Protein AF-A0A485B6A0-F1 (afdb_monomer)

Secondary structure (DSSP, 8-state):
-------SSS----EESTTTTGGGSTTB-TTSSBEEEEEEEEEEEEEEEEEEEE-TT----TT-EEEEEE-SSTTPPPTT---EEEEEEEEETTEEEEEEEEEEEEEEEEEEEEEE-SS-PPP--S-EEESTTTTTT-SEEES-EEESTTTTTT-SEEEEEEEESTTTTTT-SEEEEEEEESTTTTTT-SEEEEEEEESTTTTSBBTTSSB--S--EEEEEESTT--B-SSSEEEES-TT-----SSPPP----GGG--S--PPPHHHHHHHHHH---EEEE---GGGSEEEEEEEEEE-TTSPEEEEEEEEEPP--STT--SSEEEE--HHHHHHHHHHTT---TTEEEGGGGT--S-EEE-GGGGHHHHHHHHHHHHHHHHHHHHHHHHHHT-

Solvent-accessible surface area (backbone atoms only — not comparable to full-atom values): 20778 Å² total; per-residue (Å²): 137,89,79,81,87,81,70,81,68,100,56,91,56,66,68,43,49,62,53,30,41,48,36,45,63,55,51,49,22,89,85,57,19,52,31,44,84,42,86,41,69,35,34,35,42,33,55,49,43,38,34,37,39,38,29,79,72,64,82,73,54,66,55,16,38,32,28,34,31,30,75,39,53,84,68,41,45,64,99,78,46,58,57,75,38,49,28,69,41,64,78,52,70,35,30,36,29,27,72,39,99,62,72,43,78,34,54,37,42,26,35,37,48,29,40,22,50,59,63,90,49,78,58,73,38,71,45,36,29,35,23,41,29,9,28,23,42,17,57,38,37,31,48,28,40,33,40,18,41,29,11,27,26,52,12,34,34,40,32,49,25,39,28,30,22,42,28,10,29,26,54,10,42,32,38,31,56,24,40,31,40,18,39,38,10,29,26,48,16,38,34,42,36,40,31,38,21,32,24,44,36,0,36,26,29,27,57,82,42,46,72,30,47,62,71,55,37,48,31,34,15,43,28,51,56,6,43,47,46,47,57,72,39,75,35,79,29,41,94,85,58,77,91,81,68,96,60,84,88,85,76,94,76,56,70,90,82,57,76,93,83,73,83,81,54,48,68,60,18,39,52,52,60,72,68,60,68,80,40,80,46,56,57,61,60,73,75,74,35,52,46,82,44,78,41,76,78,49,62,47,99,83,75,43,77,35,71,44,81,42,55,44,81,49,84,89,77,62,86,74,47,48,89,61,79,41,78,49,71,56,56,70,57,52,50,52,52,28,59,74,70,74,52,87,63,82,32,60,46,60,36,48,83,73,75,22,36,100,48,69,46,70,41,68,75,64,47,45,66,39,50,53,39,23,47,51,49,50,50,56,55,46,54,55,48,52,55,51,48,56,58,58,76,74,106

Nearest PDB structures (foldseek):
  7dc3-assembly3_C  TM=7.240E-01  e=2.789E-04  Mus musculus
  7sol-assembly2_C  TM=6.516E-01  e=7.211E-03  Homo sapiens
  7sol-assembly1_A  TM=6.220E-01  e=1.353E-02  Homo sapiens
  7pvn-assembly1_A  TM=5.724E-01  e=2.059E-02  Homo sapiens
  1sky-assembly1_E  TM=4.769E-01  e=1.769E-01  Bacillus sp. PS3

InterPro domains:
  IPR030392 Intramolecular chaperone auto-processing domain [PS51688] (253-389)
  IPR036388 Winged helix-like DNA-binding domain superfamily [G3DSA:1.10.10.10] (241-350)

Sequence (395 aa):
MKPFAVIRGQLIIPVWGVRALYSLDVDTGYTGGANVDKDIAGTYSHSGNVLTLNFTAHGAVVGDKVQIRLLDGGSQTFLGDQPIATVTAVLSANSFTVYHPISHTASGNAHLYGLETAAQQPRNEFNTALGASSGTNMKTGAFNTLLGCQAAQTATTITRATLIGYQAGGVATSVTNSALVGTFCATNMTTITNVTAIGDSSLRFKVDGTNLTEAWSNIAGIGSNTRISGQNQMQLGDTNINVYAQSAIQIRSDERDKADKREIDGDLAVAFVRGLKSYLYKYDFRDDYFEEHTVQVGIDENAQPVFETKLRPIPKDGSKKRERDHAGYLAQQIKALMDELGIDFGMYQDHLVNGGCDVKTLAYEQAIPFITKALDMAFSRLDEIEERLAKLESQ

pLDDT: mean 88.68, std 12.57, range [26.45, 98.38]

Mean predicted aligned error: 10.02 Å

Foldseek 3Di:
DPPDDPDQEDADAAAAAALALVQQCVQQDNHRFGKDFDWWKWKWWAAFQKIKTFTAQPVDDAQKWWFKAFPDKPPGDPPPHGDIFGFHADPDSGMTMTTHPGTDGIMGMMTTGMIGDNDDDQHQHCEYAHEYLFCNQAHHEYNEYTAYHQFCNQAPYEYNEYTHEHQFCNQANYAEVEYTHEHCALNQANHHEQEYAHYHNGQQEALLQHGPHDHAHCEYEHEHNGHHFGHNDYTDYDPPDDPDDPDDDDDDDDPVVDDPDDADDLVLLLLLVVLFDKDWDWDQRQSVQWDWDWDFPDADPVRHTDIDIGIDGHDSPCPRTDDDIDMDGDLVSSVVSCVVSVHDDDQWDQSVVRPTHRDIHGDVVVSVSSVVSNVVVVVVVVVVVVVVVVVVVVD

Structure (mmCIF, N/CA/C/O backbone):
data_AF-A0A485B6A0-F1
#
_entry.id   AF-A0A485B6A0-F1
#
loop_
_atom_site.group_PDB
_atom_site.id
_atom_site.type_symbol
_atom_site.label_atom_id
_atom_site.label_alt_id
_atom_site.label_comp_id
_atom_site.label_asym_id
_atom_site.label_entity_id
_atom_site.label_seq_id
_atom_site.pdbx_PDB_ins_code
_atom_site.Cartn_x
_atom_site.Cartn_y
_atom_site.Cartn_z
_atom_site.occupancy
_atom_site.B_iso_or_equiv
_atom_site.auth_seq_id
_atom_site.auth_comp_id
_atom_site.auth_asym_id
_atom_site.auth_atom_id
_atom_site.pdbx_PDB_model_num
ATOM 1 N N . MET A 1 1 ? 32.969 9.874 -17.119 1.00 27.53 1 MET A N 1
ATOM 2 C CA . MET A 1 1 ? 31.742 10.673 -17.331 1.00 27.53 1 MET A CA 1
ATOM 3 C C . MET A 1 1 ? 31.263 10.435 -18.754 1.00 27.53 1 MET A C 1
ATOM 5 O O . MET A 1 1 ? 31.944 10.868 -19.669 1.00 27.53 1 MET A O 1
ATOM 9 N N . LYS A 1 2 ? 30.149 9.723 -18.957 1.00 26.45 2 LYS A N 1
ATOM 10 C CA . LYS A 1 2 ? 29.374 9.806 -20.204 1.00 26.45 2 LYS A CA 1
ATOM 11 C C . LYS A 1 2 ? 28.168 10.693 -19.890 1.00 26.45 2 LYS A C 1
ATOM 13 O O . LYS A 1 2 ? 27.222 10.181 -19.295 1.00 26.45 2 LYS A O 1
ATOM 18 N N . PRO A 1 3 ? 28.229 12.011 -20.119 1.00 36.12 3 PRO A N 1
ATOM 19 C CA . PRO A 1 3 ? 27.074 12.857 -19.914 1.00 36.12 3 PRO A CA 1
ATOM 20 C C . PRO A 1 3 ? 26.266 12.882 -21.221 1.00 36.12 3 PRO A C 1
ATOM 22 O O . PRO A 1 3 ? 26.845 12.913 -22.304 1.00 36.12 3 PRO A O 1
ATOM 25 N N . PHE A 1 4 ? 24.941 12.880 -21.096 1.00 35.88 4 PHE A N 1
ATOM 26 C CA . PHE A 1 4 ? 23.966 13.090 -22.173 1.00 35.88 4 PHE A CA 1
ATOM 27 C C . PHE A 1 4 ? 23.742 11.902 -23.126 1.00 35.88 4 PHE A C 1
ATOM 29 O O . PHE A 1 4 ? 24.415 11.742 -24.141 1.00 35.88 4 PHE A O 1
ATOM 36 N N . ALA A 1 5 ? 22.710 11.107 -22.833 1.00 37.09 5 ALA A N 1
ATOM 37 C CA . ALA A 1 5 ? 21.989 10.383 -23.873 1.00 37.09 5 ALA A CA 1
ATOM 38 C C . ALA A 1 5 ? 20.988 11.366 -24.505 1.00 37.09 5 ALA A C 1
ATOM 40 O O . ALA A 1 5 ? 20.035 11.794 -23.860 1.00 37.09 5 ALA A O 1
ATOM 41 N N . VAL A 1 6 ? 21.250 11.791 -25.743 1.00 33.88 6 VAL A N 1
ATOM 42 C CA . VAL A 1 6 ? 20.254 12.479 -26.575 1.00 33.88 6 VAL A CA 1
ATOM 43 C C . VAL A 1 6 ? 19.402 11.395 -27.228 1.00 33.88 6 VAL A C 1
ATOM 45 O O . VAL A 1 6 ? 19.913 10.578 -27.993 1.00 33.88 6 VAL A O 1
ATOM 48 N N . ILE A 1 7 ? 18.120 11.379 -26.877 1.00 44.09 7 ILE A N 1
ATOM 49 C CA . ILE A 1 7 ? 17.150 10.344 -27.243 1.00 44.09 7 ILE A CA 1
ATOM 50 C C . ILE A 1 7 ? 16.654 10.582 -28.675 1.00 44.09 7 ILE A C 1
ATOM 52 O O . ILE A 1 7 ? 16.332 11.708 -29.063 1.00 44.09 7 ILE A O 1
ATOM 56 N N . ARG A 1 8 ? 16.605 9.515 -29.479 1.00 36.44 8 ARG A N 1
ATOM 57 C CA . ARG A 1 8 ? 16.029 9.521 -30.830 1.00 36.44 8 ARG A CA 1
ATOM 58 C C . ARG A 1 8 ? 14.530 9.220 -30.736 1.00 36.44 8 ARG A C 1
ATOM 60 O O . ARG A 1 8 ? 14.157 8.177 -30.226 1.00 36.44 8 ARG A O 1
ATOM 67 N N . GLY A 1 9 ? 13.700 10.121 -31.270 1.00 36.00 9 GLY A N 1
ATOM 68 C CA . GLY A 1 9 ? 12.248 9.937 -31.409 1.00 36.00 9 GLY A CA 1
ATOM 69 C C . GLY A 1 9 ? 11.417 10.626 -30.319 1.00 36.00 9 GLY A C 1
ATOM 70 O O . GLY A 1 9 ? 11.203 10.075 -29.253 1.00 36.00 9 GLY A O 1
ATOM 71 N N . GLN A 1 10 ? 10.947 11.846 -30.607 1.00 35.12 10 GLN A N 1
ATOM 72 C CA . GLN A 1 10 ? 9.854 12.600 -29.948 1.00 35.12 10 GLN A CA 1
ATOM 73 C C . GLN A 1 10 ? 9.766 12.726 -28.407 1.00 35.12 10 GLN A C 1
ATOM 75 O O . GLN A 1 10 ? 8.810 13.336 -27.930 1.00 35.12 10 GLN A O 1
ATOM 80 N N . LEU A 1 11 ? 10.744 12.286 -27.615 1.00 42.28 11 LEU A N 1
ATOM 81 C CA . LEU A 1 11 ? 10.636 12.311 -26.155 1.00 42.28 11 LEU A CA 1
ATOM 82 C C . LEU A 1 11 ? 11.846 12.988 -25.492 1.00 42.28 11 LEU A C 1
ATOM 84 O O . LEU A 1 11 ? 12.953 12.456 -25.481 1.00 42.28 11 LEU A O 1
ATOM 88 N N . ILE A 1 12 ? 11.640 14.180 -24.920 1.00 42.78 12 ILE A N 1
ATOM 89 C CA . ILE A 1 12 ? 12.626 14.829 -24.044 1.00 42.78 12 ILE A CA 1
ATOM 90 C C . ILE A 1 12 ? 12.449 14.222 -22.648 1.00 42.78 12 ILE A C 1
ATOM 92 O O . ILE A 1 12 ? 11.634 14.702 -21.866 1.00 42.78 12 ILE A O 1
ATOM 96 N N . ILE A 1 13 ? 13.183 13.151 -22.341 1.00 54.03 13 ILE A N 1
ATOM 97 C CA . ILE A 1 13 ? 13.300 12.636 -20.971 1.00 54.03 13 ILE A CA 1
ATOM 98 C C . ILE A 1 13 ? 14.484 13.366 -20.314 1.00 54.03 13 ILE A C 1
ATOM 100 O O . ILE A 1 13 ? 15.630 13.139 -20.711 1.00 54.03 13 ILE A O 1
ATOM 104 N N . PRO A 1 14 ? 14.284 14.255 -19.326 1.00 59.22 14 PRO A N 1
ATOM 105 C CA . PRO A 1 14 ? 15.392 14.749 -18.520 1.00 59.22 14 PRO A CA 1
ATOM 106 C C . PRO A 1 14 ? 15.904 13.596 -17.639 1.00 59.22 14 PRO A C 1
ATOM 108 O O . PRO A 1 14 ? 15.370 13.340 -16.561 1.00 59.22 14 PRO A O 1
ATOM 111 N N . VAL A 1 15 ? 16.929 12.882 -18.124 1.00 59.38 15 VAL A N 1
ATOM 112 C CA . VAL A 1 15 ? 17.628 11.804 -17.401 1.00 59.38 15 VAL A CA 1
ATOM 113 C C . VAL A 1 15 ? 18.980 12.292 -16.908 1.00 59.38 15 VAL A C 1
ATOM 115 O O . VAL A 1 15 ? 19.850 12.658 -17.698 1.00 59.38 15 VAL A O 1
ATOM 118 N N . TRP A 1 16 ? 19.163 12.316 -15.592 1.00 66.00 16 TRP A N 1
ATOM 119 C CA . TRP A 1 16 ? 20.369 12.846 -14.960 1.00 66.00 16 TRP A CA 1
ATOM 120 C C . TRP A 1 16 ? 20.835 11.890 -13.861 1.00 66.00 16 TRP A C 1
ATOM 122 O O . TRP A 1 16 ? 20.152 11.682 -12.867 1.00 66.00 16 TRP A O 1
ATOM 132 N N . GLY A 1 17 ? 22.020 11.302 -14.012 1.00 58.50 17 GLY A N 1
ATOM 133 C CA . GLY A 1 17 ? 22.570 10.351 -13.043 1.00 58.50 17 GLY A CA 1
ATOM 134 C C . GLY A 1 17 ? 23.165 9.121 -13.716 1.00 58.50 17 GLY A C 1
ATOM 135 O O . GLY A 1 17 ? 22.750 8.711 -14.797 1.00 58.50 17 GLY A O 1
ATOM 136 N N . VAL A 1 18 ? 24.180 8.529 -13.087 1.00 67.19 18 VAL A N 1
ATOM 137 C CA . VAL A 1 18 ? 24.825 7.316 -13.609 1.00 67.19 18 VAL A CA 1
ATOM 138 C C . VAL A 1 18 ? 23.807 6.174 -13.612 1.00 67.19 18 VAL A C 1
ATOM 140 O O . VAL A 1 18 ? 23.247 5.883 -12.564 1.00 67.19 18 VAL A O 1
ATOM 143 N N . ARG A 1 19 ? 23.585 5.528 -14.767 1.00 67.19 19 ARG A N 1
ATOM 144 C CA . ARG A 1 19 ? 22.653 4.390 -14.956 1.00 67.19 19 ARG A CA 1
ATOM 145 C C . ARG A 1 19 ? 21.167 4.689 -14.685 1.00 67.19 19 ARG A C 1
ATOM 147 O O . ARG A 1 19 ? 20.383 3.753 -14.551 1.00 67.19 19 ARG A O 1
ATOM 154 N N . ALA A 1 20 ? 20.767 5.959 -14.619 1.00 73.56 20 ALA A N 1
ATOM 155 C CA . ALA A 1 20 ? 19.350 6.309 -14.551 1.00 73.56 20 ALA A CA 1
ATOM 156 C C . ALA A 1 20 ? 18.622 5.832 -15.822 1.00 73.56 20 ALA A C 1
ATOM 158 O O . ALA A 1 20 ? 19.130 6.049 -16.921 1.00 73.56 20 ALA A O 1
ATOM 159 N N . LEU A 1 21 ? 17.482 5.151 -15.651 1.00 78.88 21 LEU A N 1
ATOM 160 C CA . LEU A 1 21 ? 16.673 4.531 -16.716 1.00 78.88 21 LEU A CA 1
ATOM 161 C C . LEU A 1 21 ? 17.459 3.650 -17.700 1.00 78.88 21 LEU A C 1
ATOM 163 O O . LEU A 1 21 ? 17.047 3.484 -18.841 1.00 78.88 21 LEU A O 1
ATOM 167 N N . TYR A 1 22 ? 18.586 3.075 -17.268 1.00 77.56 22 TYR A N 1
ATOM 168 C CA . TYR A 1 22 ? 19.514 2.391 -18.170 1.00 77.56 22 TYR A CA 1
ATOM 169 C C . TYR A 1 22 ? 18.841 1.321 -19.036 1.00 77.56 22 TYR A C 1
ATOM 171 O O . TYR A 1 22 ? 19.077 1.292 -20.236 1.00 77.56 22 TYR A O 1
ATOM 179 N N . SER A 1 23 ? 17.998 0.472 -18.442 1.00 79.88 23 SER A N 1
ATOM 180 C CA . SER A 1 23 ? 17.343 -0.630 -19.160 1.00 79.88 23 SER A CA 1
ATOM 181 C C . SER A 1 23 ? 16.115 -0.206 -19.964 1.00 79.88 23 SER A C 1
ATOM 183 O O . SER A 1 23 ? 15.574 -1.037 -20.684 1.00 79.88 23 SER A O 1
ATOM 185 N N . LEU A 1 24 ? 15.666 1.049 -19.844 1.00 75.00 24 LEU A N 1
ATOM 186 C CA . LEU A 1 24 ? 14.455 1.521 -20.520 1.00 75.00 24 LEU A CA 1
ATOM 187 C C . LEU A 1 24 ? 14.686 1.714 -22.018 1.00 75.00 24 LEU A C 1
ATOM 189 O O . LEU A 1 24 ? 13.772 1.501 -22.805 1.00 75.00 24 LEU A O 1
ATOM 193 N N . ASP A 1 25 ? 15.911 2.106 -22.375 1.00 66.00 25 ASP A N 1
ATOM 194 C CA . ASP A 1 25 ? 16.331 2.380 -23.751 1.00 66.00 25 ASP A CA 1
ATOM 195 C C . ASP A 1 25 ? 17.149 1.225 -24.362 1.00 66.00 25 ASP A C 1
ATOM 197 O O . ASP A 1 25 ? 17.510 1.268 -25.540 1.00 66.00 25 ASP A O 1
ATOM 201 N N . VAL A 1 26 ? 17.459 0.184 -23.580 1.00 66.00 26 VAL A N 1
ATOM 202 C CA . VAL A 1 26 ? 18.058 -1.051 -24.110 1.00 66.00 26 VAL A CA 1
ATOM 203 C C . VAL A 1 26 ? 16.989 -1.770 -24.928 1.00 66.00 26 VAL A C 1
ATOM 205 O O . VAL A 1 26 ? 15.834 -1.832 -24.515 1.00 66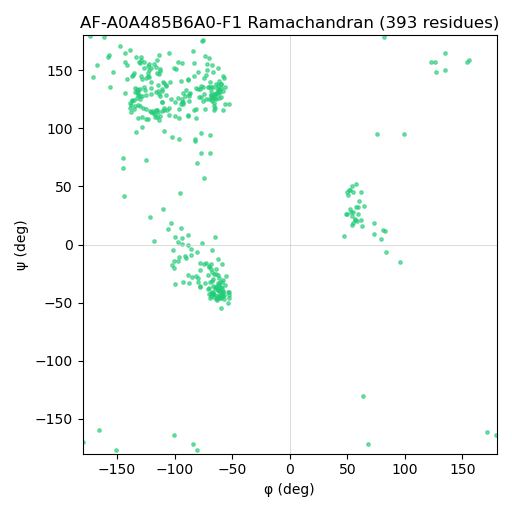.00 26 VAL A O 1
ATOM 208 N N . ASP A 1 27 ? 17.361 -2.262 -26.108 1.00 67.50 27 ASP A N 1
ATOM 209 C CA . ASP A 1 27 ? 16.449 -2.940 -27.035 1.00 67.50 27 ASP A CA 1
ATOM 210 C C . ASP A 1 27 ? 15.262 -2.064 -27.491 1.00 67.50 27 ASP A C 1
ATOM 212 O O . ASP A 1 27 ? 14.209 -2.576 -27.867 1.00 67.50 27 ASP A O 1
ATOM 216 N N . THR A 1 28 ? 15.416 -0.732 -27.491 1.00 67.38 28 THR A N 1
ATOM 217 C CA . THR A 1 28 ? 14.417 0.193 -28.054 1.00 67.38 28 THR A CA 1
ATOM 218 C C . THR A 1 28 ? 14.741 0.511 -29.515 1.00 67.38 28 THR A C 1
ATOM 220 O O . THR A 1 28 ? 15.818 1.003 -29.851 1.00 67.38 28 THR A O 1
ATOM 223 N N . GLY A 1 29 ? 13.798 0.205 -30.401 1.00 64.50 29 GLY A N 1
ATOM 224 C CA . GLY A 1 29 ? 13.892 0.379 -31.844 1.00 64.50 29 GLY A CA 1
ATOM 225 C C . GLY A 1 29 ? 13.728 1.817 -32.309 1.00 64.50 29 GLY A C 1
ATOM 226 O O . GLY A 1 29 ? 13.436 2.737 -31.546 1.00 64.50 29 GLY A O 1
ATOM 227 N N . TYR A 1 30 ? 13.917 2.018 -33.609 1.00 64.56 30 TYR A N 1
ATOM 228 C CA . TYR A 1 30 ? 13.950 3.329 -34.248 1.00 64.56 30 TYR A CA 1
ATOM 229 C C . TYR A 1 30 ? 12.629 4.100 -34.124 1.00 64.56 30 TYR A C 1
ATOM 231 O O . TYR A 1 30 ? 12.617 5.331 -34.164 1.00 64.56 30 TYR A O 1
ATOM 239 N N . THR A 1 31 ? 11.511 3.390 -33.982 1.00 62.56 31 THR A N 1
ATOM 240 C CA . THR A 1 31 ? 10.186 3.967 -33.729 1.00 62.56 31 THR A CA 1
ATOM 241 C C . THR A 1 31 ? 9.695 3.791 -32.294 1.00 62.56 31 THR A C 1
ATOM 243 O O . THR A 1 31 ? 8.522 4.048 -32.023 1.00 62.56 31 THR A O 1
ATOM 246 N N . GLY A 1 32 ? 10.578 3.407 -31.369 1.00 59.16 32 GLY A N 1
ATOM 247 C CA . GLY A 1 32 ? 10.232 3.138 -29.973 1.00 59.16 32 GLY A CA 1
ATOM 248 C C . GLY A 1 32 ? 9.631 1.748 -29.734 1.00 59.16 32 GLY A C 1
ATOM 249 O O . GLY A 1 32 ? 9.055 1.523 -28.674 1.00 59.16 32 GLY A O 1
ATOM 250 N N . GLY A 1 33 ? 9.712 0.837 -30.715 1.00 63.03 33 GLY A N 1
ATOM 251 C CA . GLY A 1 33 ? 9.333 -0.573 -30.567 1.00 63.03 33 GLY A CA 1
ATOM 252 C C . GLY A 1 33 ? 10.426 -1.413 -29.899 1.00 63.03 33 GLY A C 1
ATOM 253 O O . GLY A 1 33 ? 11.466 -0.893 -29.519 1.00 63.03 33 GLY A O 1
ATOM 254 N N . ALA A 1 34 ? 10.217 -2.724 -29.774 1.00 71.31 34 ALA A N 1
ATOM 255 C CA . ALA A 1 34 ? 11.248 -3.640 -29.287 1.00 71.31 34 ALA A CA 1
ATOM 256 C C . ALA A 1 34 ? 12.195 -3.984 -30.444 1.00 71.31 34 ALA A C 1
ATOM 258 O O . ALA A 1 34 ? 11.760 -4.559 -31.446 1.00 71.31 34 ALA A O 1
ATOM 259 N N . ASN A 1 35 ? 13.464 -3.609 -30.311 1.00 78.12 35 ASN A N 1
ATOM 260 C CA . ASN A 1 35 ? 14.536 -3.967 -31.225 1.00 78.12 35 ASN A CA 1
ATOM 261 C C . ASN A 1 35 ? 15.187 -5.272 -30.783 1.00 78.12 35 ASN A C 1
ATOM 263 O O . ASN A 1 35 ? 15.543 -5.445 -29.624 1.00 78.12 35 ASN A O 1
ATOM 267 N N . VAL A 1 36 ? 15.383 -6.174 -31.729 1.00 84.81 36 VAL A N 1
ATOM 268 C CA . VAL A 1 36 ? 16.180 -7.380 -31.557 1.00 84.81 36 VAL A CA 1
ATOM 269 C C . VAL A 1 36 ? 17.426 -7.210 -32.402 1.00 84.81 36 VAL A C 1
ATOM 271 O O . VAL A 1 36 ? 17.334 -7.172 -33.632 1.00 84.81 36 VAL A O 1
ATOM 274 N N . ASP A 1 37 ? 18.581 -7.141 -31.749 1.00 85.06 37 ASP A N 1
ATOM 275 C CA . ASP A 1 37 ? 19.862 -7.153 -32.445 1.00 85.06 37 ASP A CA 1
ATOM 276 C C . ASP A 1 37 ? 20.015 -8.468 -33.223 1.00 85.06 37 ASP A C 1
ATOM 278 O O . ASP A 1 37 ? 19.723 -9.568 -32.738 1.00 85.06 37 ASP A O 1
ATOM 282 N N . LYS A 1 38 ? 20.444 -8.347 -34.477 1.00 88.62 38 LYS A N 1
ATOM 283 C CA . LYS A 1 38 ? 20.714 -9.463 -35.383 1.00 88.62 38 LYS A CA 1
ATOM 284 C C . LYS A 1 38 ? 22.157 -9.363 -35.874 1.00 88.62 38 LYS A C 1
ATOM 286 O O . LYS A 1 38 ? 22.732 -8.287 -35.942 1.00 88.62 38 LYS A O 1
ATOM 291 N N . ASP A 1 39 ? 22.725 -10.501 -36.239 1.00 90.75 39 ASP A N 1
ATOM 292 C CA . ASP A 1 39 ? 24.029 -10.590 -36.906 1.00 90.75 39 ASP A CA 1
ATOM 293 C C . ASP A 1 39 ? 23.946 -11.763 -37.887 1.00 90.75 39 ASP A C 1
ATOM 295 O O . ASP A 1 39 ? 24.478 -12.851 -37.663 1.00 90.75 39 ASP A O 1
ATOM 299 N N . ILE A 1 40 ? 23.089 -11.599 -38.903 1.00 93.44 40 ILE A N 1
ATOM 300 C CA . ILE A 1 40 ? 22.773 -12.659 -39.866 1.00 93.44 40 ILE A CA 1
ATOM 301 C C . ILE A 1 40 ? 23.256 -12.246 -41.253 1.00 93.44 40 ILE A C 1
ATOM 303 O O . ILE A 1 40 ? 22.672 -11.373 -41.903 1.00 93.44 40 ILE A O 1
ATOM 307 N N . ALA A 1 41 ? 24.300 -12.920 -41.732 1.00 94.38 41 ALA A N 1
ATOM 308 C CA . ALA A 1 41 ? 24.743 -12.819 -43.115 1.00 94.38 41 ALA A CA 1
ATOM 309 C C . ALA A 1 41 ? 23.770 -13.548 -44.055 1.00 94.38 41 ALA A C 1
ATOM 311 O O . ALA A 1 41 ? 23.188 -14.581 -43.718 1.00 94.38 41 ALA A O 1
ATOM 312 N N . GLY A 1 42 ? 23.605 -13.010 -45.257 1.00 94.69 42 GLY A N 1
ATOM 313 C CA . GLY A 1 42 ? 22.684 -13.537 -46.249 1.00 94.69 42 GLY A CA 1
ATOM 314 C C . GLY A 1 42 ? 22.932 -12.959 -47.632 1.00 94.69 42 GLY A C 1
ATOM 315 O O . GLY A 1 42 ? 24.005 -12.438 -47.931 1.00 94.69 42 GLY A O 1
ATOM 316 N N . THR A 1 43 ? 21.923 -13.045 -48.490 1.00 96.00 43 THR A N 1
ATOM 317 C CA . THR A 1 43 ? 21.984 -12.514 -49.859 1.00 96.00 43 THR A CA 1
ATOM 318 C C . THR A 1 43 ? 20.786 -11.631 -50.154 1.00 96.00 43 THR A C 1
ATOM 320 O O . THR A 1 43 ? 19.760 -11.709 -49.479 1.00 96.00 43 THR A O 1
ATOM 323 N N . TYR A 1 44 ? 20.898 -10.799 -51.183 1.00 95.38 44 TYR A N 1
ATOM 324 C CA . TYR A 1 44 ? 19.781 -10.044 -51.724 1.00 95.38 44 TYR A CA 1
ATOM 325 C C . TYR A 1 44 ? 19.636 -10.264 -53.229 1.00 95.38 44 TYR A C 1
ATOM 327 O O . TYR A 1 44 ? 20.607 -10.494 -53.952 1.00 95.38 44 TYR A O 1
ATOM 335 N N . SER A 1 45 ? 18.403 -10.126 -53.703 1.00 94.62 45 SER A N 1
ATOM 336 C CA . SER A 1 45 ? 18.075 -9.963 -55.115 1.00 94.62 45 SER A CA 1
ATOM 337 C C . SER A 1 45 ? 17.143 -8.768 -55.273 1.00 94.62 45 SER A C 1
ATOM 339 O O . SER A 1 45 ? 16.139 -8.638 -54.576 1.00 94.62 45 SER A O 1
ATOM 341 N N . HIS A 1 46 ? 17.512 -7.856 -56.159 1.00 93.69 46 HIS A N 1
ATOM 342 C CA . HIS A 1 46 ? 16.806 -6.620 -56.438 1.00 93.69 46 HIS A CA 1
ATOM 343 C C . HIS A 1 46 ? 16.209 -6.716 -57.838 1.00 93.69 46 HIS A C 1
ATOM 345 O O . HIS A 1 46 ? 16.937 -6.940 -58.806 1.00 93.69 46 HIS A O 1
ATOM 351 N N . SER A 1 47 ? 14.892 -6.565 -57.937 1.00 93.56 47 SER A N 1
ATOM 352 C CA . SER A 1 47 ? 14.163 -6.562 -59.202 1.00 93.56 47 SER A CA 1
ATOM 353 C C . SER A 1 47 ? 13.105 -5.465 -59.183 1.00 93.56 47 SER A C 1
ATOM 355 O O . SER A 1 47 ? 12.144 -5.527 -58.412 1.00 93.56 47 SER A O 1
ATOM 357 N N . GLY A 1 48 ? 13.268 -4.456 -60.038 1.00 93.12 48 GLY A N 1
ATOM 358 C CA . GLY A 1 48 ? 12.403 -3.278 -60.018 1.00 93.12 48 GLY A CA 1
ATOM 359 C C . GLY A 1 48 ? 12.577 -2.535 -58.697 1.00 93.12 48 GLY A C 1
ATOM 360 O O . GLY A 1 48 ? 13.705 -2.321 -58.279 1.00 93.12 48 GLY A O 1
ATOM 361 N N . ASN A 1 49 ? 11.478 -2.201 -58.017 1.00 93.31 49 ASN A N 1
ATOM 362 C CA . ASN A 1 49 ? 11.496 -1.547 -56.699 1.00 93.31 49 ASN A CA 1
ATOM 363 C C . ASN A 1 49 ? 11.406 -2.547 -55.530 1.00 93.31 49 ASN A C 1
ATOM 365 O O . ASN A 1 49 ? 11.091 -2.163 -54.403 1.00 93.31 49 ASN A O 1
ATOM 369 N N . VAL A 1 50 ? 11.606 -3.841 -55.790 1.00 94.00 50 VAL A N 1
ATOM 370 C CA . VAL A 1 50 ? 11.486 -4.895 -54.778 1.00 94.00 50 VAL A CA 1
ATOM 371 C C . VAL A 1 50 ? 12.860 -5.466 -54.478 1.00 94.00 50 VAL A C 1
ATOM 373 O O . VAL A 1 50 ? 13.543 -5.986 -55.363 1.00 94.00 50 VAL A O 1
ATOM 376 N N . LEU A 1 51 ? 13.239 -5.403 -53.205 1.00 95.00 51 LEU A N 1
ATOM 377 C CA . LEU A 1 51 ? 14.443 -6.025 -52.685 1.00 95.00 51 LEU A CA 1
ATOM 378 C C . LEU A 1 51 ? 14.046 -7.271 -51.890 1.00 95.00 51 LEU A C 1
ATOM 380 O O . LEU A 1 51 ? 13.431 -7.172 -50.830 1.00 95.00 51 LEU A O 1
ATOM 384 N N . THR A 1 52 ? 14.386 -8.443 -52.414 1.00 95.88 52 THR A N 1
ATOM 385 C CA . THR A 1 52 ? 14.192 -9.733 -51.745 1.00 95.88 52 THR A CA 1
ATOM 386 C C . THR A 1 52 ? 15.458 -10.093 -50.987 1.00 95.88 52 THR A C 1
ATOM 388 O O . THR A 1 52 ? 16.533 -10.175 -51.580 1.00 95.88 52 THR A O 1
ATOM 391 N N . LEU A 1 53 ? 15.327 -10.309 -49.686 1.00 95.69 53 LEU A N 1
ATOM 392 C CA . LEU A 1 53 ? 16.413 -10.560 -48.750 1.00 95.69 53 LEU A CA 1
ATOM 393 C C . LEU A 1 53 ? 16.316 -11.990 -48.231 1.00 95.69 53 LEU A C 1
ATOM 395 O O . LEU A 1 53 ? 15.261 -12.393 -47.744 1.00 95.69 53 LEU A O 1
ATOM 399 N N . ASN A 1 54 ? 17.411 -12.741 -48.323 1.00 95.88 54 ASN A N 1
ATOM 400 C CA . ASN A 1 54 ? 17.492 -14.139 -47.916 1.00 95.88 54 ASN A CA 1
ATOM 401 C C . ASN A 1 54 ? 18.430 -14.273 -46.714 1.00 95.88 54 ASN A C 1
ATOM 403 O O . ASN A 1 54 ? 19.648 -14.174 -46.862 1.00 95.88 54 ASN A O 1
ATOM 407 N N . PHE A 1 55 ? 17.856 -14.523 -45.541 1.00 95.50 55 PHE A N 1
ATOM 408 C CA . PHE A 1 55 ? 18.546 -14.671 -44.263 1.00 95.50 55 PHE A CA 1
ATOM 409 C C . PHE A 1 55 ? 17.975 -15.883 -43.530 1.00 95.50 55 PHE A C 1
ATOM 411 O O . PHE A 1 55 ? 16.769 -15.940 -43.294 1.00 95.50 55 PHE A O 1
ATOM 418 N N . THR A 1 56 ? 18.817 -16.843 -43.146 1.00 93.38 56 THR A N 1
ATOM 419 C CA . THR A 1 56 ? 18.366 -18.059 -42.453 1.00 93.38 56 THR A CA 1
ATOM 420 C C . THR A 1 56 ? 17.706 -17.716 -41.116 1.00 93.38 56 THR A C 1
ATOM 422 O O . THR A 1 56 ? 18.318 -17.046 -40.288 1.00 93.38 56 THR A O 1
ATOM 425 N N . ALA A 1 57 ? 16.477 -18.193 -40.897 1.00 90.19 57 ALA A N 1
ATOM 426 C CA . ALA A 1 57 ? 15.714 -18.008 -39.660 1.00 90.19 57 ALA A CA 1
ATOM 427 C C . ALA A 1 57 ? 15.621 -16.539 -39.183 1.00 90.19 57 ALA A C 1
ATOM 429 O O . ALA A 1 57 ? 15.815 -16.233 -38.005 1.00 90.19 57 ALA A O 1
ATOM 430 N N . HIS A 1 58 ? 15.308 -15.611 -40.095 1.00 89.50 58 HIS A N 1
ATOM 431 C CA . HIS A 1 58 ? 15.287 -14.172 -39.792 1.00 89.50 58 HIS A CA 1
ATOM 432 C C . HIS A 1 58 ? 14.253 -13.772 -38.723 1.00 89.50 58 HIS A C 1
ATOM 434 O O . HIS A 1 58 ? 14.502 -12.848 -37.946 1.00 89.50 58 HIS A O 1
ATOM 440 N N . GLY A 1 59 ? 13.108 -14.462 -38.663 1.00 89.12 59 GLY A N 1
ATOM 441 C CA . GLY A 1 59 ? 12.050 -14.224 -37.670 1.00 89.12 59 GLY A CA 1
ATOM 442 C C . GLY A 1 59 ? 11.226 -12.943 -37.873 1.00 89.12 59 GLY A C 1
ATOM 443 O O . GLY A 1 59 ? 10.451 -12.587 -36.997 1.00 89.12 59 GLY A O 1
ATOM 444 N N . ALA A 1 60 ? 11.394 -12.261 -39.007 1.00 90.38 60 ALA A N 1
ATOM 445 C CA . ALA A 1 60 ? 10.644 -11.053 -39.372 1.00 90.38 60 ALA A CA 1
ATOM 446 C C . ALA A 1 60 ? 9.210 -11.351 -39.807 1.00 90.38 60 ALA A C 1
ATOM 448 O O . ALA A 1 60 ? 8.965 -12.331 -40.515 1.00 90.38 60 ALA A O 1
ATOM 449 N N . VAL A 1 61 ? 8.292 -10.461 -39.436 1.00 90.25 61 VAL A N 1
ATOM 450 C CA . VAL A 1 61 ? 6.894 -10.446 -39.871 1.00 90.25 61 VAL A CA 1
ATOM 451 C C . VAL A 1 61 ? 6.600 -9.221 -40.741 1.00 90.25 61 VAL A C 1
ATOM 453 O O . VAL A 1 61 ? 7.366 -8.259 -40.791 1.00 90.25 61 VAL A O 1
ATOM 456 N N . VAL A 1 62 ? 5.488 -9.259 -41.481 1.00 91.75 62 VAL A N 1
ATOM 457 C CA . VAL A 1 62 ? 5.068 -8.127 -42.323 1.00 91.75 62 VAL A CA 1
ATOM 458 C C . VAL A 1 62 ? 4.822 -6.892 -41.455 1.00 91.75 62 VAL A C 1
ATOM 460 O O . VAL A 1 62 ? 4.112 -6.965 -40.455 1.00 91.75 62 VAL A O 1
ATOM 463 N N . GLY A 1 63 ? 5.390 -5.759 -41.867 1.00 87.81 63 GLY A N 1
ATOM 464 C CA . GLY A 1 63 ? 5.336 -4.488 -41.148 1.00 87.81 63 GLY A CA 1
ATOM 465 C C . GLY A 1 63 ? 6.547 -4.211 -40.257 1.00 87.81 63 GLY A C 1
ATOM 466 O O . GLY A 1 63 ? 6.731 -3.055 -39.871 1.00 87.81 63 GLY A O 1
ATOM 467 N N . ASP A 1 64 ? 7.377 -5.215 -39.947 1.00 89.81 64 ASP A N 1
ATOM 468 C CA . ASP A 1 64 ? 8.579 -5.013 -39.130 1.00 89.81 64 ASP A CA 1
ATOM 469 C C . ASP A 1 64 ? 9.548 -4.053 -39.822 1.00 89.81 64 ASP A C 1
ATOM 471 O O . ASP A 1 64 ? 9.608 -3.966 -41.054 1.00 89.81 64 ASP A O 1
ATOM 475 N N . LYS A 1 65 ? 10.341 -3.337 -39.029 1.00 89.00 65 LYS A N 1
ATOM 476 C CA . LYS A 1 65 ? 11.455 -2.536 -39.529 1.00 89.00 65 LYS A CA 1
ATOM 477 C C . LYS A 1 65 ? 12.738 -3.336 -39.385 1.00 89.00 65 LYS A C 1
ATOM 479 O O . LYS A 1 65 ? 13.066 -3.799 -38.302 1.00 89.00 65 LYS A O 1
ATOM 484 N N . VAL A 1 66 ? 13.479 -3.492 -40.471 1.00 91.44 66 VAL A N 1
ATOM 485 C CA . VAL A 1 66 ? 14.751 -4.216 -40.491 1.00 91.44 66 VAL A CA 1
ATOM 486 C C . VAL A 1 66 ? 15.896 -3.268 -40.796 1.00 91.44 66 VAL A C 1
ATOM 488 O O . VAL A 1 66 ? 15.793 -2.422 -41.684 1.00 91.44 66 VAL A O 1
ATOM 491 N N . GLN A 1 67 ? 16.997 -3.426 -40.073 1.00 91.50 67 GLN A N 1
ATOM 492 C CA . GLN A 1 67 ? 18.241 -2.710 -40.317 1.00 91.50 67 GLN A CA 1
ATOM 493 C C . GLN A 1 67 ? 19.148 -3.600 -41.158 1.00 91.50 67 GLN A C 1
ATOM 495 O O . GLN A 1 67 ? 19.641 -4.627 -40.687 1.00 91.50 67 GLN A O 1
ATOM 500 N N . ILE A 1 68 ? 19.340 -3.229 -42.419 1.00 92.38 68 ILE A N 1
ATOM 501 C CA . ILE A 1 68 ? 20.029 -4.065 -43.403 1.00 92.38 68 ILE A CA 1
ATOM 502 C C . ILE A 1 68 ? 21.233 -3.344 -43.985 1.00 92.38 68 ILE A C 1
ATOM 504 O O . ILE A 1 68 ? 21.267 -2.122 -44.044 1.00 92.38 68 ILE A O 1
ATOM 508 N N . ARG A 1 69 ? 22.203 -4.107 -44.478 1.00 93.38 69 ARG A N 1
ATOM 509 C CA . ARG A 1 69 ? 23.324 -3.603 -45.270 1.00 93.38 69 ARG A CA 1
ATOM 510 C C . ARG A 1 69 ? 23.506 -4.469 -46.499 1.00 93.38 69 ARG A C 1
ATOM 512 O O . ARG A 1 69 ? 23.523 -5.692 -46.389 1.00 93.38 69 ARG A O 1
ATOM 519 N N . LEU A 1 70 ? 23.674 -3.842 -47.655 1.00 92.88 70 LEU A N 1
ATOM 520 C CA . LEU A 1 70 ? 23.963 -4.525 -48.914 1.00 92.88 70 LEU A CA 1
ATOM 521 C C . LEU A 1 70 ? 25.467 -4.401 -49.158 1.00 92.88 70 LEU A C 1
ATOM 523 O O . LEU A 1 70 ? 25.984 -3.297 -49.329 1.00 92.88 70 LEU A O 1
ATOM 527 N N . LEU A 1 71 ? 26.180 -5.519 -49.051 1.00 91.62 71 LEU A N 1
ATOM 528 C CA . LEU A 1 71 ? 27.638 -5.540 -48.911 1.00 91.62 71 LEU A CA 1
ATOM 529 C C . LEU A 1 71 ? 28.360 -5.345 -50.246 1.00 91.62 71 LEU A C 1
ATOM 531 O O . LEU A 1 71 ? 29.438 -4.758 -50.272 1.00 91.62 71 LEU A O 1
ATOM 535 N N . ASP A 1 72 ? 27.763 -5.827 -51.332 1.00 90.62 72 ASP A N 1
ATOM 536 C CA . ASP A 1 72 ? 28.312 -5.765 -52.683 1.00 90.62 72 ASP A CA 1
ATOM 537 C C . ASP A 1 72 ? 27.193 -5.724 -53.739 1.00 90.62 72 ASP A C 1
ATOM 539 O O . ASP A 1 72 ? 26.004 -5.639 -53.416 1.00 90.62 72 ASP A O 1
ATOM 543 N N . GLY A 1 73 ? 27.575 -5.739 -55.016 1.00 88.12 73 GLY A N 1
ATOM 544 C CA . GLY A 1 73 ? 26.658 -5.720 -56.152 1.00 88.12 73 GLY A CA 1
ATOM 545 C C . GLY A 1 73 ? 26.142 -4.324 -56.512 1.00 88.12 73 GLY A C 1
ATOM 546 O O . GLY A 1 73 ? 26.462 -3.314 -55.887 1.00 88.12 73 GLY A O 1
ATOM 547 N N . GLY A 1 74 ? 25.321 -4.258 -57.562 1.00 84.31 74 GLY A N 1
ATOM 548 C CA . GLY A 1 74 ? 24.836 -2.992 -58.128 1.00 84.31 74 GLY A CA 1
ATOM 549 C C . GLY A 1 74 ? 23.884 -2.193 -57.225 1.00 84.31 74 GLY A C 1
ATOM 550 O O . GLY A 1 74 ? 23.494 -1.089 -57.585 1.00 84.31 74 GLY A O 1
ATOM 551 N N . SER A 1 75 ? 23.494 -2.732 -56.068 1.00 85.81 75 SER A N 1
ATOM 552 C CA . SER A 1 75 ? 22.677 -2.036 -55.064 1.00 85.81 75 SER A CA 1
ATOM 553 C C . SER A 1 75 ? 23.373 -1.947 -53.707 1.00 85.81 75 SER A C 1
ATOM 555 O O . SER A 1 75 ? 22.706 -1.814 -52.690 1.00 85.81 75 SER A O 1
ATOM 557 N N . GLN A 1 76 ? 24.707 -2.026 -53.676 1.00 88.38 76 GLN A N 1
ATOM 558 C CA . GLN A 1 76 ? 25.467 -1.931 -52.434 1.00 88.38 76 GLN A CA 1
ATOM 559 C C . GLN A 1 76 ? 25.190 -0.629 -51.666 1.00 88.38 76 GLN A C 1
ATOM 561 O O . GLN A 1 76 ? 25.055 0.457 -52.233 1.00 88.38 76 GLN A O 1
ATOM 566 N N . THR A 1 77 ? 25.171 -0.748 -50.345 1.00 86.00 77 THR A N 1
ATOM 567 C CA . THR A 1 77 ? 25.164 0.386 -49.415 1.00 86.00 77 THR A CA 1
ATOM 568 C C . THR A 1 77 ? 26.587 0.908 -49.232 1.00 86.00 77 THR A C 1
ATOM 570 O O . THR A 1 77 ? 27.525 0.128 -49.044 1.00 86.00 77 THR A O 1
ATOM 573 N N . PHE A 1 78 ? 26.770 2.226 -49.278 1.00 83.19 78 PHE A N 1
ATOM 574 C CA . PHE A 1 78 ? 28.091 2.857 -49.221 1.00 83.19 78 PHE A CA 1
ATOM 575 C C . PHE A 1 78 ? 28.449 3.315 -47.804 1.00 83.19 78 PHE A C 1
ATOM 577 O O . PHE A 1 78 ? 27.578 3.541 -46.974 1.00 83.19 78 PHE A O 1
ATOM 584 N N . LEU A 1 79 ? 29.751 3.463 -47.529 1.00 80.19 79 LEU A N 1
ATOM 585 C CA . LEU A 1 79 ? 30.282 4.070 -46.294 1.00 80.19 79 LEU A CA 1
ATOM 586 C C . LEU A 1 79 ? 29.822 3.415 -44.976 1.00 80.19 79 LEU A C 1
ATOM 588 O O . LEU A 1 79 ? 29.894 4.036 -43.921 1.00 80.19 79 LEU A O 1
ATOM 592 N N . GLY A 1 80 ? 29.387 2.153 -45.017 1.00 79.69 80 GLY A N 1
ATOM 593 C CA . GLY A 1 80 ? 28.888 1.462 -43.826 1.00 79.69 80 GLY A CA 1
ATOM 594 C C . GLY A 1 80 ? 27.429 1.747 -43.484 1.00 79.69 80 GLY A C 1
ATOM 595 O O . GLY A 1 80 ? 27.007 1.374 -42.395 1.00 79.69 80 GLY A O 1
ATOM 596 N N . ASP A 1 81 ? 26.677 2.373 -44.392 1.00 85.25 81 ASP A N 1
ATOM 597 C CA . ASP A 1 81 ? 25.268 2.688 -44.183 1.00 85.25 81 ASP A CA 1
ATOM 598 C C . ASP A 1 81 ? 24.425 1.426 -43.939 1.00 85.25 81 ASP A C 1
ATOM 600 O O . ASP A 1 81 ? 24.607 0.393 -44.589 1.00 85.25 81 ASP A O 1
ATOM 604 N N . GLN A 1 82 ? 23.513 1.522 -42.975 1.00 88.31 82 GLN A N 1
ATOM 605 C CA . GLN A 1 82 ? 22.625 0.449 -42.535 1.00 88.31 82 GLN A CA 1
ATOM 606 C C . GLN A 1 82 ? 21.175 0.949 -42.627 1.00 88.31 82 GLN A C 1
ATOM 608 O O . GLN A 1 82 ? 20.571 1.276 -41.599 1.00 88.31 82 GLN A O 1
ATOM 613 N N . PRO A 1 83 ? 20.623 1.087 -43.848 1.00 87.44 83 PRO A N 1
ATOM 614 C CA . PRO A 1 83 ? 19.278 1.601 -44.046 1.00 87.44 83 PRO A CA 1
ATOM 615 C C . PRO A 1 83 ? 18.229 0.766 -43.312 1.00 87.44 83 PRO A C 1
ATOM 617 O O . PRO A 1 83 ? 18.303 -0.463 -43.229 1.00 87.44 83 PRO A O 1
ATOM 620 N N . ILE A 1 84 ? 17.210 1.469 -42.820 1.00 88.19 84 ILE A N 1
ATOM 621 C CA . ILE A 1 84 ? 16.037 0.863 -42.201 1.00 88.19 84 ILE A CA 1
ATOM 622 C C . ILE A 1 84 ? 14.963 0.707 -43.269 1.00 88.19 84 ILE A C 1
ATOM 624 O O . ILE A 1 84 ? 14.538 1.689 -43.880 1.00 88.19 84 ILE A O 1
ATOM 628 N N . ALA A 1 85 ? 14.507 -0.523 -43.471 1.00 89.44 85 ALA A N 1
ATOM 629 C CA . ALA A 1 85 ? 13.482 -0.857 -44.447 1.00 89.44 85 ALA A CA 1
ATOM 630 C C . ALA A 1 85 ? 12.296 -1.552 -43.774 1.00 89.44 85 ALA A C 1
ATOM 632 O O . ALA A 1 85 ? 12.460 -2.265 -42.788 1.00 89.44 85 ALA A O 1
ATOM 633 N N . THR A 1 86 ? 11.091 -1.345 -44.298 1.00 91.69 86 THR A N 1
ATOM 634 C CA . THR A 1 86 ? 9.884 -2.006 -43.785 1.00 91.69 86 THR A CA 1
ATOM 635 C C . THR A 1 86 ? 9.622 -3.288 -44.562 1.00 91.69 86 THR A C 1
ATOM 637 O O . THR A 1 86 ? 9.607 -3.274 -45.796 1.00 91.69 86 THR A O 1
ATOM 640 N N . VAL A 1 87 ? 9.405 -4.388 -43.843 1.00 93.56 87 VAL A N 1
ATOM 641 C CA . VAL A 1 87 ? 9.070 -5.695 -44.414 1.00 93.56 87 VAL A CA 1
ATOM 642 C C . VAL A 1 87 ? 7.698 -5.617 -45.074 1.00 93.56 87 VAL A C 1
ATOM 644 O O . VAL A 1 87 ? 6.688 -5.392 -44.410 1.00 93.56 87 VAL A O 1
ATOM 647 N N . THR A 1 88 ? 7.658 -5.804 -46.391 1.00 94.69 88 THR A N 1
ATOM 648 C CA . THR A 1 88 ? 6.430 -5.726 -47.195 1.00 94.69 88 THR A CA 1
ATOM 649 C C . THR A 1 88 ? 5.757 -7.083 -47.371 1.00 94.69 88 THR A C 1
ATOM 651 O O . THR A 1 88 ? 4.533 -7.150 -47.432 1.00 94.69 88 THR A O 1
ATOM 654 N N . ALA A 1 89 ? 6.534 -8.166 -47.421 1.00 94.25 89 ALA A N 1
ATOM 655 C CA . ALA A 1 89 ? 6.032 -9.535 -47.470 1.00 94.25 89 ALA A CA 1
ATOM 656 C C . ALA A 1 89 ? 7.061 -10.505 -46.879 1.00 94.25 89 ALA A C 1
ATOM 658 O O . ALA A 1 89 ? 8.265 -10.296 -47.011 1.00 94.25 89 ALA A O 1
ATOM 659 N N . VAL A 1 90 ? 6.592 -11.593 -46.270 1.00 94.69 90 VAL A N 1
ATOM 660 C CA . VAL A 1 90 ? 7.437 -12.713 -45.832 1.00 94.69 90 VAL A CA 1
ATOM 661 C C . VAL A 1 90 ? 7.188 -13.874 -46.787 1.00 94.69 90 VAL A C 1
ATOM 663 O O . VA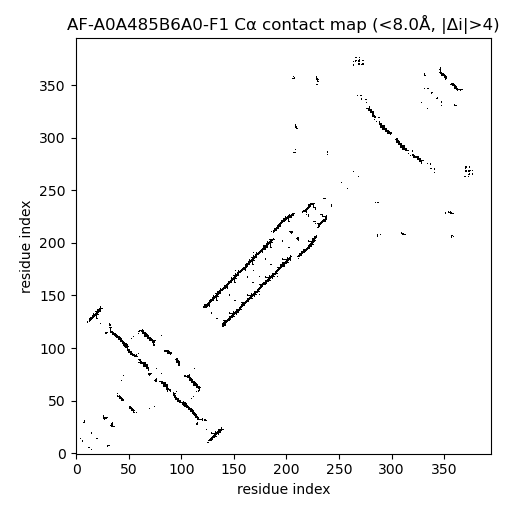L A 1 90 ? 6.067 -14.366 -46.880 1.00 94.69 90 VAL A O 1
ATOM 666 N N . LEU A 1 91 ? 8.216 -14.275 -47.534 1.00 93.88 91 LEU A N 1
ATOM 667 C CA . LEU A 1 91 ? 8.114 -15.317 -48.562 1.00 93.88 91 LEU A CA 1
ATOM 668 C C . LEU A 1 91 ? 8.344 -16.716 -47.972 1.00 93.88 91 LEU A C 1
ATOM 670 O O . LEU A 1 91 ? 7.770 -17.693 -48.441 1.00 93.88 91 LEU A O 1
ATOM 674 N N . SER A 1 92 ? 9.201 -16.818 -46.954 1.00 93.94 92 SER A N 1
ATOM 675 C CA . SER A 1 92 ? 9.484 -18.048 -46.208 1.00 93.94 92 SER A CA 1
ATOM 676 C C . SER A 1 92 ? 10.140 -17.708 -44.864 1.00 93.94 92 SER A C 1
ATOM 678 O O . SER A 1 92 ? 10.445 -16.548 -44.613 1.00 93.94 92 SER A O 1
ATOM 680 N N . ALA A 1 93 ? 10.443 -18.709 -44.029 1.00 91.94 93 ALA A N 1
ATOM 681 C CA . ALA A 1 93 ? 11.226 -18.513 -42.799 1.00 91.94 93 ALA A CA 1
ATOM 682 C C . ALA A 1 93 ? 12.663 -17.997 -43.039 1.00 91.94 93 ALA A C 1
ATOM 684 O O . ALA A 1 93 ? 13.344 -17.604 -42.091 1.00 91.94 93 ALA A O 1
ATOM 685 N N . ASN A 1 94 ? 13.127 -18.032 -44.294 1.00 95.00 94 ASN A N 1
ATOM 686 C CA . ASN A 1 94 ? 14.476 -17.648 -44.696 1.00 95.00 94 ASN A CA 1
ATOM 687 C C . ASN A 1 94 ? 14.502 -16.462 -45.668 1.00 95.00 94 ASN A C 1
ATOM 689 O O . ASN A 1 94 ? 15.572 -16.115 -46.164 1.00 95.00 94 ASN A O 1
ATOM 693 N N . SER A 1 95 ? 13.354 -15.869 -46.000 1.00 94.69 95 SER A N 1
ATOM 694 C CA . SER A 1 95 ? 13.303 -14.837 -47.034 1.00 94.69 95 SER A CA 1
ATOM 695 C C . SER A 1 95 ? 12.108 -13.905 -46.890 1.00 94.69 95 SER A C 1
ATOM 697 O O . SER A 1 95 ? 10.968 -14.358 -46.767 1.00 94.69 95 SER A O 1
ATOM 699 N N . PHE A 1 96 ? 12.347 -12.607 -47.032 1.00 96.12 96 PHE A N 1
ATOM 700 C CA . PHE A 1 96 ? 11.317 -11.571 -47.011 1.00 96.12 96 PHE A CA 1
ATOM 701 C C . PHE A 1 96 ? 11.639 -10.462 -48.018 1.00 96.12 96 PHE A C 1
ATOM 703 O O . PHE A 1 96 ? 12.758 -10.371 -48.521 1.00 96.12 96 PHE A O 1
ATOM 710 N N . THR A 1 97 ? 10.660 -9.619 -48.333 1.00 96.06 97 THR A N 1
ATOM 711 C CA . THR A 1 97 ? 10.829 -8.488 -49.250 1.00 96.06 97 THR A CA 1
ATOM 712 C C . THR A 1 97 ? 10.705 -7.158 -48.531 1.00 96.06 97 THR A C 1
ATOM 714 O O . THR A 1 97 ? 9.944 -7.022 -47.572 1.00 96.06 97 THR A O 1
ATOM 717 N N . VAL A 1 98 ? 11.415 -6.158 -49.043 1.00 95.12 98 VAL A N 1
ATOM 718 C CA . VAL A 1 98 ? 11.269 -4.750 -48.666 1.00 95.12 98 VAL A CA 1
ATOM 719 C C . VAL A 1 98 ? 11.148 -3.886 -49.920 1.00 95.12 98 VAL A C 1
ATOM 721 O O . VAL A 1 98 ? 11.575 -4.275 -51.011 1.00 95.12 98 VAL A O 1
ATOM 724 N N . TYR A 1 99 ? 10.551 -2.705 -49.773 1.00 92.69 99 TYR A N 1
ATOM 725 C CA . TYR A 1 99 ? 10.494 -1.717 -50.849 1.00 92.69 99 TYR A CA 1
ATOM 726 C C . TYR A 1 99 ? 11.830 -0.976 -50.977 1.00 92.69 99 TYR A C 1
ATOM 728 O O . TYR A 1 99 ? 12.375 -0.503 -49.979 1.00 92.69 99 TYR A O 1
ATOM 736 N N . HIS A 1 100 ? 12.323 -0.827 -52.205 1.00 88.69 100 HIS A N 1
ATOM 737 C CA . HIS A 1 100 ? 13.477 0.002 -52.533 1.00 88.69 100 HIS A CA 1
ATOM 738 C C . HIS A 1 100 ? 13.024 1.224 -53.358 1.00 88.69 100 HIS A C 1
ATOM 740 O O . HIS A 1 100 ? 12.283 1.064 -54.329 1.00 88.69 100 HIS A O 1
ATOM 746 N N . PRO A 1 101 ? 13.448 2.456 -53.014 1.00 84.44 101 PRO A N 1
ATOM 747 C CA . PRO A 1 101 ? 12.944 3.675 -53.656 1.00 84.44 101 PRO A CA 1
ATOM 748 C C . PRO A 1 101 ? 13.378 3.835 -55.118 1.00 84.44 101 PRO A C 1
ATOM 750 O O . PRO A 1 101 ? 12.742 4.575 -55.865 1.00 84.44 101 PRO A O 1
ATOM 753 N N . ILE A 1 102 ? 14.455 3.160 -55.521 1.00 87.19 102 ILE A N 1
ATOM 754 C CA . ILE A 1 102 ? 15.023 3.222 -56.871 1.00 87.19 102 ILE A CA 1
ATOM 755 C C . ILE A 1 102 ? 14.858 1.863 -57.543 1.00 87.19 102 ILE A C 1
ATOM 757 O O . ILE A 1 102 ? 15.278 0.859 -56.971 1.00 87.19 102 ILE A O 1
ATOM 761 N N . SER A 1 103 ? 14.320 1.854 -58.764 1.00 88.88 103 SER A N 1
ATOM 762 C CA . SER A 1 103 ? 14.237 0.648 -59.587 1.00 88.88 103 SER A CA 1
ATOM 763 C C . SER A 1 103 ? 15.625 0.194 -60.025 1.00 88.88 103 SER A C 1
ATOM 765 O O . SER A 1 103 ? 16.330 0.953 -60.693 1.00 88.88 103 SER A O 1
ATOM 767 N N . HIS A 1 104 ? 16.007 -1.046 -59.725 1.00 89.38 104 HIS A N 1
ATOM 768 C CA . HIS A 1 104 ? 17.276 -1.603 -60.188 1.00 89.38 104 HIS A CA 1
ATOM 769 C C . HIS A 1 104 ? 17.187 -3.114 -60.452 1.00 89.38 104 HIS A C 1
ATOM 771 O O . HIS A 1 104 ? 16.193 -3.776 -60.150 1.00 89.38 104 HIS A O 1
ATOM 777 N N . THR A 1 105 ? 18.236 -3.675 -61.052 1.00 92.62 105 THR A N 1
ATOM 778 C CA . THR A 1 105 ? 18.404 -5.125 -61.195 1.00 92.62 105 THR A CA 1
ATOM 779 C C . THR A 1 105 ? 19.806 -5.495 -60.755 1.00 92.62 105 THR A C 1
ATOM 781 O O . THR A 1 105 ? 20.787 -5.137 -61.402 1.00 92.62 105 THR A O 1
ATOM 784 N N . ALA A 1 106 ? 19.908 -6.151 -59.605 1.00 93.75 106 ALA A N 1
ATOM 785 C CA . ALA A 1 106 ? 21.180 -6.549 -59.016 1.00 93.75 106 ALA A CA 1
ATOM 786 C C . ALA A 1 106 ? 20.985 -7.713 -58.049 1.00 93.75 106 ALA A C 1
ATOM 788 O O . ALA A 1 106 ? 19.892 -7.952 -57.545 1.00 93.75 106 ALA A O 1
ATOM 789 N N . SER A 1 107 ? 22.071 -8.401 -57.742 1.00 93.38 107 SER A N 1
ATOM 790 C CA . SER A 1 107 ? 22.137 -9.382 -56.666 1.00 93.38 107 SER A CA 1
ATOM 791 C C . SER A 1 107 ? 23.482 -9.266 -55.974 1.00 93.38 107 SER A C 1
ATOM 793 O O . SER A 1 107 ? 24.457 -8.833 -56.594 1.00 93.38 107 SER A O 1
ATOM 795 N N . GLY A 1 108 ? 23.536 -9.675 -54.716 1.00 94.50 108 GLY A N 1
ATOM 796 C CA . GLY A 1 108 ? 24.761 -9.627 -53.934 1.00 94.50 108 GLY A CA 1
ATOM 797 C C . GLY A 1 108 ? 24.571 -10.158 -52.522 1.00 94.50 108 GLY A C 1
ATOM 798 O O . GLY A 1 108 ? 23.531 -10.728 -52.182 1.00 94.50 108 GLY A O 1
ATOM 799 N N . ASN A 1 109 ? 25.582 -9.958 -51.691 1.00 94.50 109 ASN A N 1
ATOM 800 C CA . ASN A 1 109 ? 25.572 -10.309 -50.282 1.00 94.50 109 ASN A CA 1
ATOM 801 C C . ASN A 1 109 ? 24.896 -9.212 -49.453 1.00 94.50 109 ASN A C 1
ATOM 803 O O . ASN A 1 109 ? 25.013 -8.017 -49.737 1.00 94.50 109 ASN A O 1
ATOM 807 N N . ALA A 1 110 ? 24.193 -9.619 -48.403 1.00 94.62 110 ALA A N 1
ATOM 808 C CA . ALA A 1 110 ? 23.509 -8.729 -47.478 1.00 94.62 110 ALA A CA 1
ATOM 809 C C . ALA A 1 110 ? 23.782 -9.132 -46.028 1.00 94.62 110 ALA A C 1
ATOM 811 O O . ALA A 1 110 ? 24.167 -10.264 -45.739 1.00 94.62 110 ALA A O 1
ATOM 812 N N . HIS A 1 111 ? 23.547 -8.204 -45.111 1.00 94.38 111 HIS A N 1
ATOM 813 C CA . HIS A 1 111 ? 23.619 -8.436 -43.676 1.00 94.38 111 HIS A CA 1
ATOM 814 C C . HIS A 1 111 ? 22.395 -7.812 -42.996 1.00 94.38 111 HIS A C 1
ATOM 816 O O . HIS A 1 111 ? 22.067 -6.658 -43.271 1.00 94.38 111 HIS A O 1
ATOM 822 N N . LEU A 1 112 ? 21.721 -8.568 -42.130 1.00 93.00 112 LEU A N 1
ATOM 823 C CA . LEU A 1 112 ? 20.689 -8.093 -41.212 1.00 93.00 112 LEU A CA 1
ATOM 824 C C . LEU A 1 112 ? 21.296 -7.826 -39.825 1.00 93.00 112 LEU A C 1
ATOM 826 O O . LEU A 1 112 ? 21.752 -8.763 -39.172 1.00 93.00 112 LEU A O 1
ATOM 830 N N . TYR A 1 113 ? 21.258 -6.566 -39.388 1.00 89.88 113 TYR A N 1
ATOM 831 C CA . TYR A 1 113 ? 21.820 -6.098 -38.113 1.00 89.88 113 TYR A CA 1
ATOM 832 C C . TYR A 1 113 ? 20.783 -5.916 -37.002 1.00 89.88 113 TYR A C 1
ATOM 834 O O . TYR A 1 113 ? 21.123 -5.886 -35.824 1.00 89.88 113 TYR A O 1
ATOM 842 N N . GLY A 1 114 ? 19.509 -5.775 -37.355 1.00 89.19 114 GLY A N 1
ATOM 843 C CA . GLY A 1 114 ? 18.469 -5.521 -36.368 1.00 89.19 114 GLY A CA 1
ATOM 844 C C . GLY A 1 114 ? 17.077 -5.698 -36.938 1.00 89.19 114 GLY A C 1
ATOM 845 O O . GLY A 1 114 ? 16.861 -5.584 -38.150 1.00 89.19 114 GLY A O 1
ATOM 846 N N . LEU A 1 115 ? 16.141 -6.000 -36.050 1.00 88.81 115 LEU A N 1
ATOM 847 C CA . LEU A 1 115 ? 14.731 -6.174 -36.351 1.00 88.81 115 LEU A CA 1
ATOM 848 C C . LEU A 1 115 ? 13.916 -5.509 -35.248 1.00 88.81 115 LEU A C 1
ATOM 850 O O . LEU A 1 115 ? 13.955 -5.933 -34.099 1.00 88.81 115 LEU A O 1
ATOM 854 N N . GLU A 1 116 ? 13.149 -4.495 -35.614 1.00 86.50 116 GLU A N 1
ATOM 855 C CA . GLU A 1 116 ? 12.172 -3.840 -34.757 1.00 86.50 116 GLU A CA 1
ATOM 856 C C . GLU A 1 116 ? 10.769 -4.305 -35.146 1.00 86.50 116 GLU A C 1
ATOM 858 O O . GLU A 1 116 ? 10.355 -4.194 -36.305 1.00 86.50 116 GLU A O 1
ATOM 863 N N . THR A 1 117 ? 10.030 -4.826 -34.166 1.00 80.69 117 THR A N 1
ATOM 864 C CA . THR A 1 117 ? 8.685 -5.348 -34.415 1.00 80.69 117 THR A CA 1
ATOM 865 C C . THR A 1 117 ? 7.680 -4.244 -34.753 1.00 80.69 117 THR A C 1
ATOM 867 O O . THR A 1 117 ? 7.659 -3.185 -34.126 1.00 80.69 117 THR A O 1
ATOM 870 N N . ALA A 1 118 ? 6.793 -4.517 -35.711 1.00 71.75 118 ALA A N 1
ATOM 871 C CA . ALA A 1 118 ? 5.650 -3.664 -36.042 1.00 71.75 118 ALA A CA 1
ATOM 872 C C . ALA A 1 118 ? 4.557 -3.667 -34.960 1.00 71.75 118 ALA A C 1
ATOM 874 O O . ALA A 1 118 ? 3.672 -2.806 -34.966 1.00 71.75 118 ALA A O 1
ATOM 875 N N . ALA A 1 119 ? 4.562 -4.671 -34.075 1.00 66.38 119 ALA A N 1
ATOM 876 C CA . ALA A 1 119 ? 3.574 -4.792 -33.015 1.00 66.38 119 ALA A CA 1
ATOM 877 C C . ALA A 1 119 ? 3.680 -3.596 -32.063 1.00 66.38 119 ALA A C 1
ATOM 879 O O . ALA A 1 119 ? 4.779 -3.238 -31.639 1.00 66.38 119 ALA A O 1
ATOM 880 N N . GLN A 1 120 ? 2.540 -2.994 -31.697 1.00 61.69 120 GLN A N 1
ATOM 881 C CA . GLN A 1 120 ? 2.533 -1.919 -30.707 1.00 61.69 120 GLN A CA 1
ATOM 882 C C . GLN A 1 120 ? 3.133 -2.421 -29.395 1.00 61.69 120 GLN A C 1
ATOM 884 O O . GLN A 1 120 ? 2.577 -3.307 -28.750 1.00 61.69 120 GLN A O 1
ATOM 889 N N . GLN A 1 121 ? 4.266 -1.837 -29.016 1.00 63.28 121 GLN A N 1
ATOM 890 C CA . GLN A 1 121 ? 4.899 -2.083 -27.731 1.00 63.28 121 GLN A CA 1
ATOM 891 C C . GLN A 1 121 ? 4.452 -1.034 -26.707 1.00 63.28 121 GLN A C 1
ATOM 893 O O . GLN A 1 121 ? 4.041 0.068 -27.097 1.00 63.28 121 GLN A O 1
ATOM 898 N N . PRO A 1 122 ? 4.514 -1.354 -25.400 1.00 61.81 122 PRO A N 1
ATOM 899 C CA . PRO A 1 122 ? 4.308 -0.371 -24.345 1.00 61.81 122 PRO A CA 1
ATOM 900 C C . PRO A 1 122 ? 5.231 0.827 -24.582 1.00 61.81 122 PRO A C 1
ATOM 902 O O . PRO A 1 122 ? 6.447 0.669 -24.663 1.00 61.81 122 PRO A O 1
ATOM 905 N N . ARG A 1 123 ? 4.658 2.023 -24.737 1.00 64.75 123 ARG A N 1
ATOM 906 C CA . ARG A 1 123 ? 5.454 3.230 -24.968 1.00 64.75 123 ARG A CA 1
ATOM 907 C C . ARG A 1 123 ? 6.152 3.627 -23.677 1.00 64.75 123 ARG A C 1
ATOM 909 O O . ARG A 1 123 ? 5.500 3.845 -22.656 1.00 64.75 123 ARG A O 1
ATOM 916 N N . ASN A 1 124 ? 7.470 3.760 -23.748 1.00 75.38 124 ASN A N 1
ATOM 917 C CA . ASN A 1 124 ? 8.289 4.278 -22.662 1.00 75.38 124 ASN A CA 1
ATOM 918 C C . ASN A 1 124 ? 8.227 5.810 -22.643 1.00 75.38 124 ASN A C 1
ATOM 920 O O . ASN A 1 124 ? 9.181 6.481 -23.019 1.00 75.38 124 ASN A O 1
ATOM 924 N N . GLU A 1 125 ? 7.078 6.376 -22.267 1.00 77.06 125 GLU A N 1
ATOM 925 C CA . GLU A 1 125 ? 6.777 7.801 -22.452 1.00 77.06 125 GLU A CA 1
ATOM 926 C C . GLU A 1 125 ? 6.580 8.592 -21.152 1.00 77.06 125 GLU A C 1
ATOM 928 O O . GLU A 1 125 ? 6.157 8.080 -20.120 1.00 77.06 125 GLU A O 1
ATOM 933 N N . PHE A 1 126 ? 6.871 9.892 -21.216 1.00 82.88 126 PHE A N 1
ATOM 934 C CA . PHE A 1 126 ? 6.617 10.863 -20.144 1.00 82.88 126 PHE A CA 1
ATOM 935 C C . PHE A 1 126 ? 7.226 10.479 -18.789 1.00 82.88 126 PHE A C 1
ATOM 937 O O . PHE A 1 126 ? 6.585 10.589 -17.744 1.00 82.88 126 PHE A O 1
ATOM 944 N N . ASN A 1 127 ? 8.480 10.031 -18.812 1.00 85.69 127 ASN A N 1
ATOM 945 C CA . ASN A 1 127 ? 9.245 9.742 -17.608 1.00 85.69 127 ASN A CA 1
ATOM 946 C C . ASN A 1 127 ? 10.188 10.911 -17.274 1.00 85.69 127 ASN A C 1
ATOM 948 O O . ASN A 1 127 ? 10.645 11.639 -18.151 1.00 85.69 127 ASN A O 1
ATOM 952 N N . THR A 1 128 ? 10.501 11.099 -16.000 1.00 89.06 128 THR A N 1
ATOM 953 C CA . THR A 1 128 ? 11.579 11.975 -15.523 1.00 89.06 128 THR A CA 1
ATOM 954 C C . THR A 1 128 ? 12.395 11.194 -14.514 1.00 89.06 128 THR A C 1
ATOM 956 O O . THR A 1 128 ? 11.816 10.602 -13.606 1.00 89.06 128 THR A O 1
ATOM 959 N N . ALA A 1 129 ? 13.721 11.179 -14.661 1.00 89.06 129 ALA A N 1
ATOM 960 C CA . ALA A 1 129 ? 14.597 10.445 -13.756 1.00 89.06 129 ALA A CA 1
ATOM 961 C C . ALA A 1 129 ? 15.848 11.247 -13.384 1.00 89.06 129 ALA A C 1
ATOM 963 O O . ALA A 1 129 ? 16.667 11.585 -14.238 1.00 89.06 129 ALA A O 1
ATOM 964 N N . LEU A 1 130 ? 16.029 11.510 -12.092 1.00 89.38 130 LEU A N 1
ATOM 965 C CA . LEU A 1 130 ? 17.202 12.175 -11.530 1.00 89.38 130 LEU A CA 1
ATOM 966 C C . LEU A 1 130 ? 17.747 11.352 -10.355 1.00 89.38 130 LEU A C 1
ATOM 968 O O . LEU A 1 130 ? 17.028 11.066 -9.406 1.00 89.38 130 LEU A O 1
ATOM 972 N N . GLY A 1 131 ? 19.025 10.982 -10.396 1.00 85.25 131 GLY A N 1
ATOM 973 C CA . GLY A 1 131 ? 19.700 10.205 -9.354 1.00 85.25 131 GLY A CA 1
ATOM 974 C C . GLY A 1 131 ? 20.408 8.964 -9.895 1.00 85.25 131 GLY A C 1
ATOM 975 O O . GLY A 1 131 ? 20.000 8.369 -10.891 1.00 85.25 131 GLY A O 1
ATOM 976 N N . ALA A 1 132 ? 21.509 8.574 -9.250 1.00 86.19 132 ALA A N 1
ATOM 977 C CA . ALA A 1 132 ? 22.271 7.397 -9.660 1.00 86.19 132 ALA A CA 1
ATOM 978 C C . ALA A 1 132 ? 21.420 6.126 -9.528 1.00 86.19 132 ALA A C 1
ATOM 980 O O . ALA A 1 132 ? 20.796 5.895 -8.497 1.00 86.19 132 ALA A O 1
ATOM 981 N N . SER A 1 133 ? 21.397 5.304 -10.573 1.00 87.50 133 SER A N 1
ATOM 982 C CA . SER A 1 133 ? 20.657 4.044 -10.642 1.00 87.50 133 SER A CA 1
ATOM 983 C C . SER A 1 133 ? 19.134 4.160 -10.431 1.00 87.50 133 SER A C 1
ATOM 985 O O . SER A 1 133 ? 18.477 3.164 -10.117 1.00 87.50 133 SER A O 1
ATOM 987 N N . SER A 1 134 ? 18.561 5.353 -10.617 1.00 90.75 134 SER A N 1
ATOM 988 C CA . SER A 1 134 ? 17.113 5.583 -10.553 1.00 90.75 134 SER A CA 1
ATOM 989 C C . SER A 1 134 ? 16.399 4.852 -11.697 1.00 90.75 134 SER A C 1
ATOM 991 O O . SER A 1 134 ? 16.718 5.082 -12.865 1.00 90.75 134 SER A O 1
ATOM 993 N N . GLY A 1 135 ? 15.494 3.923 -11.375 1.00 89.19 135 GLY A N 1
ATOM 994 C CA . GLY A 1 135 ? 14.781 3.089 -12.352 1.00 89.19 135 GLY A CA 1
ATOM 995 C C . GLY A 1 135 ? 15.696 2.258 -13.262 1.00 89.19 135 GLY A C 1
ATOM 996 O O . GLY A 1 135 ? 15.373 2.060 -14.429 1.00 89.19 135 GLY A O 1
ATOM 997 N N . THR A 1 136 ? 16.861 1.813 -12.769 1.00 88.12 136 THR A N 1
ATOM 998 C CA . THR A 1 136 ? 17.896 1.147 -13.598 1.00 88.12 136 THR A CA 1
ATOM 999 C C . THR A 1 136 ? 17.351 -0.024 -14.408 1.00 88.12 136 THR A C 1
ATOM 1001 O O . THR A 1 136 ? 17.712 -0.159 -15.576 1.00 88.12 136 THR A O 1
ATOM 1004 N N . ASN A 1 137 ? 16.510 -0.864 -13.797 1.00 89.38 137 ASN A N 1
ATOM 1005 C CA . ASN A 1 137 ? 15.996 -2.093 -14.404 1.00 89.38 137 ASN A CA 1
ATOM 1006 C C . ASN A 1 137 ? 14.639 -1.913 -15.101 1.00 89.38 137 ASN A C 1
ATOM 1008 O O . ASN A 1 137 ? 14.067 -2.902 -15.561 1.00 89.38 137 ASN A O 1
ATOM 1012 N N . MET A 1 138 ? 14.127 -0.680 -15.194 1.00 87.50 138 MET A N 1
ATOM 1013 C CA . MET A 1 138 ? 12.833 -0.401 -15.813 1.00 87.50 138 MET A CA 1
ATOM 1014 C C . MET A 1 138 ? 12.896 -0.748 -17.299 1.00 87.50 138 MET A C 1
ATOM 1016 O O . MET A 1 138 ? 13.683 -0.154 -18.020 1.00 87.50 138 MET A O 1
ATOM 1020 N N . LYS A 1 139 ? 12.080 -1.709 -17.744 1.00 83.31 139 LYS A N 1
ATOM 1021 C CA . LYS A 1 139 ? 11.968 -2.145 -19.150 1.00 83.31 139 LYS A CA 1
ATOM 1022 C C . LYS A 1 139 ? 10.762 -1.522 -19.840 1.00 83.31 139 LYS A C 1
ATOM 1024 O O . LYS A 1 139 ? 10.787 -1.223 -21.027 1.00 83.31 139 LYS A O 1
ATOM 1029 N N . THR A 1 140 ? 9.697 -1.337 -19.069 1.00 83.06 140 THR A N 1
ATOM 1030 C CA . THR A 1 140 ? 8.452 -0.720 -19.518 1.00 83.06 140 THR A CA 1
ATOM 1031 C C . THR A 1 140 ? 8.043 0.337 -18.512 1.00 83.06 140 THR A C 1
ATOM 1033 O O . THR A 1 140 ? 7.924 0.029 -17.322 1.00 83.06 140 THR A O 1
ATOM 1036 N N . GLY A 1 141 ? 7.762 1.558 -18.948 1.00 84.69 141 GLY A N 1
ATOM 1037 C CA . GLY A 1 141 ? 7.145 2.503 -18.034 1.00 84.69 141 GLY A CA 1
ATOM 1038 C C . GLY A 1 141 ? 6.669 3.797 -18.649 1.00 84.69 141 GLY A C 1
ATOM 1039 O O . GLY A 1 141 ? 7.316 4.352 -19.530 1.00 84.69 141 GLY A O 1
ATOM 1040 N N . ALA A 1 142 ? 5.545 4.291 -18.137 1.00 86.06 142 ALA A N 1
ATOM 1041 C CA . ALA A 1 142 ? 4.944 5.527 -18.604 1.00 86.06 142 ALA A CA 1
ATOM 1042 C C . ALA A 1 142 ? 4.458 6.415 -17.453 1.00 86.06 142 ALA A C 1
ATOM 1044 O O . ALA A 1 142 ? 3.914 5.922 -16.459 1.00 86.06 142 ALA A O 1
ATOM 1045 N N . PHE A 1 143 ? 4.582 7.731 -17.637 1.00 89.75 143 PHE A N 1
ATOM 1046 C CA . PHE A 1 143 ? 4.070 8.758 -16.720 1.00 89.75 143 PHE A CA 1
ATOM 1047 C C . PHE A 1 143 ? 4.696 8.707 -15.316 1.00 89.75 143 PHE A C 1
ATOM 1049 O O . PHE A 1 143 ? 3.980 8.780 -14.315 1.00 89.75 143 PHE A O 1
ATOM 1056 N N . ASN A 1 144 ? 6.022 8.554 -15.229 1.00 93.31 144 ASN A N 1
ATOM 1057 C CA . ASN A 1 144 ? 6.720 8.397 -13.949 1.00 93.31 144 ASN A CA 1
ATOM 1058 C C . ASN A 1 144 ? 7.647 9.566 -13.610 1.00 93.31 144 ASN A C 1
ATOM 1060 O O . ASN A 1 144 ? 8.313 10.129 -14.475 1.00 93.31 144 ASN A O 1
ATOM 1064 N N . THR A 1 145 ? 7.764 9.874 -12.320 1.00 95.56 145 THR A N 1
ATOM 1065 C CA . THR A 1 145 ? 8.779 10.790 -11.779 1.00 95.56 145 THR A CA 1
ATOM 1066 C C . THR A 1 145 ? 9.641 10.042 -10.772 1.00 95.56 145 THR A C 1
ATOM 1068 O O . THR A 1 145 ? 9.147 9.649 -9.721 1.00 95.56 145 THR A O 1
ATOM 1071 N N . LEU A 1 146 ? 10.925 9.854 -11.077 1.00 95.12 146 LEU A N 1
ATOM 1072 C CA . LEU A 1 146 ? 11.892 9.146 -10.240 1.00 95.12 146 LEU A CA 1
ATOM 1073 C C . LEU A 1 146 ? 13.013 10.101 -9.809 1.00 95.12 146 LEU A C 1
ATOM 1075 O O . LEU A 1 146 ? 13.850 10.495 -10.616 1.00 95.12 146 LEU A O 1
ATOM 1079 N N . LEU A 1 147 ? 13.068 10.476 -8.536 1.00 95.31 147 LEU A N 1
ATOM 1080 C CA . LEU A 1 147 ? 14.055 11.409 -7.997 1.00 95.31 147 LEU A CA 1
ATOM 1081 C C . LEU A 1 147 ? 14.753 10.817 -6.770 1.00 95.31 147 LEU A C 1
ATOM 1083 O O . LEU A 1 147 ? 14.233 10.858 -5.664 1.00 95.31 147 LEU A O 1
ATOM 1087 N N . GLY A 1 148 ? 15.965 10.306 -6.932 1.00 92.38 148 GLY A N 1
ATOM 1088 C CA . GLY A 1 148 ? 16.741 9.743 -5.832 1.00 92.38 148 GLY A CA 1
ATOM 1089 C C . GLY A 1 148 ? 17.737 8.694 -6.298 1.00 92.38 148 GLY A C 1
ATOM 1090 O O . GLY A 1 148 ? 17.596 8.098 -7.365 1.00 92.38 148 GLY A O 1
ATOM 1091 N N . CYS A 1 149 ? 18.777 8.468 -5.498 1.00 91.81 149 CYS A N 1
ATOM 1092 C CA . CYS A 1 149 ? 19.698 7.367 -5.750 1.00 91.81 149 CYS A CA 1
ATOM 1093 C C . CYS A 1 149 ? 18.966 6.035 -5.498 1.00 91.81 149 CYS A C 1
ATOM 1095 O O . CYS A 1 149 ? 18.323 5.871 -4.462 1.00 91.81 149 CYS A O 1
ATOM 1097 N N . GLN A 1 150 ? 19.032 5.111 -6.459 1.00 92.75 150 GLN A N 1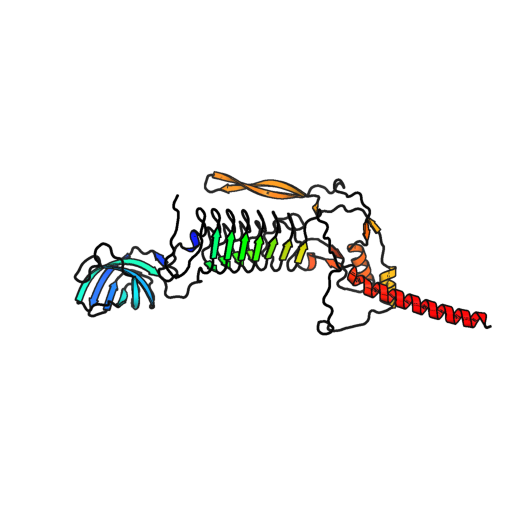
ATOM 1098 C CA . GLN A 1 150 ? 18.408 3.783 -6.406 1.00 92.75 150 GLN A CA 1
ATOM 1099 C C . GLN A 1 150 ? 16.882 3.782 -6.174 1.00 92.75 150 GLN A C 1
ATOM 1101 O O . GLN A 1 150 ? 16.323 2.766 -5.762 1.00 92.75 150 GLN A O 1
ATOM 1106 N N . ALA A 1 151 ? 16.184 4.886 -6.460 1.00 95.44 151 ALA A N 1
ATOM 1107 C CA . ALA A 1 151 ? 14.722 4.892 -6.466 1.00 95.44 151 ALA A CA 1
ATOM 1108 C C . ALA A 1 151 ? 14.216 3.877 -7.505 1.00 95.44 151 ALA A C 1
ATOM 1110 O O . ALA A 1 151 ? 14.648 3.914 -8.660 1.00 95.44 151 ALA A O 1
ATOM 1111 N N . ALA A 1 152 ? 13.338 2.958 -7.095 1.00 94.31 152 ALA A N 1
ATOM 1112 C CA . ALA A 1 152 ? 12.794 1.896 -7.946 1.00 94.31 152 ALA A CA 1
ATOM 1113 C C . ALA A 1 152 ? 13.858 1.047 -8.677 1.00 94.31 152 ALA A C 1
ATOM 1115 O O . ALA A 1 152 ? 13.632 0.610 -9.805 1.00 94.31 152 ALA A O 1
ATOM 1116 N N . GLN A 1 153 ? 15.049 0.859 -8.093 1.00 93.12 153 GLN A N 1
ATOM 1117 C CA . GLN A 1 153 ? 16.205 0.299 -8.807 1.00 93.12 153 GLN A CA 1
ATOM 1118 C C . GLN A 1 153 ? 15.905 -1.039 -9.501 1.00 93.12 153 GLN A C 1
ATOM 1120 O O . GLN A 1 153 ? 16.369 -1.261 -10.622 1.00 93.12 153 GLN A O 1
ATOM 1125 N N . THR A 1 154 ? 15.150 -1.914 -8.834 1.00 94.31 154 THR A N 1
ATOM 1126 C CA . THR A 1 154 ? 14.845 -3.276 -9.295 1.00 94.31 154 THR A CA 1
ATOM 1127 C C . THR A 1 154 ? 13.581 -3.378 -10.149 1.00 94.31 154 THR A C 1
ATOM 1129 O O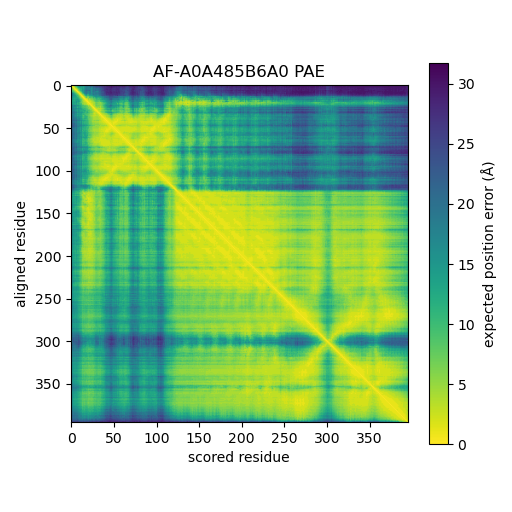 . THR A 1 154 ? 13.382 -4.409 -10.795 1.00 94.31 154 THR A O 1
ATOM 1132 N N . ALA A 1 155 ? 12.759 -2.327 -10.203 1.00 94.19 155 ALA A N 1
ATOM 1133 C CA . ALA A 1 155 ? 11.463 -2.366 -10.866 1.00 94.19 155 ALA A CA 1
ATOM 1134 C C . ALA A 1 155 ? 11.619 -2.534 -12.375 1.00 94.19 155 ALA A C 1
ATOM 1136 O O . ALA A 1 155 ? 12.293 -1.737 -13.022 1.00 94.19 155 ALA A O 1
ATOM 1137 N N . THR A 1 156 ? 10.958 -3.542 -12.945 1.00 92.00 156 THR A N 1
ATOM 1138 C CA . THR A 1 156 ? 10.917 -3.764 -14.398 1.00 92.00 156 THR A CA 1
ATOM 1139 C C . THR A 1 156 ? 9.769 -3.014 -15.056 1.00 92.00 156 THR A C 1
ATOM 1141 O O . THR A 1 156 ? 9.862 -2.662 -16.233 1.00 92.00 156 THR A O 1
ATOM 1144 N N . THR A 1 157 ? 8.705 -2.744 -14.295 1.00 91.19 157 THR A N 1
ATOM 1145 C CA . THR A 1 157 ? 7.520 -2.028 -14.767 1.00 91.19 157 THR A CA 1
ATOM 1146 C C . THR A 1 157 ? 7.132 -0.925 -13.791 1.00 91.19 157 THR A C 1
ATOM 1148 O O . THR A 1 157 ? 6.814 -1.198 -12.635 1.00 91.19 157 THR A O 1
ATOM 1151 N N . ILE A 1 158 ? 7.127 0.325 -14.254 1.00 93.75 158 ILE A N 1
ATOM 1152 C CA . ILE A 1 158 ? 6.694 1.476 -13.450 1.00 93.75 158 ILE A CA 1
ATOM 1153 C C . ILE A 1 158 ? 5.648 2.254 -14.246 1.00 93.75 158 ILE A C 1
ATOM 1155 O O . ILE A 1 158 ? 5.868 2.578 -15.410 1.00 93.75 158 ILE A O 1
ATOM 1159 N N . THR A 1 159 ? 4.480 2.538 -13.680 1.00 93.75 159 THR A N 1
ATOM 1160 C CA . THR A 1 159 ? 3.428 3.285 -14.387 1.00 93.75 159 THR A CA 1
ATOM 1161 C C . THR A 1 159 ? 2.681 4.224 -13.456 1.00 93.75 159 THR A C 1
ATOM 1163 O O . THR A 1 159 ? 2.174 3.803 -12.416 1.00 93.75 159 THR A O 1
ATOM 1166 N N . ARG A 1 160 ? 2.541 5.492 -13.862 1.00 95.69 160 ARG A N 1
ATOM 1167 C CA . ARG A 1 160 ? 1.819 6.522 -13.094 1.00 95.69 160 ARG A CA 1
ATOM 1168 C C . ARG A 1 160 ? 2.315 6.603 -11.646 1.00 95.69 160 ARG A C 1
ATOM 1170 O O . ARG A 1 160 ? 1.510 6.587 -10.711 1.00 95.69 160 ARG A O 1
ATOM 1177 N N . ALA A 1 161 ? 3.633 6.625 -11.463 1.00 97.06 161 ALA A N 1
ATOM 1178 C CA . ALA A 1 161 ? 4.243 6.610 -10.143 1.00 97.06 161 ALA A CA 1
ATOM 1179 C C . ALA A 1 161 ? 5.198 7.785 -9.904 1.00 97.06 161 ALA A C 1
ATOM 1181 O O . ALA A 1 161 ? 5.954 8.200 -10.784 1.00 97.06 161 ALA A O 1
ATOM 1182 N N . THR A 1 162 ? 5.196 8.282 -8.671 1.00 98.12 162 THR A N 1
ATOM 1183 C CA . THR A 1 162 ? 6.133 9.295 -8.181 1.00 98.12 162 THR A CA 1
ATOM 1184 C C . THR A 1 162 ? 6.981 8.658 -7.094 1.00 98.12 162 THR A C 1
ATOM 1186 O O . THR A 1 162 ? 6.442 8.267 -6.066 1.00 98.12 162 THR A O 1
ATOM 1189 N N . LEU A 1 163 ? 8.288 8.533 -7.311 1.00 97.62 163 LEU A N 1
ATOM 1190 C CA . LEU A 1 163 ? 9.233 7.941 -6.367 1.00 97.62 163 LEU A CA 1
ATOM 1191 C C . LEU A 1 163 ? 10.345 8.947 -6.088 1.00 97.62 163 LEU A C 1
ATOM 1193 O O . LEU A 1 163 ? 11.171 9.218 -6.955 1.00 97.62 163 LEU A O 1
ATOM 1197 N N . ILE A 1 164 ? 10.349 9.519 -4.888 1.00 97.75 164 ILE A N 1
ATOM 1198 C CA . ILE A 1 164 ? 11.282 10.557 -4.459 1.00 97.75 164 ILE A CA 1
ATOM 1199 C C . ILE A 1 164 ? 11.977 10.107 -3.172 1.00 97.75 164 ILE A C 1
ATOM 1201 O O . ILE A 1 164 ? 11.328 9.956 -2.145 1.00 97.75 164 ILE A O 1
ATOM 1205 N N . GLY A 1 165 ? 13.295 9.932 -3.201 1.00 96.62 165 GLY A N 1
ATOM 1206 C CA . GLY A 1 165 ? 14.105 9.543 -2.044 1.00 96.62 165 GLY A CA 1
ATOM 1207 C C . GLY A 1 165 ? 15.116 8.440 -2.353 1.00 96.62 165 GLY A C 1
ATOM 1208 O O . GLY A 1 165 ? 15.055 7.779 -3.390 1.00 96.62 165 GLY A O 1
ATOM 1209 N N . TYR A 1 166 ? 16.082 8.252 -1.452 1.00 96.00 166 TYR A N 1
ATOM 1210 C CA . TYR A 1 166 ? 17.057 7.165 -1.564 1.00 96.00 166 TYR A CA 1
ATOM 1211 C C . TYR A 1 166 ? 16.366 5.811 -1.359 1.00 96.00 166 TYR A C 1
ATOM 1213 O O . TYR A 1 166 ? 15.686 5.625 -0.353 1.00 96.00 166 TYR A O 1
ATOM 1221 N N . GLN A 1 167 ? 16.522 4.892 -2.318 1.00 95.06 167 GLN A N 1
ATOM 1222 C CA . GLN A 1 167 ? 15.922 3.548 -2.302 1.00 95.06 167 GLN A CA 1
ATOM 1223 C C . GLN A 1 167 ? 14.393 3.496 -2.104 1.00 95.06 167 GLN A C 1
ATOM 1225 O O . GLN A 1 167 ? 13.863 2.470 -1.682 1.00 95.06 167 GLN A O 1
ATOM 1230 N N . ALA A 1 168 ? 13.654 4.557 -2.448 1.00 97.31 168 ALA A N 1
ATOM 1231 C CA . ALA A 1 168 ? 12.190 4.513 -2.448 1.00 97.31 168 ALA A CA 1
ATOM 1232 C C . ALA A 1 168 ? 11.692 3.369 -3.355 1.00 97.31 168 ALA A C 1
ATOM 1234 O O . ALA A 1 168 ? 12.028 3.334 -4.543 1.00 97.31 168 ALA A O 1
ATOM 1235 N N . GLY A 1 169 ? 10.938 2.418 -2.792 1.00 95.50 169 GLY A N 1
ATOM 1236 C CA . GLY A 1 169 ? 10.494 1.205 -3.492 1.00 95.50 169 GLY A CA 1
ATOM 1237 C C . GLY A 1 169 ? 11.640 0.327 -4.022 1.00 95.50 169 GLY A C 1
ATOM 1238 O O . GLY A 1 169 ? 11.505 -0.272 -5.085 1.00 95.50 169 GLY A O 1
ATOM 1239 N N . GLY A 1 170 ? 12.790 0.291 -3.339 1.00 91.25 170 GLY A N 1
ATOM 1240 C CA . GLY A 1 170 ? 14.041 -0.273 -3.863 1.00 91.25 170 GLY A CA 1
ATOM 1241 C C . GLY A 1 170 ? 13.962 -1.712 -4.397 1.00 91.25 170 GLY A C 1
ATOM 1242 O O . GLY A 1 170 ? 14.537 -1.979 -5.456 1.00 91.25 170 GLY A O 1
ATOM 1243 N N . VAL A 1 171 ? 13.235 -2.617 -3.724 1.00 92.50 171 VAL A N 1
ATOM 1244 C CA . VAL A 1 171 ? 13.082 -4.035 -4.140 1.00 92.50 171 VAL A CA 1
ATOM 1245 C C . VAL A 1 171 ? 11.802 -4.319 -4.936 1.00 92.50 171 VAL A C 1
ATOM 1247 O O . VAL A 1 171 ? 11.526 -5.473 -5.275 1.00 92.50 171 VAL A O 1
ATOM 1250 N N . ALA A 1 172 ? 10.996 -3.292 -5.214 1.00 95.50 172 ALA A N 1
ATOM 1251 C CA . ALA A 1 172 ? 9.745 -3.468 -5.932 1.00 95.50 172 ALA A CA 1
ATOM 1252 C C . ALA A 1 172 ? 10.019 -3.890 -7.376 1.00 95.50 172 ALA A C 1
ATOM 1254 O O . ALA A 1 172 ? 10.724 -3.203 -8.103 1.00 95.50 172 ALA A O 1
ATOM 1255 N N . THR A 1 173 ? 9.408 -4.988 -7.815 1.00 95.19 173 THR A N 1
ATOM 1256 C CA . THR A 1 173 ? 9.465 -5.453 -9.211 1.00 95.19 173 THR A CA 1
ATOM 1257 C C . THR A 1 173 ? 8.502 -4.675 -10.108 1.00 95.19 173 THR A C 1
ATOM 1259 O O . THR A 1 173 ? 8.774 -4.470 -11.293 1.00 95.19 173 THR A O 1
ATOM 1262 N N . SER A 1 174 ? 7.397 -4.190 -9.533 1.00 95.12 174 SER A N 1
ATOM 1263 C CA . SER A 1 174 ? 6.427 -3.332 -10.205 1.00 95.12 174 SER A CA 1
ATOM 1264 C C . SER A 1 174 ? 5.896 -2.233 -9.283 1.00 95.12 174 SER A C 1
ATOM 1266 O O . SER A 1 174 ? 5.671 -2.458 -8.089 1.00 95.12 174 SER A O 1
ATOM 1268 N N . VAL A 1 175 ? 5.688 -1.040 -9.849 1.00 97.06 175 VAL A N 1
ATOM 1269 C CA . VAL A 1 175 ? 5.113 0.113 -9.142 1.00 97.06 175 VAL A CA 1
ATOM 1270 C C . VAL A 1 175 ? 4.046 0.777 -10.010 1.00 97.06 175 VAL A C 1
ATOM 1272 O O . VAL A 1 175 ? 4.343 1.257 -11.102 1.00 97.06 175 VAL A O 1
ATOM 1275 N N . THR A 1 176 ? 2.803 0.825 -9.528 1.00 96.94 176 THR A N 1
ATOM 1276 C CA . THR A 1 176 ? 1.657 1.355 -10.283 1.00 96.94 176 THR A CA 1
ATOM 1277 C C . THR A 1 176 ? 0.801 2.296 -9.437 1.00 96.94 176 THR A C 1
ATOM 1279 O O . THR A 1 176 ? 0.466 1.971 -8.296 1.00 96.94 176 THR A O 1
ATOM 1282 N N . ASN A 1 177 ? 0.405 3.449 -9.991 1.00 97.56 177 ASN A N 1
ATOM 1283 C CA . ASN A 1 177 ? -0.520 4.405 -9.355 1.00 97.56 177 ASN A CA 1
ATOM 1284 C C . ASN A 1 177 ? -0.125 4.766 -7.910 1.00 97.56 177 ASN A C 1
ATOM 1286 O O . ASN A 1 177 ? -0.957 4.711 -7.006 1.00 97.56 177 ASN A O 1
ATOM 1290 N N . SER A 1 178 ? 1.154 5.047 -7.663 1.00 98.31 178 SER A N 1
ATOM 1291 C CA . SER A 1 178 ? 1.679 5.161 -6.297 1.00 98.31 178 SER A CA 1
ATOM 1292 C C . SER A 1 178 ? 2.587 6.374 -6.121 1.00 98.31 178 SER A C 1
ATOM 1294 O O . SER A 1 178 ? 3.290 6.778 -7.047 1.00 98.31 178 SER A O 1
ATOM 1296 N N . ALA A 1 179 ? 2.574 6.949 -4.921 1.00 98.31 179 ALA A N 1
ATOM 1297 C CA . ALA A 1 179 ? 3.379 8.103 -4.541 1.00 98.31 179 ALA A CA 1
ATOM 1298 C C . ALA A 1 179 ? 4.234 7.743 -3.324 1.00 98.31 179 ALA A C 1
ATOM 1300 O O . ALA A 1 179 ? 3.722 7.600 -2.217 1.00 98.31 179 ALA A O 1
ATOM 1301 N N . LEU A 1 180 ? 5.535 7.584 -3.542 1.00 98.31 180 LEU A N 1
ATOM 1302 C CA . LEU A 1 180 ? 6.529 7.242 -2.535 1.00 98.31 180 LEU A CA 1
ATOM 1303 C C . LEU A 1 180 ? 7.478 8.432 -2.375 1.00 98.31 180 LEU A C 1
ATOM 1305 O O . LEU A 1 180 ? 8.178 8.798 -3.316 1.00 98.31 180 LEU A O 1
ATOM 1309 N N . VAL A 1 181 ? 7.476 9.073 -1.211 1.00 98.38 181 VAL A N 1
ATOM 1310 C CA . VAL A 1 181 ? 8.245 10.288 -0.927 1.00 98.38 181 VAL A CA 1
ATOM 1311 C C . VAL A 1 181 ? 8.941 10.137 0.422 1.00 98.38 181 VAL A C 1
ATOM 1313 O O . VAL A 1 181 ? 8.357 10.378 1.475 1.00 98.38 181 VAL A O 1
ATOM 1316 N N . GLY A 1 182 ? 10.207 9.746 0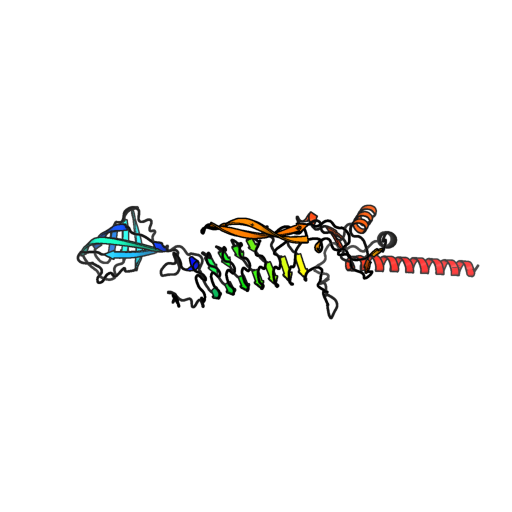.398 1.00 97.44 182 GLY A N 1
ATOM 1317 C CA . GLY A 1 182 ? 11.022 9.523 1.584 1.00 97.44 182 GLY A CA 1
ATOM 1318 C C . GLY A 1 182 ? 12.169 8.556 1.318 1.00 97.44 182 GLY A C 1
ATOM 1319 O O . GLY A 1 182 ? 12.137 7.759 0.380 1.00 97.44 182 GLY A O 1
ATOM 1320 N N . THR A 1 183 ? 13.198 8.615 2.154 1.00 96.88 183 THR A N 1
ATOM 1321 C CA . THR A 1 183 ? 14.287 7.635 2.130 1.00 96.88 183 THR A CA 1
ATOM 1322 C C . THR A 1 183 ? 13.775 6.295 2.659 1.00 96.88 183 THR A C 1
ATOM 1324 O O . THR A 1 183 ? 13.012 6.258 3.616 1.00 96.88 183 THR A O 1
ATOM 1327 N N . PHE A 1 184 ? 14.118 5.200 1.985 1.00 95.56 184 PHE A N 1
ATOM 1328 C CA . PHE A 1 184 ? 13.693 3.832 2.296 1.00 95.56 184 PHE A CA 1
ATOM 1329 C C . PHE A 1 184 ? 12.171 3.580 2.415 1.00 95.56 184 PHE A C 1
ATOM 1331 O O . PHE A 1 184 ? 11.759 2.536 2.939 1.00 95.56 184 PHE A O 1
ATOM 1338 N N . CYS A 1 185 ? 11.311 4.467 1.912 1.00 96.62 185 CYS A N 1
ATOM 1339 C CA . CYS A 1 185 ? 9.865 4.239 1.944 1.00 96.62 185 CYS A CA 1
ATOM 1340 C C . CYS A 1 185 ? 9.453 3.054 1.047 1.00 96.62 185 CYS A C 1
ATOM 1342 O O . CYS A 1 185 ? 9.953 2.896 -0.070 1.00 96.62 185 CYS A O 1
ATOM 1344 N N . ALA A 1 186 ? 8.569 2.193 1.564 1.00 96.38 186 ALA A N 1
ATOM 1345 C CA . ALA A 1 186 ? 8.077 0.965 0.932 1.00 96.38 186 ALA A CA 1
ATOM 1346 C C . ALA A 1 186 ? 9.178 0.041 0.358 1.00 96.38 186 ALA A C 1
ATOM 1348 O O . ALA A 1 186 ? 8.935 -0.724 -0.573 1.00 96.38 186 ALA A O 1
ATOM 1349 N N . THR A 1 187 ? 10.403 0.092 0.901 1.00 94.62 187 THR A N 1
ATOM 1350 C CA . THR A 1 187 ? 11.579 -0.584 0.307 1.00 94.62 187 THR A CA 1
ATOM 1351 C C . THR A 1 187 ? 11.468 -2.098 0.283 1.00 94.62 187 THR A C 1
ATOM 1353 O O . THR A 1 187 ? 12.100 -2.712 -0.563 1.00 94.62 187 THR A O 1
ATOM 1356 N N . ASN A 1 188 ? 10.680 -2.691 1.183 1.00 94.00 188 ASN A N 1
ATOM 1357 C CA . ASN A 1 188 ? 10.529 -4.141 1.309 1.00 94.00 188 ASN A CA 1
ATOM 1358 C C . ASN A 1 188 ? 9.377 -4.708 0.460 1.00 94.00 188 ASN A C 1
ATOM 1360 O O . ASN A 1 188 ? 9.263 -5.927 0.329 1.00 94.00 188 ASN A O 1
ATOM 1364 N N . MET A 1 189 ? 8.531 -3.850 -0.120 1.00 95.19 189 MET A N 1
ATOM 1365 C CA . MET A 1 189 ? 7.375 -4.281 -0.902 1.00 95.19 189 MET A CA 1
ATOM 1366 C C . MET A 1 189 ? 7.814 -4.759 -2.285 1.00 95.19 189 MET A C 1
ATOM 1368 O O . MET A 1 189 ? 8.468 -4.030 -3.026 1.00 95.19 189 MET A O 1
ATOM 1372 N N . THR A 1 190 ? 7.410 -5.972 -2.665 1.00 93.81 190 THR A N 1
ATOM 1373 C CA . THR A 1 190 ? 7.768 -6.566 -3.969 1.00 93.81 190 THR A CA 1
ATOM 1374 C C . THR A 1 190 ? 6.874 -6.084 -5.115 1.00 93.81 190 THR A C 1
ATOM 1376 O O . THR A 1 190 ? 7.302 -6.057 -6.271 1.00 93.81 190 THR A O 1
ATOM 1379 N N . THR A 1 191 ? 5.638 -5.695 -4.799 1.00 95.31 191 THR A N 1
ATOM 1380 C CA . THR A 1 191 ? 4.643 -5.134 -5.720 1.00 95.31 191 THR A CA 1
ATOM 1381 C C . THR A 1 191 ? 3.957 -3.964 -5.033 1.00 95.31 191 THR A C 1
ATOM 1383 O O . THR A 1 191 ? 3.378 -4.131 -3.961 1.00 95.31 191 THR A O 1
ATOM 1386 N N . ILE A 1 192 ? 4.002 -2.785 -5.651 1.00 97.25 192 ILE A N 1
ATOM 1387 C CA . ILE A 1 192 ? 3.444 -1.550 -5.091 1.00 97.25 192 ILE A CA 1
ATOM 1388 C C . ILE A 1 192 ? 2.317 -1.075 -6.007 1.00 97.25 192 ILE A C 1
ATOM 1390 O O . ILE A 1 192 ? 2.557 -0.689 -7.148 1.00 97.25 192 ILE A O 1
ATOM 1394 N N . THR A 1 193 ? 1.071 -1.122 -5.531 1.00 97.44 193 THR A N 1
ATOM 1395 C CA . THR A 1 193 ? -0.109 -0.710 -6.309 1.00 97.44 193 THR A CA 1
ATOM 1396 C C . THR A 1 193 ? -1.064 0.104 -5.449 1.00 97.44 193 THR A C 1
ATOM 1398 O O . THR A 1 193 ? -1.536 -0.384 -4.425 1.00 97.44 193 THR A O 1
ATOM 1401 N N . ASN A 1 194 ? -1.402 1.320 -5.884 1.00 97.88 194 ASN A N 1
ATOM 1402 C CA . ASN A 1 194 ? -2.254 2.247 -5.129 1.00 97.88 194 ASN A CA 1
ATOM 1403 C C . ASN A 1 194 ? -1.718 2.500 -3.703 1.00 97.88 194 ASN A C 1
ATOM 1405 O O . ASN A 1 194 ? -2.445 2.337 -2.721 1.00 97.88 194 ASN A O 1
ATOM 1409 N N . VAL A 1 195 ? -0.431 2.837 -3.589 1.00 98.06 195 VAL A N 1
ATOM 1410 C CA . VAL A 1 195 ? 0.256 3.085 -2.313 1.00 98.06 195 VAL A CA 1
ATOM 1411 C C . VAL A 1 195 ? 0.682 4.545 -2.212 1.00 98.06 195 VAL A C 1
ATOM 1413 O O . VAL A 1 195 ? 1.316 5.079 -3.122 1.00 98.06 195 VAL A O 1
ATOM 1416 N N . THR A 1 196 ? 0.386 5.176 -1.077 1.00 98.31 196 THR A N 1
ATOM 1417 C CA . THR A 1 196 ? 0.947 6.482 -0.705 1.00 98.31 196 THR A CA 1
ATOM 1418 C C . THR A 1 196 ? 1.873 6.302 0.496 1.00 98.31 196 THR A C 1
ATOM 1420 O O . THR A 1 196 ? 1.401 6.032 1.594 1.00 98.31 196 THR A O 1
ATOM 1423 N N . ALA A 1 197 ? 3.182 6.454 0.320 1.00 98.06 197 ALA A N 1
ATOM 1424 C CA . ALA A 1 197 ? 4.162 6.386 1.403 1.00 98.06 197 ALA A CA 1
ATOM 1425 C C . ALA A 1 197 ? 4.887 7.729 1.496 1.00 98.06 197 ALA A C 1
ATOM 1427 O O . ALA A 1 197 ? 5.568 8.124 0.554 1.00 98.06 197 ALA A O 1
ATOM 1428 N N . ILE A 1 198 ? 4.720 8.459 2.596 1.00 98.00 198 ILE A N 1
ATOM 1429 C CA . ILE A 1 198 ? 5.347 9.769 2.792 1.00 98.00 198 ILE A CA 1
ATOM 1430 C C . ILE A 1 198 ? 6.083 9.762 4.127 1.00 98.00 198 ILE A C 1
ATOM 1432 O O . ILE A 1 198 ? 5.460 9.643 5.176 1.00 98.00 198 ILE A O 1
ATOM 1436 N N . GLY A 1 199 ? 7.400 9.939 4.095 1.00 97.12 199 GLY A N 1
ATOM 1437 C CA . GLY A 1 199 ? 8.275 9.922 5.267 1.00 97.12 199 GLY A CA 1
ATOM 1438 C C . GLY A 1 199 ? 9.381 8.877 5.158 1.00 97.12 199 GLY A C 1
ATOM 1439 O O . GLY A 1 199 ? 9.263 7.901 4.411 1.00 97.12 199 GLY A O 1
ATOM 1440 N N . ASP A 1 200 ? 10.460 9.095 5.910 1.00 96.31 200 ASP A N 1
ATOM 1441 C CA . ASP A 1 200 ? 11.564 8.139 6.020 1.00 96.31 200 ASP A CA 1
ATOM 1442 C C . ASP A 1 200 ? 11.060 6.784 6.530 1.00 96.31 200 ASP A C 1
ATOM 1444 O O . ASP A 1 200 ? 10.274 6.721 7.475 1.00 96.31 200 ASP A O 1
ATOM 1448 N N . SER A 1 201 ? 11.465 5.707 5.859 1.00 95.31 201 SER A N 1
ATOM 1449 C CA . SER A 1 201 ? 11.146 4.323 6.222 1.00 95.31 201 SER A CA 1
ATOM 1450 C C . SER A 1 201 ? 9.639 4.031 6.368 1.00 95.31 201 SER A C 1
ATOM 1452 O O . SER A 1 201 ? 9.243 3.026 6.962 1.00 95.31 201 SER A O 1
ATOM 1454 N N . SER A 1 202 ? 8.775 4.885 5.800 1.00 97.06 202 SER A N 1
ATOM 1455 C CA . SER A 1 202 ? 7.320 4.698 5.795 1.00 97.06 202 SER A CA 1
ATOM 1456 C C . SER A 1 202 ? 6.933 3.428 5.037 1.00 97.06 202 SER A C 1
ATOM 1458 O O . SER A 1 202 ? 7.485 3.133 3.978 1.00 97.06 202 SER A O 1
ATOM 1460 N N . LEU A 1 203 ? 5.991 2.653 5.581 1.00 96.75 203 LEU A N 1
ATOM 1461 C CA . LEU A 1 203 ? 5.513 1.382 5.018 1.00 96.75 203 LEU A CA 1
ATOM 1462 C C . LEU A 1 203 ? 6.621 0.344 4.750 1.00 96.75 203 LEU A C 1
ATOM 1464 O O . LEU A 1 203 ? 6.498 -0.502 3.868 1.00 96.75 203 LEU A O 1
ATOM 1468 N N . ARG A 1 204 ? 7.722 0.387 5.507 1.00 94.69 204 ARG A N 1
ATOM 1469 C CA . ARG A 1 204 ? 8.785 -0.630 5.430 1.00 94.69 204 ARG A CA 1
ATOM 1470 C C . ARG A 1 204 ? 8.415 -1.926 6.163 1.00 94.69 204 ARG A C 1
ATOM 1472 O O . ARG A 1 204 ? 8.772 -3.025 5.726 1.00 94.69 204 ARG A O 1
ATOM 1479 N N . PHE A 1 205 ? 7.697 -1.785 7.272 1.00 94.62 205 PHE A N 1
ATOM 1480 C CA . PHE A 1 205 ? 7.300 -2.870 8.163 1.00 94.62 205 PHE A CA 1
ATOM 1481 C C . PHE A 1 205 ? 5.798 -2.819 8.439 1.00 94.62 205 PHE A C 1
ATOM 1483 O O . PHE A 1 205 ? 5.156 -1.771 8.322 1.00 94.62 205 PHE A O 1
ATOM 1490 N N . LYS A 1 206 ? 5.249 -3.955 8.853 1.00 94.56 206 LYS A N 1
ATOM 1491 C CA . LYS A 1 206 ? 3.904 -4.059 9.411 1.00 94.56 206 LYS A CA 1
ATOM 1492 C C . LYS A 1 206 ? 3.900 -3.730 10.896 1.00 94.56 206 LYS A C 1
ATOM 1494 O O . LYS A 1 206 ? 4.949 -3.702 11.537 1.00 94.56 206 LYS A O 1
ATOM 1499 N N . VAL A 1 207 ? 2.713 -3.522 11.464 1.00 92.69 207 VAL A N 1
ATOM 1500 C CA . VAL A 1 207 ? 2.547 -3.237 12.905 1.00 92.69 207 VAL A CA 1
ATOM 1501 C C . VAL A 1 207 ? 3.118 -4.355 13.793 1.00 92.69 207 VAL A C 1
ATOM 1503 O O . VAL A 1 207 ? 3.630 -4.081 14.872 1.00 92.69 207 VAL A O 1
ATOM 1506 N N . ASP A 1 208 ? 3.112 -5.607 13.327 1.00 90.50 208 ASP A N 1
ATOM 1507 C CA . ASP A 1 208 ? 3.724 -6.744 14.037 1.00 90.50 208 ASP A CA 1
ATOM 1508 C C . ASP A 1 208 ? 5.267 -6.801 13.956 1.00 90.50 208 ASP A C 1
ATOM 1510 O O . ASP A 1 208 ? 5.880 -7.724 14.493 1.00 90.50 208 ASP A O 1
ATOM 1514 N N . GLY A 1 209 ? 5.898 -5.827 13.294 1.00 89.88 209 GLY A N 1
ATOM 1515 C CA . GLY A 1 209 ? 7.346 -5.725 13.122 1.00 89.88 209 GLY A CA 1
ATOM 1516 C C . GLY A 1 209 ? 7.912 -6.542 11.959 1.00 89.88 209 GLY A C 1
ATOM 1517 O O . GLY A 1 209 ? 9.089 -6.394 11.632 1.00 89.88 209 GLY A O 1
ATOM 1518 N N . THR A 1 210 ? 7.113 -7.373 11.289 1.00 92.06 210 THR A N 1
ATOM 1519 C CA . THR A 1 210 ? 7.575 -8.095 10.097 1.00 92.06 210 THR A CA 1
ATOM 1520 C C . THR A 1 210 ? 7.728 -7.153 8.901 1.00 92.06 210 THR A C 1
ATOM 1522 O O . THR A 1 210 ? 7.107 -6.089 8.831 1.00 92.06 210 THR A O 1
ATOM 1525 N N . ASN A 1 211 ? 8.582 -7.520 7.942 1.00 92.75 211 ASN A N 1
ATOM 1526 C CA . ASN A 1 211 ? 8.709 -6.777 6.688 1.00 92.75 211 ASN A CA 1
ATOM 1527 C C . ASN A 1 211 ? 7.366 -6.751 5.949 1.00 92.75 211 ASN A C 1
ATOM 1529 O O . ASN A 1 211 ? 6.700 -7.780 5.837 1.00 92.75 211 ASN A O 1
ATOM 1533 N N . LEU A 1 212 ? 7.009 -5.597 5.385 1.00 93.81 212 LEU A N 1
ATOM 1534 C CA . LEU A 1 212 ? 5.872 -5.507 4.476 1.00 93.81 212 LEU A CA 1
ATOM 1535 C C . LEU A 1 212 ? 6.317 -5.947 3.074 1.00 93.81 212 LEU A C 1
ATOM 1537 O O . LEU A 1 212 ? 6.794 -5.127 2.294 1.00 93.81 212 LEU A O 1
ATOM 1541 N N . THR A 1 213 ? 6.224 -7.246 2.782 1.00 92.69 213 THR A N 1
ATOM 1542 C CA . THR A 1 213 ? 6.649 -7.833 1.493 1.00 92.69 213 THR A CA 1
ATOM 1543 C C . THR A 1 213 ? 5.482 -8.142 0.560 1.00 92.69 213 THR A C 1
ATOM 1545 O O . THR A 1 213 ? 5.679 -8.299 -0.651 1.00 92.69 213 THR A O 1
ATOM 1548 N N . GLU A 1 214 ? 4.272 -8.210 1.113 1.00 87.25 214 GLU A N 1
ATOM 1549 C CA . GLU A 1 214 ? 3.038 -8.513 0.409 1.00 87.25 214 GLU A CA 1
ATOM 1550 C C . GLU A 1 214 ? 2.641 -7.414 -0.577 1.00 87.25 214 GLU A C 1
ATOM 1552 O O . GLU A 1 214 ? 2.926 -6.230 -0.392 1.00 87.25 214 GLU A O 1
ATOM 1557 N N . ALA A 1 215 ? 1.880 -7.810 -1.598 1.00 89.75 215 ALA A N 1
ATOM 1558 C CA . ALA A 1 215 ? 1.227 -6.902 -2.535 1.00 89.75 215 ALA A CA 1
ATOM 1559 C C . ALA A 1 215 ? 0.006 -6.218 -1.887 1.00 89.75 215 ALA A C 1
ATOM 1561 O O . ALA A 1 215 ? -1.132 -6.355 -2.341 1.00 89.75 215 ALA A O 1
ATOM 1562 N N . TRP A 1 216 ? 0.212 -5.521 -0.768 1.00 92.69 216 TRP A N 1
ATOM 1563 C CA . TRP A 1 216 ? -0.840 -4.731 -0.144 1.00 92.69 216 TRP A CA 1
ATOM 1564 C C . TRP A 1 216 ? -1.171 -3.504 -0.989 1.00 92.69 216 TRP A C 1
ATOM 1566 O O . TRP A 1 216 ? -0.292 -2.721 -1.340 1.00 92.69 216 TRP A O 1
ATOM 1576 N N . SER A 1 217 ? -2.451 -3.358 -1.332 1.00 95.06 217 SER A N 1
ATOM 1577 C CA . SER A 1 217 ? -2.948 -2.274 -2.174 1.00 95.06 217 SER A CA 1
ATOM 1578 C C . SER A 1 217 ? -3.901 -1.362 -1.422 1.00 95.06 217 SER A C 1
ATOM 1580 O O . SER A 1 217 ? -4.536 -1.789 -0.454 1.00 95.06 217 SER A O 1
ATOM 1582 N N . ASN A 1 218 ? -4.055 -0.136 -1.929 1.00 96.50 218 ASN A N 1
ATOM 1583 C CA . ASN A 1 218 ? -4.914 0.888 -1.336 1.00 96.50 218 ASN A CA 1
ATOM 1584 C C . ASN A 1 218 ? -4.505 1.173 0.117 1.00 96.50 218 ASN A C 1
ATOM 1586 O O . ASN A 1 218 ? -5.308 1.080 1.043 1.00 96.50 218 ASN A O 1
ATOM 1590 N N . ILE A 1 219 ? -3.213 1.445 0.312 1.00 97.19 219 ILE A N 1
ATOM 1591 C CA . ILE A 1 219 ? -2.643 1.755 1.624 1.00 97.19 219 ILE A CA 1
ATOM 1592 C C . ILE A 1 219 ? -1.957 3.116 1.613 1.00 97.19 219 ILE A C 1
ATOM 1594 O O . ILE A 1 219 ? -1.336 3.510 0.623 1.00 97.19 219 ILE A O 1
ATOM 1598 N N . ALA A 1 220 ? -2.053 3.833 2.728 1.00 98.00 220 ALA A N 1
ATOM 1599 C CA . ALA A 1 220 ? -1.380 5.110 2.905 1.00 98.00 220 ALA A CA 1
ATOM 1600 C C . ALA A 1 220 ? -0.655 5.178 4.256 1.00 98.00 220 ALA A C 1
ATOM 1602 O O . ALA A 1 220 ? -1.264 4.970 5.298 1.00 98.00 220 ALA A O 1
ATOM 1603 N N . GLY A 1 221 ? 0.639 5.488 4.249 1.00 97.56 221 GLY A N 1
ATOM 1604 C CA . GLY A 1 221 ? 1.440 5.748 5.443 1.00 97.56 221 GLY A CA 1
ATOM 1605 C C . GLY A 1 221 ? 2.040 7.143 5.359 1.00 97.56 221 GLY A C 1
ATOM 1606 O O . GLY A 1 221 ? 2.841 7.411 4.466 1.00 97.56 221 GLY A O 1
ATOM 1607 N N . ILE A 1 222 ? 1.640 8.039 6.262 1.00 97.12 222 ILE A N 1
ATOM 1608 C CA . ILE A 1 222 ? 2.151 9.416 6.311 1.00 97.12 222 ILE A CA 1
ATOM 1609 C C . ILE A 1 222 ? 2.845 9.651 7.647 1.00 97.12 222 ILE A C 1
ATOM 1611 O O . ILE A 1 222 ? 2.198 9.664 8.688 1.00 97.12 222 ILE A O 1
ATOM 1615 N N . GLY A 1 223 ? 4.156 9.854 7.610 1.00 96.50 223 GLY A N 1
ATOM 1616 C CA . GLY A 1 223 ? 5.033 9.992 8.766 1.00 96.50 223 GLY A CA 1
ATOM 1617 C C . GLY A 1 223 ? 6.210 9.020 8.704 1.00 96.50 223 GLY A C 1
ATOM 1618 O O . GLY A 1 223 ? 6.151 7.981 8.038 1.00 96.50 223 GLY A O 1
ATOM 1619 N N . SER A 1 224 ? 7.285 9.372 9.412 1.00 94.88 224 SER A N 1
ATOM 1620 C CA . SER A 1 224 ? 8.457 8.505 9.552 1.00 94.88 224 SER A CA 1
ATOM 1621 C C . SER A 1 224 ? 8.075 7.192 10.235 1.00 94.88 224 SER A C 1
ATOM 1623 O O . SER A 1 224 ? 7.260 7.207 11.157 1.00 94.88 224 SER A O 1
ATOM 1625 N N . ASN A 1 225 ? 8.643 6.075 9.777 1.00 93.88 225 ASN A N 1
ATOM 1626 C CA . ASN A 1 225 ? 8.434 4.741 10.349 1.00 93.88 225 ASN A CA 1
ATOM 1627 C C . ASN A 1 225 ? 6.959 4.328 10.490 1.00 93.88 225 ASN A C 1
ATOM 1629 O O . ASN A 1 225 ? 6.606 3.535 11.361 1.00 93.88 225 ASN A O 1
ATOM 1633 N N . THR A 1 226 ? 6.076 4.849 9.635 1.00 95.94 226 THR A N 1
ATOM 1634 C CA . THR A 1 226 ? 4.674 4.420 9.623 1.00 95.94 226 THR A CA 1
ATOM 1635 C C . THR A 1 226 ? 4.570 2.942 9.278 1.00 95.94 226 THR A C 1
ATOM 1637 O O . THR A 1 226 ? 5.118 2.480 8.276 1.00 95.94 226 THR A O 1
ATOM 1640 N N . ARG A 1 227 ? 3.831 2.202 10.104 1.00 94.69 227 ARG A N 1
ATOM 1641 C CA . ARG A 1 227 ? 3.573 0.772 9.927 1.00 94.69 227 ARG A CA 1
ATOM 1642 C C . ARG A 1 227 ? 2.081 0.552 9.812 1.00 94.69 227 ARG A C 1
ATOM 1644 O O . ARG A 1 227 ? 1.315 1.120 10.584 1.00 94.69 227 ARG A O 1
ATOM 1651 N N . ILE A 1 228 ? 1.677 -0.262 8.847 1.00 93.94 228 ILE A N 1
ATOM 1652 C CA . ILE A 1 228 ? 0.266 -0.547 8.601 1.00 93.94 228 ILE A CA 1
ATOM 1653 C C . ILE A 1 228 ? -0.050 -1.994 8.937 1.00 93.94 228 ILE A C 1
ATOM 1655 O O . ILE A 1 228 ? 0.820 -2.864 8.896 1.00 93.94 228 ILE A O 1
ATOM 1659 N N . SER A 1 229 ? -1.290 -2.239 9.334 1.00 93.62 229 SER A N 1
ATOM 1660 C CA . SER A 1 229 ? -1.731 -3.561 9.765 1.00 93.62 229 SER A CA 1
ATOM 1661 C C . SER A 1 229 ? -2.425 -4.359 8.675 1.00 93.62 229 SER A C 1
ATOM 1663 O O . SER A 1 229 ? -2.591 -5.547 8.873 1.00 93.62 229 SER A O 1
ATOM 1665 N N . GLY A 1 230 ? -2.840 -3.767 7.557 1.00 93.75 230 GLY A N 1
ATOM 1666 C CA . GLY A 1 230 ? -3.542 -4.483 6.493 1.00 93.75 230 GLY A CA 1
ATOM 1667 C C . GLY A 1 230 ? -3.776 -3.627 5.250 1.00 93.75 230 GLY A C 1
ATOM 1668 O O . GLY A 1 230 ? -3.411 -2.451 5.206 1.00 93.75 230 GLY A O 1
ATOM 1669 N N . GLN A 1 231 ? -4.397 -4.231 4.235 1.00 93.25 231 GLN A N 1
ATOM 1670 C CA . GLN A 1 231 ? -4.849 -3.545 3.017 1.00 93.25 231 GLN A CA 1
ATOM 1671 C C . GLN A 1 231 ? -6.036 -2.610 3.298 1.00 93.25 231 GLN A C 1
ATOM 1673 O O . GLN A 1 231 ? -6.765 -2.809 4.267 1.00 93.25 231 GLN A O 1
ATOM 1678 N N . ASN A 1 232 ? -6.285 -1.641 2.407 1.00 93.94 232 ASN A N 1
ATOM 1679 C CA . ASN A 1 232 ? -7.405 -0.688 2.512 1.00 93.94 232 ASN A CA 1
ATOM 1680 C C . ASN A 1 232 ? -7.369 0.178 3.782 1.00 93.94 232 ASN A C 1
ATOM 1682 O O . ASN A 1 232 ? -8.405 0.459 4.384 1.00 93.94 232 ASN A O 1
ATOM 1686 N N . GLN A 1 233 ? -6.173 0.584 4.207 1.00 94.56 233 GLN A N 1
ATOM 1687 C CA . GLN A 1 233 ? -5.963 1.325 5.448 1.00 94.56 233 GLN A CA 1
ATOM 1688 C C . GLN A 1 233 ? -5.111 2.573 5.221 1.00 94.56 233 GLN A C 1
ATOM 1690 O O . GLN A 1 233 ? -4.294 2.650 4.303 1.00 94.56 233 GLN A O 1
ATOM 1695 N N . MET A 1 234 ? -5.261 3.542 6.119 1.00 95.25 234 MET A N 1
ATOM 1696 C CA . MET A 1 234 ? -4.379 4.697 6.218 1.00 95.25 234 MET A CA 1
ATOM 1697 C C . MET A 1 234 ? -3.842 4.808 7.645 1.00 95.25 234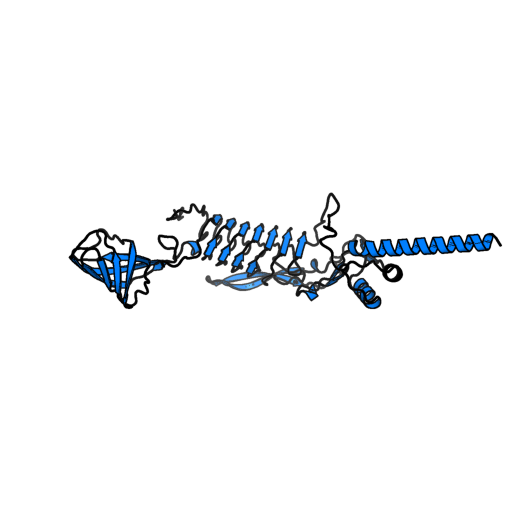 MET A C 1
ATOM 1699 O O . MET A 1 234 ? -4.616 4.740 8.595 1.00 95.25 234 MET A O 1
ATOM 1703 N N . GLN A 1 235 ? -2.533 5.017 7.785 1.00 95.25 235 GLN A N 1
ATOM 1704 C CA . GLN A 1 235 ? -1.845 5.267 9.049 1.00 95.25 235 GLN A CA 1
ATOM 1705 C C . GLN A 1 235 ? -1.232 6.677 9.050 1.00 95.25 235 GLN A C 1
ATOM 1707 O O . GLN A 1 235 ? -0.528 7.065 8.112 1.00 95.25 235 GLN A O 1
ATOM 1712 N N . LEU A 1 236 ? -1.470 7.426 10.131 1.00 95.31 236 LEU A N 1
ATOM 1713 C CA . LEU A 1 236 ? -0.915 8.762 10.368 1.00 95.31 236 LEU A CA 1
ATOM 1714 C C . LEU A 1 236 ? 0.128 8.701 11.493 1.00 95.31 236 LEU A C 1
ATOM 1716 O O . LEU A 1 236 ? -0.214 8.731 12.671 1.00 95.31 236 LEU A O 1
ATOM 1720 N N . GLY A 1 237 ? 1.397 8.625 11.098 1.00 93.88 237 GLY A N 1
ATOM 1721 C CA . GLY A 1 237 ? 2.584 8.558 11.950 1.00 93.88 237 GLY A CA 1
ATOM 1722 C C . GLY A 1 237 ? 2.743 7.267 12.756 1.00 93.88 237 GLY A C 1
ATOM 1723 O O . GLY A 1 237 ? 2.054 6.269 12.529 1.00 93.88 237 GLY A O 1
ATOM 1724 N N . ASP A 1 238 ? 3.726 7.288 13.652 1.00 92.06 238 ASP A N 1
ATOM 1725 C CA . ASP A 1 238 ? 4.117 6.187 14.533 1.00 92.06 238 ASP A CA 1
ATOM 1726 C C . ASP A 1 238 ? 3.551 6.383 15.955 1.00 92.06 238 ASP A C 1
ATOM 1728 O O . ASP A 1 238 ? 2.653 7.188 16.190 1.00 92.06 238 ASP A O 1
ATOM 1732 N N . THR A 1 239 ? 4.072 5.656 16.941 1.00 90.62 239 THR A N 1
ATOM 1733 C CA . THR A 1 239 ? 3.652 5.790 18.343 1.00 90.62 239 THR A CA 1
ATOM 1734 C C . THR A 1 239 ? 4.057 7.124 18.981 1.00 90.62 239 THR A C 1
ATOM 1736 O O . THR A 1 239 ? 3.515 7.482 20.034 1.00 90.62 239 THR A O 1
ATOM 1739 N N . ASN A 1 240 ? 4.997 7.869 18.394 1.00 89.94 240 ASN A N 1
ATOM 1740 C CA . ASN A 1 240 ? 5.551 9.102 18.957 1.00 89.94 240 ASN A CA 1
ATOM 1741 C C . ASN A 1 240 ? 4.876 10.367 18.420 1.00 89.94 240 ASN A C 1
ATOM 1743 O O . ASN A 1 240 ? 5.095 11.456 18.959 1.00 89.94 240 ASN A O 1
ATOM 1747 N N . ILE A 1 241 ? 4.047 10.244 17.382 1.00 90.38 241 ILE A N 1
ATOM 1748 C CA . ILE A 1 241 ? 3.297 11.372 16.840 1.00 90.38 241 ILE A CA 1
ATOM 1749 C C . ILE A 1 241 ? 2.055 11.683 17.688 1.00 90.38 241 ILE A C 1
ATOM 1751 O O . ILE A 1 241 ? 1.389 10.796 18.218 1.00 90.38 241 ILE A O 1
ATOM 1755 N N . ASN A 1 242 ? 1.685 12.963 17.738 1.00 89.69 242 ASN A N 1
ATOM 1756 C CA . ASN A 1 242 ? 0.340 13.387 18.118 1.00 89.69 242 ASN A CA 1
ATOM 1757 C C . ASN A 1 242 ? -0.362 13.922 16.869 1.00 89.69 242 ASN A C 1
ATOM 1759 O O . ASN A 1 242 ? 0.073 14.926 16.301 1.00 89.69 242 ASN A O 1
ATOM 1763 N N . VAL A 1 243 ? -1.454 13.282 16.449 1.00 92.12 243 VAL A N 1
ATOM 1764 C CA . VAL A 1 243 ? -2.276 13.777 15.337 1.00 92.12 243 VAL A CA 1
ATOM 1765 C C . VAL A 1 243 ? -3.130 14.940 15.842 1.00 92.12 243 VAL A C 1
ATOM 1767 O O . VAL A 1 243 ? -4.181 14.745 16.449 1.00 92.12 243 VAL A O 1
ATOM 1770 N N . TYR A 1 244 ? -2.649 16.166 15.632 1.00 91.44 244 TYR A N 1
ATOM 1771 C CA . TYR A 1 244 ? -3.367 17.382 16.005 1.00 91.44 244 TYR A CA 1
ATOM 1772 C C . TYR A 1 244 ? -4.289 17.835 14.868 1.00 91.44 244 TYR A C 1
ATOM 1774 O O . TYR A 1 244 ? -3.823 18.292 13.825 1.00 91.44 244 TYR A O 1
ATOM 1782 N N . ALA A 1 245 ? -5.600 17.739 15.085 1.00 91.88 245 ALA A N 1
ATOM 1783 C CA . ALA A 1 245 ? -6.606 18.295 14.189 1.00 91.88 245 ALA A CA 1
ATOM 1784 C C . ALA A 1 245 ? -7.099 19.642 14.743 1.00 91.88 245 ALA A C 1
ATOM 1786 O O . ALA A 1 245 ? -7.582 19.713 15.870 1.00 91.88 245 ALA A O 1
ATOM 1787 N N . GLN A 1 246 ? -6.986 20.718 13.956 1.00 95.06 246 GLN A N 1
ATOM 1788 C CA . GLN A 1 246 ? -7.476 22.048 14.357 1.00 95.06 246 GLN A CA 1
ATOM 1789 C C . GLN A 1 246 ? -9.013 22.082 14.500 1.00 95.06 246 GLN A C 1
ATOM 1791 O O . GLN A 1 246 ? -9.555 22.906 15.232 1.00 95.06 246 GLN A O 1
ATOM 1796 N N . SER A 1 247 ? -9.718 21.195 13.797 1.00 94.12 247 SER A N 1
ATOM 1797 C CA . SER A 1 247 ? -11.174 21.046 13.815 1.00 94.12 247 SER A CA 1
ATOM 1798 C C . SER A 1 247 ? -11.568 19.566 13.821 1.00 94.12 247 SER A C 1
ATOM 1800 O O . SER A 1 247 ? -10.735 18.687 13.592 1.00 94.12 247 SER A O 1
ATOM 1802 N N . ALA A 1 248 ? -12.842 19.277 14.099 1.00 92.19 248 ALA A N 1
ATOM 1803 C CA . ALA A 1 248 ? -13.351 17.909 14.106 1.00 92.19 248 ALA A CA 1
ATOM 1804 C C . ALA A 1 248 ? -13.274 17.261 12.712 1.00 92.19 248 ALA A C 1
ATOM 1806 O O . ALA A 1 248 ? -13.638 17.881 11.707 1.00 92.19 248 ALA A O 1
ATOM 1807 N N . ILE A 1 249 ? -12.865 15.989 12.677 1.00 92.31 249 ILE A N 1
ATOM 1808 C CA . ILE A 1 249 ? -12.858 15.166 11.463 1.00 92.31 249 ILE A CA 1
ATOM 1809 C C . ILE A 1 249 ? -14.308 14.939 11.022 1.00 92.31 249 ILE A C 1
ATOM 1811 O O . ILE A 1 249 ? -15.125 14.419 11.779 1.00 92.31 249 ILE A O 1
ATOM 1815 N N . GLN A 1 250 ? -14.632 15.352 9.798 1.00 92.38 250 GLN A N 1
ATOM 1816 C CA . GLN A 1 250 ? -15.979 15.239 9.241 1.00 92.38 250 GLN A CA 1
ATOM 1817 C C . GLN A 1 250 ? -16.164 13.879 8.562 1.00 92.38 250 GLN A C 1
ATOM 1819 O O . GLN A 1 250 ? -15.384 13.511 7.683 1.00 92.38 250 GLN A O 1
ATOM 1824 N N . ILE A 1 251 ? -17.222 13.155 8.933 1.00 92.12 251 ILE A N 1
ATOM 1825 C CA . ILE A 1 251 ? -17.596 11.866 8.337 1.00 92.12 251 ILE A CA 1
ATOM 1826 C C . ILE A 1 251 ? -18.837 12.079 7.464 1.00 92.12 251 ILE A C 1
ATOM 1828 O O . ILE A 1 251 ? -19.831 12.651 7.914 1.00 92.12 251 ILE A O 1
ATOM 1832 N N . ARG A 1 252 ? -18.802 11.620 6.206 1.00 93.38 252 ARG A N 1
ATOM 1833 C CA . ARG A 1 252 ? -19.967 11.682 5.310 1.00 93.38 252 ARG A CA 1
ATOM 1834 C C . ARG A 1 252 ? -21.078 10.774 5.846 1.00 93.38 252 ARG A C 1
ATOM 1836 O O . ARG A 1 252 ? -20.842 9.606 6.124 1.00 93.38 252 ARG A O 1
ATOM 1843 N N . SER A 1 253 ? -22.288 11.314 5.966 1.00 94.44 253 SER A N 1
ATOM 1844 C CA . SER A 1 253 ? -23.443 10.614 6.540 1.00 94.44 253 SER A CA 1
ATOM 1845 C C . SER A 1 253 ? -24.747 11.002 5.820 1.00 94.44 253 SER A C 1
ATOM 1847 O O . SER A 1 253 ? -25.771 11.243 6.460 1.00 94.44 253 SER A O 1
ATOM 1849 N N . ASP A 1 254 ? -24.701 11.106 4.492 1.00 96.44 254 ASP A N 1
ATOM 1850 C CA . ASP A 1 254 ? -25.878 11.394 3.664 1.00 96.44 254 ASP A CA 1
ATOM 1851 C C . ASP A 1 254 ? -26.882 10.232 3.721 1.00 96.44 254 ASP A C 1
ATOM 1853 O O . ASP A 1 254 ? -26.500 9.070 3.864 1.00 96.44 254 ASP A O 1
ATOM 1857 N N . GLU A 1 255 ? -28.175 10.535 3.606 1.00 96.12 255 GLU A N 1
ATOM 1858 C CA . GLU A 1 255 ? -29.222 9.517 3.629 1.00 96.12 255 GLU A CA 1
ATOM 1859 C C . GLU A 1 255 ? -29.108 8.527 2.457 1.00 96.12 255 GLU A C 1
ATOM 1861 O O . GLU A 1 255 ? -29.397 7.341 2.631 1.00 96.12 255 GLU A O 1
ATOM 1866 N N . ARG A 1 256 ? -28.676 9.001 1.282 1.00 96.06 256 ARG A N 1
ATOM 1867 C CA . ARG A 1 256 ? -28.541 8.192 0.057 1.00 96.06 256 ARG A CA 1
ATOM 1868 C C . ARG A 1 256 ? -27.441 7.141 0.165 1.00 96.06 256 ARG A C 1
ATOM 1870 O O . ARG A 1 256 ? -27.508 6.123 -0.514 1.00 96.06 256 ARG A O 1
ATOM 1877 N N . ASP A 1 257 ? -26.476 7.378 1.047 1.00 95.75 257 ASP A N 1
ATOM 1878 C CA . ASP A 1 257 ? -25.347 6.486 1.298 1.00 95.75 257 ASP A CA 1
ATOM 1879 C C . ASP A 1 257 ? -25.676 5.434 2.388 1.00 95.75 257 ASP A C 1
ATOM 1881 O O . ASP A 1 257 ? -24.787 4.714 2.840 1.00 95.75 257 ASP A O 1
ATOM 1885 N N . LYS A 1 258 ? -26.945 5.336 2.837 1.00 95.69 258 LYS A N 1
ATOM 1886 C CA . LYS A 1 258 ? -27.400 4.418 3.899 1.00 95.69 258 LYS A CA 1
ATOM 1887 C C . LYS A 1 258 ? -28.637 3.609 3.489 1.00 95.69 258 LYS A C 1
ATOM 1889 O O . LYS A 1 258 ? -29.718 4.168 3.290 1.00 95.69 258 LYS A O 1
ATOM 1894 N N . ALA A 1 259 ? -28.498 2.286 3.463 1.00 95.88 259 ALA A N 1
ATOM 1895 C CA . ALA A 1 259 ? -29.581 1.323 3.239 1.00 95.88 259 ALA A CA 1
ATOM 1896 C C . ALA A 1 259 ? -29.995 0.617 4.547 1.00 95.88 259 ALA A C 1
ATOM 1898 O O . ALA A 1 259 ? -29.279 0.706 5.542 1.00 95.88 259 ALA A O 1
ATOM 1899 N N . ASP A 1 260 ? -31.162 -0.042 4.546 1.00 95.88 260 ASP A N 1
ATOM 1900 C CA . ASP A 1 260 ? -31.651 -0.914 5.635 1.00 95.88 260 ASP A CA 1
ATOM 1901 C C . ASP A 1 260 ? -31.614 -0.278 7.039 1.00 95.88 260 ASP A C 1
ATOM 1903 O O . ASP A 1 260 ? -31.216 -0.877 8.041 1.00 95.88 260 ASP A O 1
ATOM 1907 N N . LYS A 1 261 ? -32.027 0.992 7.100 1.00 94.44 261 LYS A N 1
ATOM 1908 C CA . LYS A 1 261 ? -32.017 1.824 8.308 1.00 94.44 261 LYS A CA 1
ATOM 1909 C C . LYS A 1 261 ? -32.987 1.265 9.359 1.00 94.44 261 LYS A C 1
ATOM 1911 O O . LYS A 1 261 ? -34.175 1.113 9.087 1.00 94.44 261 LYS A O 1
ATOM 1916 N N . ARG A 1 262 ? -32.485 1.027 10.574 1.00 94.00 262 ARG A N 1
ATOM 1917 C CA . ARG A 1 262 ? -33.265 0.655 11.768 1.00 94.00 262 ARG A CA 1
ATOM 1918 C C . ARG A 1 262 ? -32.899 1.559 12.939 1.00 94.00 262 ARG A C 1
ATOM 1920 O O . ARG A 1 262 ? -31.737 1.947 13.070 1.00 94.00 262 ARG A O 1
ATOM 1927 N N . GLU A 1 263 ? -33.874 1.882 13.779 1.00 94.56 263 GLU A N 1
ATOM 1928 C CA . GLU A 1 263 ? -33.605 2.590 15.030 1.00 94.56 263 GLU A CA 1
ATOM 1929 C C . GLU A 1 263 ? -32.907 1.666 16.035 1.00 94.56 263 GLU A C 1
ATOM 1931 O O . GLU A 1 263 ? -33.078 0.445 16.010 1.00 94.56 263 GLU A O 1
ATOM 1936 N N . ILE A 1 264 ? -32.088 2.255 16.907 1.00 95.62 264 ILE A N 1
ATOM 1937 C CA . ILE A 1 264 ? -31.451 1.525 18.003 1.00 95.62 264 ILE A CA 1
ATOM 1938 C C . ILE A 1 264 ? -32.516 1.271 19.071 1.00 95.62 264 ILE A C 1
ATOM 1940 O O . ILE A 1 264 ? -33.125 2.216 19.577 1.00 95.62 264 ILE A O 1
ATOM 1944 N N . ASP A 1 265 ? -32.712 0.000 19.416 1.00 96.69 265 ASP A N 1
ATOM 1945 C CA . ASP A 1 265 ? -33.610 -0.400 20.494 1.00 96.69 265 ASP A CA 1
ATOM 1946 C C . ASP A 1 265 ? -33.170 0.210 21.837 1.00 96.69 265 ASP A C 1
ATOM 1948 O O . ASP A 1 265 ? -31.983 0.232 22.178 1.00 96.69 265 ASP A O 1
ATOM 1952 N N . GLY A 1 266 ? -34.133 0.746 22.587 1.00 96.31 266 GLY A N 1
ATOM 1953 C CA . GLY A 1 266 ? -33.863 1.487 23.815 1.00 96.31 266 GLY A CA 1
ATOM 1954 C C . GLY A 1 266 ? -33.303 0.613 24.935 1.00 96.31 266 GLY A C 1
ATOM 1955 O O . GLY A 1 266 ? -32.348 1.009 25.608 1.00 96.31 266 GLY A O 1
ATOM 1956 N N . ASP A 1 267 ? -33.850 -0.587 25.115 1.00 96.31 267 ASP A N 1
ATOM 1957 C CA . ASP A 1 267 ? -33.388 -1.508 26.152 1.00 96.31 267 ASP A CA 1
ATOM 1958 C C . ASP A 1 267 ? -32.007 -2.068 25.811 1.00 96.31 267 ASP A C 1
ATOM 1960 O O . ASP A 1 267 ? -31.140 -2.136 26.686 1.00 96.31 267 ASP A O 1
ATOM 1964 N N . LEU A 1 268 ? -31.756 -2.357 24.533 1.00 96.94 268 LEU A N 1
ATOM 1965 C CA . LEU A 1 268 ? -30.433 -2.705 24.029 1.00 96.94 268 LEU A CA 1
ATOM 1966 C C . LEU A 1 268 ? -29.417 -1.582 24.272 1.00 96.94 268 LEU A C 1
ATOM 1968 O O . LEU A 1 268 ? -28.304 -1.850 24.728 1.00 96.94 268 LEU A O 1
ATOM 1972 N N . ALA A 1 269 ? -29.785 -0.325 24.007 1.00 97.00 269 ALA A N 1
ATOM 1973 C CA . ALA A 1 269 ? -28.919 0.823 24.260 1.00 97.00 269 ALA A CA 1
ATOM 1974 C C . ALA A 1 269 ? -28.554 0.946 25.745 1.00 97.00 269 ALA A C 1
ATOM 1976 O O . ALA A 1 269 ? -27.382 1.112 26.092 1.00 97.00 269 ALA A O 1
ATOM 1977 N N . VAL A 1 270 ? -29.544 0.807 26.631 1.00 97.31 270 VAL A N 1
ATOM 1978 C CA . VAL A 1 270 ? -29.331 0.825 28.083 1.00 97.31 270 VAL A CA 1
ATOM 1979 C C . VAL A 1 270 ? -28.457 -0.349 28.530 1.00 97.31 270 VAL A C 1
ATOM 1981 O O . VAL A 1 270 ? -27.545 -0.143 29.334 1.00 97.31 270 VAL A O 1
ATOM 1984 N N . ALA A 1 271 ? -28.700 -1.559 28.019 1.00 97.50 271 ALA A N 1
ATOM 1985 C CA . ALA A 1 271 ? -27.911 -2.747 28.340 1.00 97.50 271 ALA A CA 1
ATOM 1986 C C . ALA A 1 271 ? -26.448 -2.582 27.909 1.00 97.50 271 ALA A C 1
ATOM 1988 O O . ALA A 1 271 ? -25.541 -2.823 28.706 1.00 97.50 271 ALA A O 1
ATOM 1989 N N . PHE A 1 272 ? -26.220 -2.075 26.695 1.00 97.12 272 PHE A N 1
ATOM 1990 C CA . PHE A 1 272 ? -24.886 -1.777 26.188 1.00 97.12 272 PHE A CA 1
ATOM 1991 C C . PHE A 1 272 ? -24.160 -0.759 27.070 1.00 97.12 272 PHE A C 1
ATOM 1993 O O . PHE A 1 272 ? -23.084 -1.054 27.584 1.00 97.12 272 PHE A O 1
ATOM 2000 N N . VAL A 1 273 ? -24.762 0.409 27.321 1.00 96.19 273 VAL A N 1
ATOM 2001 C CA . VAL A 1 273 ? -24.129 1.479 28.112 1.00 96.19 273 VAL A CA 1
ATOM 2002 C C . VAL A 1 273 ? -23.844 1.039 29.547 1.00 96.19 273 VAL A C 1
ATOM 2004 O O . VAL A 1 273 ? -22.783 1.353 30.080 1.00 96.19 273 VAL A O 1
ATOM 2007 N N . ARG A 1 274 ? -24.746 0.274 30.173 1.00 96.25 274 ARG A N 1
ATOM 2008 C CA . ARG A 1 274 ? -24.527 -0.268 31.525 1.00 96.25 274 ARG A CA 1
ATOM 2009 C C . ARG A 1 274 ? -23.470 -1.372 31.571 1.00 96.25 274 ARG A C 1
ATOM 2011 O O . ARG A 1 274 ? -22.854 -1.559 32.617 1.00 96.25 274 ARG A O 1
ATOM 2018 N N . GLY A 1 275 ? -23.258 -2.092 30.471 1.00 96.00 275 GLY A N 1
ATOM 2019 C CA . GLY A 1 275 ? -22.213 -3.109 30.347 1.00 96.00 275 GLY A CA 1
ATOM 2020 C C . GLY A 1 275 ? -20.806 -2.542 30.121 1.00 96.00 275 GLY A C 1
ATOM 2021 O O . GLY A 1 275 ? -19.815 -3.258 30.308 1.00 96.00 275 GLY A O 1
ATOM 2022 N N . LEU A 1 276 ? -20.685 -1.263 29.742 1.00 95.56 276 LEU A N 1
ATOM 2023 C CA . LEU A 1 276 ? -19.392 -0.607 29.545 1.00 95.56 276 LEU A CA 1
ATOM 2024 C C . LEU A 1 276 ? -18.621 -0.510 30.870 1.00 95.56 276 LEU A C 1
ATOM 2026 O O . LEU A 1 276 ? -19.122 -0.006 31.873 1.00 95.56 276 LEU A O 1
ATOM 2030 N N . LYS A 1 277 ? -17.356 -0.946 30.856 1.00 95.19 277 LYS A N 1
ATOM 2031 C CA . LYS A 1 277 ? -16.420 -0.753 31.978 1.00 95.19 277 LYS A CA 1
ATOM 2032 C C . LYS A 1 277 ? -15.280 0.137 31.512 1.00 95.19 277 LYS A C 1
ATOM 2034 O O . LYS A 1 277 ? -14.530 -0.246 30.618 1.00 95.19 277 LYS A O 1
ATOM 2039 N N . SER A 1 278 ? -15.181 1.316 32.109 1.00 94.56 278 SER A N 1
ATOM 2040 C CA . SER A 1 278 ? -14.153 2.311 31.801 1.00 94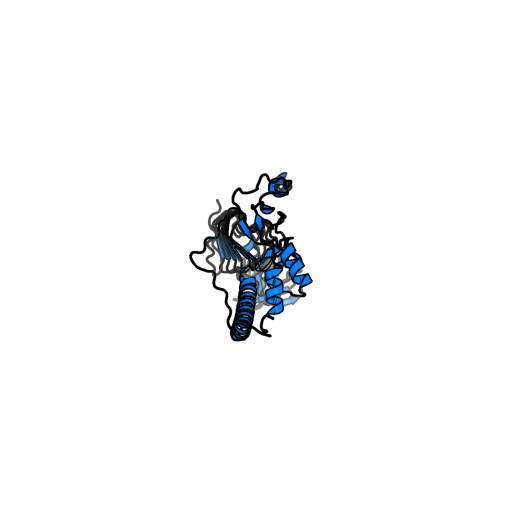.56 278 SER A CA 1
ATOM 2041 C C . SER A 1 278 ? -12.908 2.085 32.654 1.00 94.56 278 SER A C 1
ATOM 2043 O O . SER A 1 278 ? -13.016 1.779 33.842 1.00 94.56 278 SER A O 1
ATOM 2045 N N . TYR A 1 279 ? -11.729 2.292 32.072 1.00 95.25 279 TYR A N 1
ATOM 2046 C CA . TYR A 1 279 ? -10.445 2.161 32.758 1.00 95.25 279 TYR A CA 1
ATOM 2047 C C . TYR A 1 279 ? -9.647 3.453 32.666 1.00 95.25 279 TYR A C 1
ATOM 2049 O O . TYR A 1 279 ? -9.654 4.120 31.630 1.00 95.25 279 TYR A O 1
ATOM 2057 N N . LEU A 1 280 ? -8.900 3.746 33.731 1.00 96.56 280 LEU A N 1
ATOM 2058 C CA . LEU A 1 280 ? -7.678 4.531 33.621 1.00 96.56 280 LEU A CA 1
ATOM 2059 C C . LEU A 1 280 ? -6.530 3.576 33.299 1.00 96.56 280 LEU A C 1
ATOM 2061 O O . LEU A 1 280 ? -6.371 2.545 33.955 1.00 96.56 280 LEU A O 1
ATOM 2065 N N . TYR A 1 281 ? -5.746 3.902 32.281 1.00 94.69 281 TYR A N 1
ATOM 2066 C CA . TYR A 1 281 ? -4.610 3.103 31.848 1.00 94.69 281 TYR A CA 1
ATOM 2067 C C . TYR A 1 281 ? -3.453 3.988 31.393 1.00 94.69 281 TYR A C 1
ATOM 2069 O O . TYR A 1 281 ? -3.631 5.132 30.980 1.00 94.69 281 TYR A O 1
ATOM 2077 N N . LYS A 1 282 ? -2.248 3.424 31.431 1.00 94.94 282 LYS A N 1
ATOM 2078 C CA . LYS A 1 282 ? -1.044 4.034 30.867 1.00 94.94 282 LYS A CA 1
ATOM 2079 C C . LYS A 1 282 ? -0.707 3.345 29.556 1.00 94.94 282 LYS A C 1
ATOM 2081 O O . LYS A 1 282 ? -0.834 2.125 29.448 1.00 94.94 282 LYS A O 1
ATOM 2086 N N . TYR A 1 283 ? -0.287 4.116 28.559 1.00 92.31 283 TYR A N 1
ATOM 2087 C CA . TYR A 1 283 ? 0.139 3.537 27.292 1.00 92.31 283 TYR A CA 1
ATOM 2088 C C . TYR A 1 283 ? 1.436 2.755 27.460 1.00 92.31 283 TYR A C 1
ATOM 2090 O O . TYR A 1 283 ? 2.401 3.249 28.036 1.00 92.31 283 TYR A O 1
ATOM 2098 N N . ASP A 1 284 ? 1.444 1.549 26.914 1.00 93.19 284 ASP A N 1
ATOM 2099 C CA . ASP A 1 284 ? 2.600 0.665 26.845 1.00 93.19 284 ASP A CA 1
ATOM 2100 C C . ASP A 1 284 ? 2.511 -0.097 25.516 1.00 93.19 284 ASP A C 1
ATOM 2102 O O . ASP A 1 284 ? 2.025 -1.235 25.451 1.00 93.19 284 ASP A O 1
ATOM 2106 N N . PHE A 1 285 ? 2.818 0.620 24.429 1.00 90.38 285 PHE A N 1
ATOM 2107 C CA . PHE A 1 285 ? 2.568 0.179 23.059 1.00 90.38 285 PHE A CA 1
ATOM 2108 C C . PHE A 1 285 ? 3.471 -0.994 22.694 1.00 90.38 285 PHE A C 1
ATOM 2110 O O . PHE A 1 285 ? 4.686 -0.903 22.824 1.00 90.38 285 PHE A O 1
ATOM 2117 N N . ARG A 1 286 ? 2.886 -2.081 22.171 1.00 89.31 286 ARG A N 1
ATOM 2118 C CA . ARG A 1 286 ? 3.644 -3.241 21.652 1.00 89.31 286 ARG A CA 1
ATOM 2119 C C . ARG A 1 286 ? 4.638 -2.822 20.565 1.00 89.31 286 ARG A C 1
ATOM 2121 O O . ARG A 1 286 ? 5.741 -3.340 20.494 1.00 89.31 286 ARG A O 1
ATOM 2128 N N . ASP A 1 287 ? 4.243 -1.831 19.785 1.00 87.06 287 ASP A N 1
ATOM 2129 C CA . ASP A 1 287 ? 5.005 -1.167 18.742 1.00 87.06 287 ASP A CA 1
ATOM 2130 C C . ASP A 1 287 ? 6.358 -0.584 19.182 1.00 87.06 287 ASP A C 1
ATOM 2132 O O . ASP A 1 287 ? 7.255 -0.500 18.342 1.00 87.06 287 ASP A O 1
ATOM 2136 N N . ASP A 1 288 ? 6.514 -0.223 20.461 1.00 89.50 288 ASP A N 1
ATOM 2137 C CA . ASP A 1 288 ? 7.757 0.332 21.024 1.00 89.50 288 ASP A CA 1
ATOM 2138 C C . ASP A 1 288 ? 8.739 -0.775 21.470 1.00 89.50 288 ASP A C 1
ATOM 2140 O O . ASP A 1 288 ? 9.896 -0.497 21.802 1.00 89.50 288 ASP A O 1
ATOM 2144 N N . TYR A 1 289 ? 8.291 -2.037 21.463 1.00 91.50 289 TYR A N 1
ATOM 2145 C CA . TYR A 1 289 ? 9.053 -3.226 21.856 1.00 91.50 289 TYR A CA 1
ATOM 2146 C C . TYR A 1 289 ? 9.694 -3.932 20.661 1.00 91.50 289 TYR A C 1
ATOM 2148 O O . TYR A 1 289 ? 9.700 -5.160 20.563 1.00 91.50 289 TYR A O 1
ATOM 2156 N N . PHE A 1 290 ? 10.286 -3.145 19.771 1.00 90.31 290 PHE A N 1
ATOM 2157 C CA . PHE A 1 290 ? 11.110 -3.645 18.683 1.00 90.31 290 PHE A CA 1
ATOM 2158 C C . PHE A 1 290 ? 12.455 -2.937 18.680 1.00 90.31 290 PHE A C 1
ATOM 2160 O O . PHE A 1 290 ? 12.539 -1.736 18.933 1.00 90.31 290 PHE A O 1
ATOM 2167 N N . GLU A 1 291 ? 13.504 -3.682 18.359 1.00 87.88 291 GLU A N 1
ATOM 2168 C CA . GLU A 1 291 ? 14.818 -3.112 18.095 1.00 87.88 291 GLU A CA 1
ATOM 2169 C C . GLU A 1 291 ? 15.281 -3.463 16.684 1.00 87.88 291 GLU A C 1
ATOM 2171 O O . GLU A 1 291 ? 15.079 -4.577 16.182 1.00 87.88 291 GLU A O 1
ATOM 2176 N N . GLU A 1 292 ? 15.892 -2.477 16.037 1.00 86.25 292 GLU A N 1
ATOM 2177 C CA . GLU A 1 292 ? 16.520 -2.659 14.742 1.00 86.25 292 GLU A CA 1
ATOM 2178 C C . GLU A 1 292 ? 17.829 -3.418 14.912 1.00 86.25 292 GLU A C 1
ATOM 2180 O O . GLU A 1 292 ? 18.689 -3.060 15.717 1.00 86.25 292 GLU A O 1
ATOM 2185 N N . HIS A 1 293 ? 17.989 -4.472 14.124 1.00 85.88 293 HIS A N 1
ATOM 2186 C CA . HIS A 1 293 ? 19.252 -5.175 14.015 1.00 85.88 293 HIS A CA 1
ATOM 2187 C C . HIS A 1 293 ? 19.536 -5.487 12.554 1.00 85.88 293 HIS A C 1
ATOM 2189 O O . HIS A 1 293 ? 18.638 -5.733 11.744 1.00 85.88 293 HIS A O 1
ATOM 2195 N N . THR A 1 294 ? 20.817 -5.457 12.224 1.00 84.75 294 THR A N 1
ATOM 2196 C CA . THR A 1 294 ? 21.291 -5.683 10.868 1.00 84.75 294 THR A CA 1
ATOM 2197 C C . THR A 1 294 ? 21.666 -7.148 10.715 1.00 84.75 294 THR A C 1
ATOM 2199 O O . THR A 1 294 ? 22.524 -7.651 11.441 1.00 84.75 294 THR A O 1
ATOM 2202 N N . VAL A 1 295 ? 21.027 -7.837 9.773 1.00 84.00 295 VAL A N 1
ATOM 2203 C CA . VAL A 1 295 ? 21.300 -9.243 9.462 1.00 84.00 295 VAL A CA 1
ATOM 2204 C C . VAL A 1 295 ? 21.960 -9.319 8.094 1.00 84.00 295 VAL A C 1
ATOM 2206 O O . VAL A 1 295 ? 21.505 -8.677 7.148 1.00 84.00 295 VAL A O 1
ATOM 2209 N N . GLN A 1 296 ? 23.032 -10.102 7.973 1.00 84.00 296 GLN A N 1
ATOM 2210 C CA . GLN A 1 296 ? 23.596 -10.427 6.668 1.00 84.00 296 GLN A CA 1
ATOM 2211 C C . GLN A 1 296 ? 22.669 -11.429 5.971 1.00 84.00 296 GLN A C 1
ATOM 2213 O O . GLN A 1 296 ? 22.474 -12.540 6.461 1.00 84.00 296 GLN A O 1
ATOM 2218 N N . VAL A 1 297 ? 22.091 -11.034 4.842 1.00 79.19 297 VAL A N 1
ATOM 2219 C CA . VAL A 1 297 ? 21.120 -11.848 4.087 1.00 79.19 297 VAL A CA 1
ATOM 2220 C C . VAL A 1 297 ? 21.751 -12.538 2.886 1.00 79.19 297 VAL A C 1
ATOM 2222 O O . VAL A 1 297 ? 21.161 -13.454 2.320 1.00 79.19 297 VAL A O 1
ATOM 2225 N N . GLY A 1 298 ? 22.953 -12.120 2.495 1.00 79.75 298 GLY A N 1
ATOM 2226 C CA . GLY A 1 298 ? 23.652 -12.712 1.368 1.00 79.75 298 GLY A CA 1
ATOM 2227 C C . GLY A 1 298 ? 24.997 -12.064 1.095 1.00 79.75 298 GLY A C 1
ATOM 2228 O O . GLY A 1 298 ? 25.567 -11.358 1.933 1.00 79.75 298 GLY A O 1
ATOM 2229 N N . ILE A 1 299 ? 25.498 -12.342 -0.099 1.00 76.44 299 ILE A N 1
ATOM 2230 C CA . ILE A 1 299 ? 26.714 -11.774 -0.660 1.00 76.44 299 ILE A CA 1
ATOM 2231 C C . ILE A 1 299 ? 26.341 -11.282 -2.064 1.00 76.44 299 ILE A C 1
ATOM 2233 O O . ILE A 1 299 ? 25.630 -11.986 -2.781 1.00 76.44 299 ILE A O 1
ATOM 2237 N N . ASP A 1 300 ? 26.746 -10.069 -2.422 1.00 74.00 300 ASP A N 1
ATOM 2238 C CA . ASP A 1 300 ? 26.490 -9.495 -3.740 1.00 74.00 300 ASP A CA 1
ATOM 2239 C C . ASP A 1 300 ? 27.402 -10.104 -4.823 1.00 74.00 300 ASP A C 1
ATOM 2241 O O . ASP A 1 300 ? 28.294 -10.913 -4.556 1.00 74.00 300 ASP A O 1
ATOM 2245 N N . GLU A 1 301 ? 27.185 -9.692 -6.073 1.00 72.25 301 GLU A N 1
ATOM 2246 C CA . GLU A 1 301 ? 27.967 -10.131 -7.238 1.00 72.25 301 GLU A CA 1
ATOM 2247 C C . GLU A 1 301 ? 29.475 -9.817 -7.122 1.00 72.25 301 GLU A C 1
ATOM 2249 O O . GLU A 1 301 ? 30.284 -10.421 -7.823 1.00 72.25 301 GLU A O 1
ATOM 2254 N N . ASN A 1 302 ? 29.871 -8.916 -6.213 1.00 76.12 302 ASN A N 1
ATOM 2255 C CA . ASN A 1 302 ? 31.255 -8.506 -5.961 1.00 76.12 302 ASN A CA 1
ATOM 2256 C C . ASN A 1 302 ? 31.844 -9.141 -4.690 1.00 76.12 302 ASN A C 1
ATOM 2258 O O . ASN A 1 302 ? 32.843 -8.651 -4.151 1.00 76.12 302 ASN A O 1
ATOM 2262 N N . ALA A 1 303 ? 31.232 -10.220 -4.199 1.00 75.69 303 ALA A N 1
ATOM 2263 C CA . ALA A 1 303 ? 31.623 -10.912 -2.978 1.00 75.69 303 ALA A CA 1
ATOM 2264 C C . ALA A 1 303 ? 31.531 -10.054 -1.691 1.00 75.69 303 ALA A C 1
ATOM 2266 O O . ALA A 1 303 ? 32.171 -10.381 -0.690 1.00 75.69 303 ALA A O 1
ATOM 2267 N N . GLN A 1 304 ? 30.740 -8.973 -1.682 1.00 78.31 304 GLN A N 1
ATOM 2268 C CA . GLN A 1 304 ? 30.507 -8.139 -0.498 1.00 78.31 304 GLN A CA 1
ATOM 2269 C C . GLN A 1 304 ? 29.246 -8.570 0.261 1.00 78.31 304 GLN A C 1
ATOM 2271 O O . GLN A 1 304 ? 28.237 -8.905 -0.356 1.00 78.31 304 GLN A O 1
ATOM 2276 N N . PRO A 1 305 ? 29.259 -8.562 1.605 1.00 76.56 305 PRO A N 1
ATOM 2277 C CA . PRO A 1 305 ? 28.095 -8.935 2.401 1.00 76.56 305 PRO A CA 1
ATOM 2278 C C . PRO A 1 305 ? 26.934 -7.949 2.196 1.00 76.56 305 PRO A C 1
ATOM 2280 O O . PRO A 1 305 ? 27.093 -6.739 2.357 1.00 76.56 305 PRO A O 1
ATOM 2283 N N . VAL A 1 306 ? 25.747 -8.479 1.890 1.00 76.19 306 VAL A N 1
ATOM 2284 C CA . VAL A 1 306 ? 24.502 -7.704 1.808 1.00 76.19 306 VAL A CA 1
ATOM 2285 C C . VAL A 1 306 ? 23.796 -7.766 3.151 1.00 76.19 306 VAL A C 1
ATOM 2287 O O . VAL A 1 306 ? 23.509 -8.846 3.673 1.00 76.19 306 VAL A O 1
ATOM 2290 N N . PHE A 1 307 ? 23.502 -6.591 3.691 1.00 80.94 307 PHE A N 1
ATOM 2291 C CA . PHE A 1 307 ? 22.874 -6.410 4.987 1.00 80.94 307 PHE A CA 1
ATOM 2292 C C . PHE A 1 307 ? 21.446 -5.884 4.841 1.00 80.94 307 PHE A C 1
ATOM 2294 O O . PHE A 1 307 ? 21.189 -4.985 4.045 1.00 80.94 307 PHE A O 1
ATOM 2301 N N . GLU A 1 308 ? 20.533 -6.402 5.655 1.00 79.31 308 GLU A N 1
ATOM 2302 C CA . GLU A 1 308 ? 19.149 -5.938 5.749 1.00 79.31 308 GLU A CA 1
ATOM 2303 C C . GLU A 1 308 ? 18.818 -5.623 7.208 1.00 79.31 308 GLU A C 1
ATOM 2305 O O . GLU A 1 308 ? 19.153 -6.390 8.115 1.00 79.31 308 GLU A O 1
ATOM 2310 N N . THR A 1 309 ? 18.158 -4.490 7.448 1.00 83.88 309 THR A N 1
ATOM 2311 C CA . THR A 1 309 ? 17.615 -4.181 8.777 1.00 83.88 309 THR A CA 1
ATOM 2312 C C . THR A 1 309 ? 16.319 -4.944 8.979 1.00 83.88 309 THR A C 1
ATOM 2314 O O . THR A 1 309 ? 15.385 -4.804 8.187 1.00 83.88 309 THR A O 1
ATOM 2317 N N . LYS A 1 310 ? 16.242 -5.688 10.077 1.00 85.69 310 LYS A N 1
ATOM 2318 C CA . LYS A 1 310 ? 15.016 -6.328 10.546 1.00 85.69 310 LYS A CA 1
ATOM 2319 C C . LYS A 1 310 ? 14.681 -5.823 11.939 1.00 85.69 310 LYS A C 1
ATOM 2321 O O . LYS A 1 310 ? 15.567 -5.471 12.720 1.00 85.69 310 LYS A O 1
ATOM 2326 N N . LEU A 1 311 ? 13.395 -5.825 12.259 1.00 87.31 311 LEU A N 1
ATOM 2327 C CA . LEU A 1 311 ? 12.932 -5.608 13.621 1.00 87.31 311 LEU A CA 1
ATOM 2328 C C . LEU A 1 311 ? 12.905 -6.958 14.336 1.00 87.31 311 LEU A C 1
ATOM 2330 O O . LEU A 1 311 ? 12.348 -7.926 13.817 1.00 87.31 311 LEU A O 1
ATOM 2334 N N . ARG A 1 312 ? 13.512 -7.033 15.523 1.00 87.25 312 ARG A N 1
ATOM 2335 C CA . ARG A 1 312 ? 13.304 -8.164 16.437 1.00 87.25 312 ARG A CA 1
ATOM 2336 C C . ARG A 1 312 ? 12.459 -7.716 17.627 1.00 87.25 312 ARG A C 1
ATOM 2338 O O . ARG A 1 312 ? 12.695 -6.619 18.140 1.00 87.25 312 ARG A O 1
ATOM 2345 N N . PRO A 1 313 ? 11.481 -8.527 18.057 1.00 88.19 313 PRO A N 1
ATOM 2346 C CA . PRO A 1 313 ? 10.694 -8.214 19.237 1.00 88.19 313 PRO A CA 1
ATOM 2347 C C . PRO A 1 313 ? 11.570 -8.325 20.487 1.00 88.19 313 PRO A C 1
ATOM 2349 O O . PRO A 1 313 ? 12.308 -9.299 20.650 1.00 88.19 313 PRO A O 1
ATOM 2352 N N . ILE A 1 314 ? 11.460 -7.347 21.381 1.00 90.06 314 ILE A N 1
ATOM 2353 C CA . ILE A 1 314 ? 12.022 -7.415 22.734 1.00 90.06 314 ILE A CA 1
ATOM 2354 C C . ILE A 1 314 ? 10.919 -7.777 23.742 1.00 90.06 314 ILE A C 1
ATOM 2356 O O . ILE A 1 314 ? 9.745 -7.484 23.496 1.00 90.06 314 ILE A O 1
ATOM 2360 N N . PRO A 1 315 ? 11.245 -8.430 24.875 1.00 90.19 315 PRO A N 1
ATOM 2361 C CA . PRO A 1 315 ? 10.248 -8.762 25.888 1.00 90.19 315 PRO A CA 1
ATOM 2362 C C . PRO A 1 315 ? 9.498 -7.521 26.384 1.00 90.19 315 PRO A C 1
ATOM 2364 O O . PRO A 1 315 ? 10.109 -6.499 26.692 1.00 90.19 315 PRO A O 1
ATOM 2367 N N . LYS A 1 316 ? 8.170 -7.628 26.507 1.00 90.81 316 LYS A N 1
ATOM 2368 C CA . LYS A 1 316 ? 7.316 -6.555 27.033 1.00 90.81 316 LYS A CA 1
ATOM 2369 C C . LYS A 1 316 ? 7.427 -6.477 28.557 1.00 90.81 316 LYS A C 1
ATOM 2371 O O . LYS A 1 316 ? 6.575 -6.979 29.283 1.00 90.81 316 LYS A O 1
ATOM 2376 N N . ASP A 1 317 ? 8.506 -5.867 29.025 1.00 90.44 317 ASP A N 1
ATOM 2377 C CA . ASP A 1 317 ? 8.871 -5.719 30.442 1.00 90.44 317 ASP A CA 1
ATOM 2378 C C . ASP A 1 317 ? 8.291 -4.456 31.116 1.00 90.44 317 ASP A C 1
ATOM 2380 O O . ASP A 1 317 ? 8.521 -4.212 32.299 1.00 90.44 317 ASP A O 1
ATOM 2384 N N . GLY A 1 318 ? 7.538 -3.639 30.374 1.00 90.56 318 GLY A N 1
ATOM 2385 C CA . GLY A 1 318 ? 6.990 -2.366 30.850 1.00 90.56 318 GLY A CA 1
ATOM 2386 C C . GLY A 1 318 ? 7.981 -1.192 30.855 1.00 90.56 318 GLY A C 1
ATOM 2387 O O . GLY A 1 318 ? 7.611 -0.107 31.299 1.00 90.56 318 GLY A O 1
ATOM 2388 N N . SER A 1 319 ? 9.210 -1.361 30.349 1.00 91.31 319 SER A N 1
ATOM 2389 C CA . SER A 1 319 ? 10.219 -0.291 30.244 1.00 91.31 319 SER A CA 1
ATOM 2390 C C . SER A 1 319 ? 9.843 0.869 29.310 1.00 91.31 319 SER A C 1
ATOM 2392 O O . SER A 1 319 ? 10.386 1.963 29.456 1.00 91.31 319 SER A O 1
ATOM 2394 N N . LYS A 1 320 ? 8.918 0.663 28.362 1.00 92.50 320 LYS A N 1
ATOM 2395 C CA . LYS A 1 320 ? 8.425 1.676 27.408 1.00 92.50 320 LYS A CA 1
ATOM 2396 C C . LYS A 1 320 ? 7.087 2.290 27.827 1.00 92.50 320 LYS A C 1
ATOM 2398 O O . LYS A 1 320 ? 6.503 3.086 27.090 1.00 92.50 320 LYS A O 1
ATOM 2403 N N . LYS A 1 321 ? 6.608 1.950 29.023 1.00 94.31 321 LYS A N 1
ATOM 2404 C CA . LYS A 1 321 ? 5.371 2.482 29.583 1.00 94.31 321 LYS A CA 1
ATOM 2405 C C . LYS A 1 321 ? 5.468 3.998 29.756 1.00 94.31 321 LYS A C 1
ATOM 2407 O O . LYS A 1 321 ? 6.432 4.522 30.307 1.00 94.31 321 LYS A O 1
ATOM 2412 N N . ARG A 1 322 ? 4.433 4.703 29.311 1.00 93.19 322 ARG A N 1
ATOM 2413 C CA . ARG A 1 322 ? 4.304 6.159 29.431 1.00 93.19 322 ARG A CA 1
ATOM 2414 C C . ARG A 1 322 ? 3.761 6.539 30.799 1.00 93.19 322 ARG A C 1
ATOM 2416 O O . ARG A 1 322 ? 3.051 5.765 31.431 1.00 93.19 322 ARG A O 1
ATOM 2423 N N . GLU A 1 323 ? 4.041 7.763 31.234 1.00 93.81 323 GLU A N 1
ATOM 2424 C CA . GLU A 1 323 ? 3.679 8.197 32.588 1.00 93.81 323 GLU A CA 1
ATOM 2425 C C . GLU A 1 323 ? 2.252 8.720 32.739 1.00 93.81 323 GLU A C 1
ATOM 2427 O O . GLU A 1 323 ? 1.685 8.626 33.827 1.00 93.81 323 GLU A O 1
ATOM 2432 N N . ARG A 1 324 ? 1.671 9.270 31.670 1.00 93.31 324 ARG A N 1
ATOM 2433 C CA . ARG A 1 324 ? 0.353 9.908 31.699 1.00 93.31 324 ARG A CA 1
ATOM 2434 C C . ARG A 1 324 ? -0.764 8.867 31.771 1.00 93.31 324 ARG A C 1
ATOM 2436 O O . ARG A 1 324 ? -0.754 7.905 31.005 1.00 93.31 324 ARG A O 1
ATOM 2443 N N . ASP A 1 325 ? -1.742 9.113 32.638 1.00 95.75 325 ASP A N 1
ATOM 2444 C CA . ASP A 1 325 ? -2.984 8.345 32.669 1.00 95.75 325 ASP A CA 1
ATOM 2445 C C . ASP A 1 325 ? -3.915 8.775 31.529 1.00 95.75 325 ASP A C 1
ATOM 2447 O O . ASP A 1 325 ? -4.103 9.962 31.250 1.00 95.75 325 ASP A O 1
ATOM 2451 N N . HIS A 1 326 ? -4.507 7.785 30.876 1.00 94.25 326 HIS A N 1
ATOM 2452 C CA . HIS A 1 326 ? -5.491 7.919 29.813 1.00 94.25 326 HIS A CA 1
ATOM 2453 C C . HIS A 1 326 ? -6.771 7.187 30.217 1.00 94.25 326 HIS A C 1
ATOM 2455 O O . HIS A 1 326 ? -6.716 6.207 30.955 1.00 94.25 326 HIS A O 1
ATOM 2461 N N . ALA A 1 327 ? -7.923 7.656 29.739 1.00 95.94 327 ALA A N 1
ATOM 2462 C CA . ALA A 1 327 ? -9.217 7.033 30.000 1.00 95.94 327 ALA A CA 1
ATOM 2463 C C . ALA A 1 327 ? -9.761 6.373 28.730 1.00 95.94 327 ALA A C 1
ATOM 2465 O O . ALA A 1 327 ? -9.671 6.955 27.648 1.00 95.94 327 ALA A O 1
ATOM 2466 N N . GLY A 1 328 ? -10.353 5.187 28.861 1.00 94.94 328 GLY A N 1
ATOM 2467 C CA . GLY A 1 328 ? -10.985 4.502 27.734 1.00 94.94 328 GLY A CA 1
ATOM 2468 C C . GLY A 1 328 ? -11.427 3.072 28.039 1.00 94.94 328 GLY A C 1
ATOM 2469 O O . GLY A 1 328 ? -11.577 2.685 29.200 1.00 94.94 328 GLY A O 1
ATOM 2470 N N . TYR A 1 329 ? -11.636 2.299 26.975 1.00 95.31 329 TYR A N 1
ATOM 2471 C CA . TYR A 1 329 ? -12.128 0.920 27.002 1.00 95.31 329 TYR A CA 1
ATOM 2472 C C . TYR A 1 329 ? -11.105 -0.065 26.430 1.00 95.31 329 TYR A C 1
ATOM 2474 O O . TYR A 1 329 ? -10.277 0.287 25.588 1.00 95.31 329 TYR A O 1
ATOM 2482 N N . LEU A 1 330 ? -11.208 -1.329 26.844 1.00 95.50 330 LEU A N 1
ATOM 2483 C CA . LEU A 1 330 ? -10.440 -2.428 26.263 1.00 95.50 330 LEU A CA 1
ATOM 2484 C C . LEU A 1 330 ? -11.225 -3.068 25.115 1.00 95.50 330 LEU A C 1
ATOM 2486 O O . LEU A 1 330 ? -12.367 -3.490 25.300 1.00 95.50 330 LEU A O 1
ATOM 2490 N N . ALA A 1 331 ? -10.600 -3.196 23.943 1.00 95.31 331 ALA A N 1
ATOM 2491 C CA . ALA A 1 331 ? -11.263 -3.699 22.739 1.00 95.31 331 ALA A CA 1
ATOM 2492 C C . ALA A 1 331 ? -11.853 -5.110 22.925 1.00 95.31 331 ALA A C 1
ATOM 2494 O O . ALA A 1 331 ? -12.972 -5.380 22.501 1.00 95.31 331 ALA A O 1
ATOM 2495 N N . GLN A 1 332 ? -11.136 -5.995 23.620 1.00 94.62 332 GLN A N 1
ATOM 2496 C CA . GLN A 1 332 ? -11.582 -7.361 23.906 1.00 94.62 332 GLN A CA 1
ATOM 2497 C C . GLN A 1 332 ? -12.830 -7.392 24.791 1.00 94.62 332 GLN A C 1
ATOM 2499 O O . GLN A 1 332 ? -13.699 -8.236 24.597 1.00 94.62 332 GLN A O 1
ATOM 2504 N N . GLN A 1 333 ? -12.940 -6.469 25.749 1.00 95.75 333 GLN A N 1
ATOM 2505 C CA . GLN A 1 333 ? -14.127 -6.389 26.590 1.00 95.75 333 GLN A CA 1
ATOM 2506 C C . GLN A 1 333 ? -15.330 -5.892 25.791 1.00 95.75 333 GLN A C 1
ATOM 2508 O O . GLN A 1 333 ? -16.417 -6.437 25.945 1.00 95.75 333 GLN A O 1
ATOM 2513 N N . ILE A 1 334 ? -15.139 -4.878 24.942 1.00 96.38 334 ILE A N 1
ATOM 2514 C CA . ILE A 1 334 ? -16.209 -4.396 24.065 1.00 96.38 334 ILE A CA 1
ATOM 2515 C C . ILE A 1 334 ? -16.708 -5.534 23.177 1.00 96.38 334 ILE A C 1
ATOM 2517 O O . ILE A 1 334 ? -17.913 -5.744 23.099 1.00 96.38 334 ILE A O 1
ATOM 2521 N N . LYS A 1 335 ? -15.801 -6.335 22.603 1.00 96.31 335 LYS A N 1
ATOM 2522 C CA . LYS A 1 335 ? -16.186 -7.515 21.824 1.00 96.31 335 LYS A CA 1
ATOM 2523 C C . LYS A 1 335 ? -16.994 -8.527 22.642 1.00 96.31 335 LYS A C 1
ATOM 2525 O O . LYS A 1 335 ? -18.032 -8.978 22.176 1.00 96.31 335 LYS A O 1
ATOM 2530 N N . ALA A 1 336 ? -16.554 -8.848 23.859 1.00 96.88 336 ALA A N 1
ATOM 2531 C CA . ALA A 1 336 ? -17.278 -9.776 24.728 1.00 96.88 336 ALA A CA 1
ATOM 2532 C C . ALA A 1 336 ? -18.688 -9.268 25.082 1.00 96.88 336 ALA A C 1
ATOM 2534 O O . ALA A 1 336 ? -19.636 -10.045 25.079 1.00 96.88 336 ALA A O 1
ATOM 2535 N N . LEU A 1 337 ? -18.834 -7.964 25.335 1.00 97.19 337 LEU A N 1
ATOM 2536 C CA . LEU A 1 337 ? -20.131 -7.338 25.595 1.00 97.19 337 LEU A CA 1
ATOM 2537 C C . LEU A 1 337 ? -21.035 -7.359 24.356 1.00 97.19 337 LEU A C 1
ATOM 2539 O O . LEU A 1 337 ? -22.226 -7.629 24.461 1.00 97.19 337 LEU A O 1
ATOM 2543 N N . MET A 1 338 ? -20.473 -7.075 23.181 1.00 96.69 338 MET A N 1
ATOM 2544 C CA . MET A 1 338 ? -21.197 -7.156 21.913 1.00 96.69 338 MET A CA 1
ATOM 2545 C C . MET A 1 338 ? -21.732 -8.573 21.668 1.00 96.69 338 MET A C 1
ATOM 2547 O O . MET A 1 338 ? -22.897 -8.728 21.308 1.00 96.69 338 M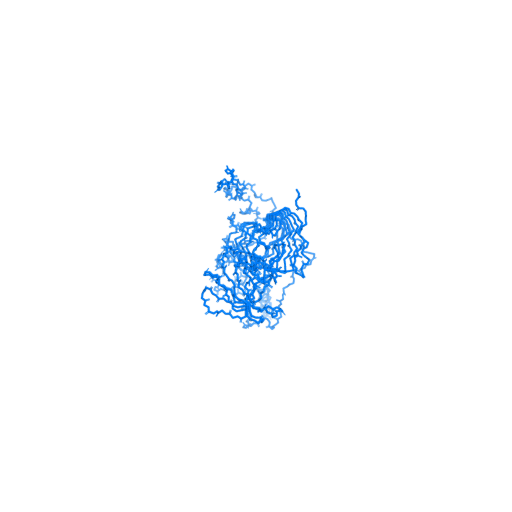ET A O 1
ATOM 2551 N N . ASP A 1 339 ? -20.923 -9.595 21.957 1.00 97.25 339 ASP A N 1
ATOM 2552 C CA . ASP A 1 339 ? -21.322 -11.001 21.844 1.00 97.25 339 ASP A CA 1
ATOM 2553 C C . ASP A 1 339 ? -22.416 -11.388 22.843 1.00 97.25 339 ASP A C 1
ATOM 2555 O O . ASP A 1 339 ? -23.377 -12.055 22.467 1.00 97.25 339 ASP A O 1
ATOM 2559 N N . GLU A 1 340 ? -22.308 -10.938 24.096 1.00 97.50 340 GLU A N 1
ATOM 2560 C CA . GLU A 1 340 ? -23.328 -11.155 25.131 1.00 97.50 340 GLU A CA 1
ATOM 2561 C C . GLU A 1 340 ? -24.683 -10.551 24.734 1.00 97.50 340 GLU A C 1
ATOM 2563 O O . GLU A 1 340 ? -25.729 -11.165 24.940 1.00 97.50 340 GLU A O 1
ATOM 2568 N N . LEU A 1 341 ? -24.661 -9.361 24.133 1.00 96.88 341 LEU A N 1
ATOM 2569 C CA . LEU A 1 341 ? -25.860 -8.640 23.708 1.00 96.88 341 LEU A CA 1
ATOM 2570 C C . LEU A 1 341 ? -26.355 -9.044 22.311 1.00 96.88 341 LEU A C 1
ATOM 2572 O O . LEU A 1 341 ? -27.392 -8.550 21.870 1.00 96.88 341 LEU A O 1
ATOM 2576 N N . GLY A 1 342 ? -25.634 -9.921 21.606 1.00 95.88 342 GLY A N 1
ATOM 2577 C CA . GLY A 1 342 ? -25.992 -10.367 20.259 1.00 95.88 342 GLY A CA 1
ATOM 2578 C C . GLY A 1 342 ? -25.956 -9.253 19.209 1.00 95.88 342 GLY A C 1
ATOM 2579 O O . GLY A 1 342 ? -26.764 -9.258 18.278 1.00 95.88 342 GLY A O 1
ATOM 2580 N N . ILE A 1 343 ? -25.048 -8.285 19.357 1.00 95.00 343 ILE A N 1
ATOM 2581 C CA . ILE A 1 343 ? -24.879 -7.161 18.429 1.00 95.00 343 ILE A CA 1
ATOM 2582 C C . ILE A 1 343 ? -23.517 -7.200 17.746 1.00 95.00 343 ILE A C 1
ATOM 2584 O O . ILE A 1 343 ? -22.515 -7.573 18.344 1.00 95.00 343 ILE A O 1
ATOM 2588 N N . ASP A 1 344 ? -23.470 -6.735 16.502 1.00 93.75 344 ASP A N 1
ATOM 2589 C CA . ASP A 1 344 ? -22.227 -6.519 15.768 1.00 93.75 344 ASP A CA 1
ATOM 2590 C C . ASP A 1 344 ? -22.330 -5.207 14.986 1.00 93.75 344 ASP A C 1
ATOM 2592 O O . ASP A 1 344 ? -23.282 -4.994 14.229 1.00 93.75 344 ASP A O 1
ATOM 2596 N N . PHE A 1 345 ? -21.407 -4.281 15.242 1.00 93.50 345 PHE A N 1
ATOM 2597 C CA . PHE A 1 345 ? -21.383 -2.963 14.615 1.00 93.50 345 PHE A CA 1
ATOM 2598 C C . PHE A 1 345 ? -19.977 -2.354 14.651 1.00 93.50 345 PHE A C 1
ATOM 2600 O O . PHE A 1 345 ? -19.120 -2.754 15.436 1.00 93.50 345 PHE A O 1
ATOM 2607 N N . GLY A 1 346 ? -19.754 -1.337 13.814 1.00 91.69 346 GLY A N 1
ATOM 2608 C CA . GLY A 1 346 ? -18.426 -0.800 13.492 1.00 91.69 346 GLY A CA 1
ATOM 2609 C C . GLY A 1 346 ? -17.637 -0.130 14.624 1.00 91.69 346 GLY A C 1
ATOM 2610 O O . GLY A 1 346 ? -16.581 0.431 14.340 1.00 91.69 346 GLY A O 1
ATOM 2611 N N . MET A 1 347 ? -18.107 -0.162 15.878 1.00 94.12 347 MET A N 1
ATOM 2612 C CA . MET A 1 347 ? -17.322 0.303 17.028 1.00 94.12 347 MET A CA 1
ATOM 2613 C C . MET A 1 347 ? -16.084 -0.559 17.262 1.00 94.12 347 MET A C 1
ATOM 2615 O O . MET A 1 347 ? -15.059 -0.017 17.658 1.00 94.12 347 MET A O 1
ATOM 2619 N N . TYR A 1 348 ? -16.165 -1.871 17.047 1.00 95.62 348 TYR A N 1
ATOM 2620 C CA . TYR A 1 348 ? -15.042 -2.790 17.214 1.00 95.62 348 TYR A CA 1
ATOM 2621 C C . TYR A 1 348 ? -14.528 -3.255 15.856 1.00 95.62 348 TYR A C 1
ATOM 2623 O O . TYR A 1 348 ? -15.312 -3.618 14.981 1.00 95.62 348 TYR A O 1
ATOM 2631 N N . GLN A 1 349 ? -13.208 -3.283 15.693 1.00 92.62 349 GLN A N 1
ATOM 2632 C CA . GLN A 1 349 ? -12.572 -3.842 14.506 1.00 92.62 349 GLN A CA 1
ATOM 2633 C C . GLN A 1 349 ? -11.437 -4.781 14.909 1.00 92.62 349 GLN A C 1
ATOM 2635 O O . GLN A 1 349 ? -10.574 -4.421 15.715 1.00 92.62 349 GLN A O 1
ATOM 2640 N N . ASP A 1 350 ? -11.423 -5.976 14.316 1.00 93.50 350 ASP A N 1
ATOM 2641 C CA . ASP A 1 350 ? -10.301 -6.911 14.383 1.00 93.50 350 ASP A CA 1
ATOM 2642 C C . ASP A 1 350 ? -9.626 -6.980 13.013 1.00 93.50 350 ASP A C 1
ATOM 2644 O O . ASP A 1 350 ? -10.225 -7.395 12.018 1.00 93.50 350 ASP A O 1
ATOM 2648 N N . HIS A 1 351 ? -8.369 -6.550 12.958 1.00 91.12 351 HIS A N 1
ATOM 2649 C CA . HIS A 1 351 ? -7.639 -6.429 11.704 1.00 91.12 351 HIS A CA 1
ATOM 2650 C C . HIS A 1 351 ? -7.251 -7.808 11.133 1.00 91.12 351 HIS A C 1
ATOM 2652 O O . HIS A 1 351 ? -6.986 -7.907 9.935 1.00 91.12 351 HIS A O 1
ATOM 2658 N N . LEU A 1 352 ? -7.310 -8.884 11.934 1.00 91.38 352 LEU A N 1
ATOM 2659 C CA . LEU A 1 352 ? -7.089 -10.259 11.465 1.00 91.38 352 LEU A CA 1
ATOM 2660 C C . LEU A 1 352 ? -8.175 -10.749 10.504 1.00 91.38 352 LEU A C 1
ATOM 2662 O O . LEU A 1 352 ? -7.883 -11.560 9.627 1.00 91.38 352 LEU A O 1
ATOM 2666 N N . VAL A 1 353 ? -9.414 -10.260 10.641 1.00 87.31 353 VAL A N 1
ATOM 2667 C CA . VAL A 1 353 ? -10.562 -10.739 9.847 1.00 87.31 353 VAL A CA 1
ATOM 2668 C C . VAL A 1 353 ? -10.318 -10.556 8.346 1.00 87.31 353 VAL A C 1
ATOM 2670 O O . VAL A 1 353 ? -10.721 -11.400 7.552 1.00 87.31 353 VAL A O 1
ATOM 2673 N N . ASN A 1 354 ? -9.579 -9.510 7.967 1.00 83.31 354 ASN A N 1
ATOM 2674 C CA . ASN A 1 354 ? -9.238 -9.198 6.578 1.00 83.31 354 ASN A CA 1
ATOM 2675 C C . ASN A 1 354 ? -7.748 -9.428 6.261 1.00 83.31 354 ASN A C 1
ATOM 2677 O O . ASN A 1 354 ? -7.174 -8.729 5.427 1.00 83.31 354 ASN A O 1
ATOM 2681 N N . GLY A 1 355 ? -7.108 -10.392 6.934 1.00 84.19 355 GLY A N 1
ATOM 2682 C CA . GLY A 1 355 ? -5.724 -10.793 6.646 1.00 84.19 355 GLY A CA 1
ATOM 2683 C C . GLY A 1 355 ? -4.659 -9.785 7.091 1.00 84.19 355 GLY A C 1
ATOM 2684 O O . GLY A 1 355 ? -3.536 -9.817 6.587 1.00 84.19 355 GLY A O 1
ATOM 2685 N N . GLY A 1 356 ? -5.012 -8.878 8.002 1.00 89.12 356 GLY A N 1
ATOM 2686 C CA . GLY A 1 356 ? -4.075 -7.962 8.632 1.00 89.12 356 GLY A CA 1
ATOM 2687 C C . GLY A 1 356 ? -3.346 -8.559 9.841 1.00 89.12 356 GLY A C 1
ATOM 2688 O O . GLY A 1 356 ? -3.438 -9.749 10.127 1.00 89.12 356 GLY A O 1
ATOM 2689 N N . CYS A 1 357 ? -2.611 -7.719 10.566 1.00 90.19 357 CYS A N 1
ATOM 2690 C CA . CYS A 1 357 ? -1.930 -8.063 11.814 1.00 90.19 357 CYS A CA 1
ATOM 2691 C C . CYS A 1 357 ? -2.921 -8.217 12.980 1.00 90.19 357 CYS A C 1
ATOM 2693 O O . CYS A 1 357 ? -4.021 -7.667 12.944 1.00 90.19 357 CYS A O 1
ATOM 2695 N N . ASP A 1 358 ? -2.493 -8.874 14.067 1.00 91.12 358 ASP A N 1
ATOM 2696 C CA . ASP A 1 358 ? -3.255 -8.952 15.326 1.00 91.12 358 ASP A CA 1
ATOM 2697 C C . ASP A 1 358 ? -3.320 -7.593 16.040 1.00 91.12 358 ASP A C 1
ATOM 2699 O O . ASP A 1 358 ? -2.588 -7.298 16.991 1.00 91.12 358 ASP A O 1
ATOM 2703 N N . VAL A 1 359 ? -4.206 -6.737 15.544 1.00 90.88 359 VAL A N 1
ATOM 2704 C CA . VAL A 1 359 ? -4.488 -5.394 16.040 1.00 90.88 359 VAL A CA 1
ATOM 2705 C C . VAL A 1 359 ? -5.997 -5.244 16.161 1.00 90.88 359 VAL A C 1
ATOM 2707 O O . VAL A 1 359 ? -6.750 -5.598 15.256 1.00 90.88 359 VAL A O 1
ATOM 2710 N N . LYS A 1 360 ? -6.433 -4.723 17.307 1.00 93.69 360 LYS A N 1
ATOM 2711 C CA . LYS A 1 360 ? -7.841 -4.476 17.620 1.00 93.69 360 LYS A CA 1
ATOM 2712 C C . LYS A 1 360 ? -8.011 -2.996 17.897 1.00 93.69 360 LYS A C 1
ATOM 2714 O O . LYS A 1 360 ? -7.246 -2.436 18.684 1.00 93.69 360 LYS A O 1
ATOM 2719 N N . THR A 1 361 ? -8.987 -2.373 17.253 1.00 93.44 361 THR A N 1
ATOM 2720 C CA . THR A 1 361 ? -9.224 -0.930 17.347 1.00 93.44 361 THR A CA 1
ATOM 2721 C C . THR A 1 361 ? -10.669 -0.639 17.732 1.00 93.44 361 THR A C 1
ATOM 2723 O O . THR A 1 361 ? -11.552 -1.491 17.599 1.00 93.44 361 THR A O 1
ATOM 2726 N N . LEU A 1 362 ? -10.884 0.555 18.293 1.00 95.62 362 LEU A N 1
ATOM 2727 C CA . LEU A 1 362 ? -12.193 1.036 18.715 1.00 95.62 362 LEU A CA 1
ATOM 2728 C C . LEU A 1 362 ? -12.508 2.382 18.061 1.00 95.62 362 LEU A C 1
ATOM 2730 O O . LEU A 1 362 ? -11.728 3.325 18.189 1.00 95.62 362 LEU A O 1
ATOM 2734 N N . ALA A 1 363 ? -13.678 2.473 17.436 1.00 94.81 363 ALA A N 1
ATOM 2735 C CA . ALA A 1 363 ? -14.262 3.705 16.917 1.00 94.81 363 ALA A CA 1
ATOM 2736 C C . ALA A 1 363 ? -15.241 4.278 17.956 1.00 94.81 363 ALA A C 1
ATOM 2738 O O . ALA A 1 363 ? -16.417 3.910 18.004 1.00 94.81 363 ALA A O 1
ATOM 2739 N N . TYR A 1 364 ? -14.740 5.140 18.846 1.00 92.56 364 TYR A N 1
ATOM 2740 C CA . TYR A 1 364 ? -15.505 5.672 19.984 1.00 92.56 364 TYR A CA 1
ATOM 2741 C C . TYR A 1 364 ? -16.752 6.453 19.553 1.00 92.56 364 TYR A C 1
ATOM 2743 O O . TYR A 1 364 ? -17.774 6.416 20.236 1.00 92.56 364 TYR A O 1
ATOM 2751 N N . GLU A 1 365 ? -16.699 7.128 18.409 1.00 93.50 365 GLU A N 1
ATOM 2752 C CA . GLU A 1 365 ? -17.810 7.883 17.840 1.00 93.50 365 GLU A CA 1
ATOM 2753 C C . GLU A 1 365 ? -19.027 7.004 17.519 1.00 93.50 365 GLU A C 1
ATOM 2755 O O . GLU A 1 365 ? -20.162 7.465 17.629 1.00 93.50 365 GLU A O 1
ATOM 2760 N N . GLN A 1 366 ? -18.814 5.718 17.215 1.00 94.44 366 GLN A N 1
ATOM 2761 C CA . GLN A 1 366 ? -19.892 4.760 16.949 1.00 94.44 366 GLN A CA 1
ATOM 2762 C C . GLN A 1 366 ? -20.683 4.407 18.216 1.00 94.44 366 GLN A C 1
ATOM 2764 O O . GLN A 1 366 ? -21.822 3.955 18.124 1.00 94.44 366 GLN A O 1
ATOM 2769 N N . ALA A 1 367 ? -20.118 4.641 19.405 1.00 94.31 367 ALA A N 1
ATOM 2770 C CA . ALA A 1 367 ? -20.822 4.445 20.670 1.00 94.31 367 ALA A CA 1
ATOM 2771 C C . ALA A 1 367 ? -21.787 5.597 20.992 1.00 94.31 367 ALA A C 1
ATOM 2773 O O . ALA A 1 367 ? -22.724 5.407 21.767 1.00 94.31 367 ALA A O 1
ATOM 2774 N N . ILE A 1 368 ? -21.582 6.789 20.416 1.00 95.31 368 ILE A N 1
ATOM 2775 C CA . ILE A 1 368 ? -22.365 7.989 20.749 1.00 95.31 368 ILE A CA 1
ATOM 2776 C C . ILE A 1 368 ? -23.873 7.763 20.535 1.00 95.31 368 ILE A C 1
ATOM 2778 O O . ILE A 1 368 ? -24.617 8.053 21.470 1.00 95.31 368 ILE A O 1
ATOM 2782 N N . PRO A 1 369 ? -24.351 7.188 19.410 1.00 95.94 369 PRO A N 1
ATOM 2783 C CA . PRO A 1 369 ? -25.778 6.914 19.218 1.00 95.94 369 PRO A CA 1
ATOM 2784 C C . PRO A 1 369 ? -26.391 5.981 20.275 1.00 95.94 369 PRO A C 1
ATOM 2786 O O . PRO A 1 369 ? -27.527 6.196 20.699 1.00 95.94 369 PRO A O 1
ATOM 2789 N N . PHE A 1 370 ? -25.639 4.978 20.746 1.00 96.44 370 PHE A N 1
ATOM 2790 C CA . PHE A 1 370 ? -26.071 4.112 21.850 1.00 96.44 370 PHE A CA 1
ATOM 2791 C C . PHE A 1 370 ? -26.163 4.899 23.163 1.00 96.44 370 PHE A C 1
ATOM 2793 O O . PHE A 1 370 ? -27.143 4.769 23.891 1.00 96.44 370 PHE A O 1
ATOM 2800 N N . ILE A 1 371 ? -25.180 5.761 23.447 1.00 96.25 371 ILE A N 1
ATOM 2801 C CA . ILE A 1 371 ? -25.168 6.605 24.650 1.00 96.25 371 ILE A CA 1
ATOM 2802 C C . ILE A 1 371 ? -26.351 7.575 24.643 1.00 96.25 371 ILE A C 1
ATOM 2804 O O . ILE A 1 371 ? -27.071 7.666 25.634 1.00 96.25 371 ILE A O 1
ATOM 2808 N N . THR A 1 372 ? -26.598 8.264 23.528 1.00 97.69 372 THR A N 1
ATOM 2809 C CA . THR A 1 372 ? -27.718 9.206 23.421 1.00 97.69 372 THR A CA 1
ATOM 2810 C C . THR A 1 372 ? -29.063 8.501 23.531 1.00 97.69 372 THR A C 1
ATOM 2812 O O . THR A 1 372 ? -29.955 9.021 24.194 1.00 97.69 372 THR A O 1
ATOM 2815 N N . LYS A 1 373 ? -29.209 7.298 22.955 1.00 97.81 373 LYS A N 1
ATOM 2816 C CA . LYS A 1 373 ? -30.453 6.528 23.075 1.00 97.81 373 LYS A CA 1
ATOM 2817 C C . LYS A 1 373 ? -30.672 5.995 24.493 1.00 97.81 373 LYS A C 1
ATOM 2819 O O . LYS A 1 373 ? -31.794 6.007 24.982 1.00 97.81 373 LYS A O 1
ATOM 2824 N N . ALA A 1 374 ? -29.615 5.580 25.187 1.00 97.62 374 ALA A N 1
ATOM 2825 C CA . ALA A 1 374 ? -29.715 5.182 26.589 1.00 97.62 374 ALA A CA 1
ATOM 2826 C C . ALA A 1 374 ? -30.074 6.363 27.509 1.00 97.62 374 ALA A C 1
ATOM 2828 O O . ALA A 1 374 ? -30.811 6.176 28.475 1.00 97.62 374 ALA A O 1
ATOM 2829 N N . LEU A 1 375 ? -29.571 7.568 27.211 1.00 97.50 375 LEU A N 1
ATOM 2830 C CA . LEU A 1 375 ? -29.940 8.798 27.921 1.00 97.50 375 LEU A CA 1
ATOM 2831 C C . LEU A 1 375 ? -31.408 9.168 27.689 1.00 97.50 375 LEU A C 1
ATOM 2833 O O . LEU A 1 375 ? -32.103 9.458 28.655 1.00 97.50 375 LEU A O 1
ATOM 2837 N N . ASP A 1 376 ? -31.884 9.093 26.446 1.00 97.50 376 ASP A N 1
ATOM 2838 C CA . ASP A 1 376 ? -33.301 9.261 26.088 1.00 97.50 376 ASP A CA 1
ATOM 2839 C C . ASP A 1 376 ? -34.193 8.317 26.916 1.00 97.50 376 ASP A C 1
ATOM 2841 O O . ASP A 1 376 ? -35.079 8.764 27.640 1.00 97.50 376 ASP A O 1
ATOM 2845 N N . MET A 1 377 ? -33.851 7.024 26.953 1.00 97.00 377 MET A N 1
ATOM 2846 C CA . MET A 1 377 ? -34.551 6.040 27.788 1.00 97.00 377 MET A CA 1
ATOM 2847 C C . MET A 1 377 ? -34.481 6.349 29.288 1.00 97.00 377 MET A C 1
ATOM 2849 O O . MET A 1 377 ? -35.418 6.047 30.028 1.00 97.00 377 MET A O 1
ATOM 2853 N N . ALA A 1 378 ? -33.369 6.909 29.769 1.00 95.94 378 ALA A N 1
ATOM 2854 C CA . ALA A 1 378 ? -33.238 7.305 31.165 1.00 95.94 378 ALA A CA 1
ATOM 2855 C C . ALA A 1 378 ? -34.155 8.489 31.500 1.00 95.94 378 ALA A C 1
ATOM 2857 O O . ALA A 1 378 ? -34.797 8.452 32.546 1.00 95.94 378 ALA A O 1
ATOM 2858 N N . PHE A 1 379 ? -34.255 9.487 30.615 1.00 97.25 379 PHE A N 1
ATOM 2859 C CA . PHE A 1 379 ? -35.175 10.612 30.784 1.00 97.25 379 PHE A CA 1
ATOM 2860 C C . PHE A 1 379 ? -36.633 10.154 30.756 1.00 97.25 379 PHE A C 1
ATOM 2862 O O . PHE A 1 379 ? -37.358 10.456 31.696 1.00 97.25 379 PHE A O 1
ATOM 2869 N N . SER A 1 380 ? -37.036 9.311 29.799 1.00 96.50 380 SER A N 1
ATOM 2870 C CA . SER A 1 380 ? -38.412 8.789 29.767 1.00 96.50 380 SER A CA 1
ATOM 2871 C C . SER A 1 380 ? -38.784 8.033 31.047 1.00 96.50 380 SER A C 1
ATOM 2873 O O . SER A 1 380 ? -39.872 8.208 31.587 1.00 96.50 380 SER A O 1
ATOM 2875 N N . ARG A 1 381 ? -37.864 7.221 31.588 1.00 95.50 381 ARG A N 1
ATOM 2876 C CA . ARG A 1 381 ? -38.094 6.507 32.856 1.00 95.50 381 ARG A CA 1
ATOM 2877 C C . ARG A 1 381 ? -38.169 7.449 34.061 1.00 95.50 381 ARG A C 1
ATOM 2879 O O . ARG A 1 381 ? -38.853 7.118 35.025 1.00 95.50 381 ARG A O 1
ATOM 2886 N N . LEU A 1 382 ? -37.453 8.575 34.043 1.00 96.75 382 LEU A N 1
ATOM 2887 C CA . LEU A 1 382 ? -37.553 9.596 35.089 1.00 96.75 382 LEU A CA 1
ATOM 2888 C C . LEU A 1 382 ? -38.910 10.299 35.030 1.00 96.75 382 LEU A C 1
ATOM 2890 O O . LEU A 1 382 ? -39.574 10.367 36.061 1.00 96.75 382 LEU A O 1
ATOM 2894 N N . ASP A 1 383 ? -39.359 10.700 33.841 1.00 96.56 383 ASP A N 1
ATOM 2895 C CA . ASP A 1 383 ? -40.668 11.334 33.639 1.00 96.56 383 ASP A CA 1
ATOM 2896 C C . ASP A 1 383 ? -41.810 10.431 34.149 1.00 96.56 383 ASP A C 1
ATOM 2898 O O . ASP A 1 383 ? -42.701 10.872 34.876 1.00 96.56 383 ASP A O 1
ATOM 2902 N N . GLU A 1 384 ? -41.747 9.127 33.851 1.00 96.00 384 GLU A N 1
ATOM 2903 C CA . GLU A 1 384 ? -42.707 8.137 34.359 1.00 96.00 384 GLU A CA 1
ATOM 2904 C C . GLU A 1 384 ? -42.701 8.029 35.894 1.00 96.00 384 GLU A C 1
ATOM 2906 O O . GLU A 1 384 ? -43.748 7.831 36.522 1.00 96.00 384 GLU A O 1
ATOM 2911 N N . ILE A 1 385 ? -41.524 8.121 36.523 1.00 96.56 385 ILE A N 1
ATOM 2912 C CA . ILE A 1 385 ? -41.393 8.092 37.985 1.00 96.56 385 ILE A CA 1
ATOM 2913 C C . ILE A 1 385 ? -41.986 9.365 38.595 1.00 96.56 385 ILE A C 1
ATOM 2915 O O . ILE A 1 385 ? -42.728 9.265 39.573 1.00 96.56 385 ILE A O 1
ATOM 2919 N N . GLU A 1 386 ? -41.705 10.533 38.021 1.00 95.81 386 GLU A N 1
ATOM 2920 C CA . GLU A 1 386 ? -42.245 11.817 38.476 1.00 95.81 386 GLU A CA 1
ATOM 2921 C C . GLU A 1 386 ? -43.774 11.851 38.381 1.00 95.81 386 GLU A C 1
ATOM 2923 O O . GLU A 1 386 ? -44.447 12.226 39.343 1.00 95.81 386 GLU A O 1
ATOM 2928 N N . GLU A 1 387 ? -44.352 11.360 37.281 1.00 95.44 387 GLU A N 1
ATOM 2929 C CA . GLU A 1 387 ? -45.807 11.284 37.127 1.00 95.44 387 GLU A CA 1
ATOM 2930 C C . GLU A 1 387 ? -46.445 10.359 38.180 1.00 95.44 387 GLU A C 1
ATOM 2932 O O . GLU A 1 387 ? -47.510 10.650 38.736 1.00 95.44 387 GLU A O 1
ATOM 2937 N N . ARG A 1 388 ? -45.791 9.234 38.492 1.00 94.75 388 ARG A N 1
ATOM 2938 C CA . ARG A 1 388 ? -46.253 8.308 39.537 1.00 94.75 388 ARG A CA 1
ATOM 2939 C C . ARG A 1 388 ? -46.156 8.918 40.930 1.00 94.75 388 ARG A C 1
ATOM 2941 O O . ARG A 1 388 ? -47.071 8.710 41.724 1.00 94.75 388 ARG A O 1
ATOM 2948 N N . LEU A 1 389 ? -45.083 9.650 41.225 1.00 95.19 389 LEU A N 1
ATOM 2949 C CA . LEU A 1 389 ? -44.922 10.360 42.493 1.00 95.19 389 LEU A CA 1
ATOM 2950 C C . LEU A 1 389 ? -46.006 11.427 42.659 1.00 95.19 389 LEU A C 1
ATOM 2952 O O . LEU A 1 389 ? -46.690 11.422 43.676 1.00 95.19 389 LEU A O 1
ATOM 2956 N N . ALA A 1 390 ? -46.274 12.232 41.628 1.00 94.44 390 ALA A N 1
ATOM 2957 C CA . ALA A 1 390 ? -47.333 13.241 41.666 1.00 94.44 390 ALA A CA 1
ATOM 2958 C C . ALA A 1 390 ? -48.728 12.635 41.929 1.00 94.44 390 ALA A C 1
ATOM 2960 O O . ALA A 1 390 ? -49.544 13.204 42.660 1.00 94.44 390 ALA A O 1
ATOM 2961 N N . LYS A 1 391 ? -49.014 11.449 41.372 1.00 94.12 391 LYS A N 1
ATOM 2962 C CA . LYS A 1 391 ? -50.261 10.706 41.646 1.00 94.12 391 LYS A CA 1
ATOM 2963 C C . LYS A 1 391 ? -50.337 10.158 43.073 1.00 94.12 391 LYS A C 1
ATOM 2965 O O . LYS A 1 391 ? -51.435 10.044 43.602 1.00 94.12 391 LYS A O 1
ATOM 2970 N N . LEU A 1 392 ? -49.206 9.792 43.675 1.00 92.56 392 LEU A N 1
ATOM 2971 C CA . LEU A 1 392 ? -49.143 9.310 45.059 1.00 92.56 392 LEU A CA 1
ATOM 2972 C C . LEU A 1 392 ? -49.224 10.452 46.076 1.00 92.56 392 LEU A C 1
ATOM 2974 O O . LEU A 1 392 ? -49.852 10.284 47.109 1.00 92.56 392 LEU A O 1
ATOM 2978 N N . GLU A 1 393 ? -48.625 11.605 45.784 1.00 91.94 393 GLU A N 1
ATOM 2979 C CA . GLU A 1 393 ? -48.641 12.791 46.656 1.00 91.94 393 GLU A CA 1
ATOM 2980 C C . GLU A 1 393 ? -49.991 13.525 46.657 1.00 91.94 393 GLU A C 1
ATOM 2982 O O . GLU A 1 393 ? -50.256 14.337 47.541 1.00 91.94 393 GLU A O 1
ATOM 2987 N N . SER A 1 394 ? -50.843 13.255 45.664 1.00 83.00 394 SER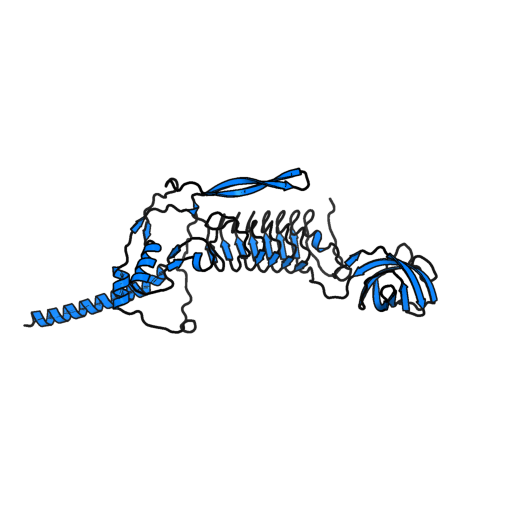 A N 1
ATOM 2988 C CA . SER A 1 394 ? -52.201 13.804 45.560 1.00 83.00 394 SER A CA 1
ATOM 2989 C C . SER A 1 394 ? -53.292 12.903 46.158 1.00 83.00 394 SER A C 1
ATOM 2991 O O . SER A 1 394 ? -54.466 13.284 46.123 1.00 83.00 394 SER A O 1
ATOM 2993 N N . GLN A 1 395 ? -52.919 11.739 46.705 1.00 66.38 395 GLN A N 1
ATOM 2994 C CA . GLN A 1 395 ? -53.767 10.864 47.529 1.00 66.38 395 GLN A CA 1
ATOM 2995 C C . GLN A 1 395 ? -53.500 11.120 49.011 1.00 66.38 395 GLN A C 1
ATOM 2997 O O . GLN A 1 395 ? -54.484 11.059 49.785 1.00 66.38 395 GLN A O 1
#

Radius of gyration: 33.9 Å; Cα contacts (8 Å, |Δi|>4): 942; chains: 1; bounding box: 86×41×109 Å

Organism: Kluyvera cryocrescens (NCBI:txid580)